Protein AF-A0A853R6V6-F1 (afdb_monomer_lite)

InterPro domains:
  IPR026988 YaaC-like protein [PF14175] (21-367)

Radius of gyration: 23.26 Å; chains: 1; bounding box: 57×56×74 Å

Secondary structure (DSSP, 8-state):
--EEEE-SSHHHHHHHHHHHTTSHHHHHHHHHHHHHHHT----HHHHHHHHHHHHHHHHHHHHHHHS--SSHHHHHHHHHHHHHHHHHHHHHT-TT----HHHHHHHHHT--SEEEE-TT-SSGGG-EEEEBSSHHHHHHHHHTT--GGGT-BSS--SSHHHHHTS-EEEHHHHHHT-GGGHHHHHHHHS---SEEEEEE-THHHHHHHHHHHHHHHTT----PPPP-SEEEEEEEPBTTB---HHHHHHTT-S-EEEEE---TT--S--EEEEEEE--TTS-GGGTS--B--SS--SEEEPPBTTTB--HHHHHHHHHHHHHHHHHH-HHHHHHHHHSTTHHHHHHHHHHHHHHHHHHHHHHHHHHHT--EEEE-TTSGGG--

Organism: NCBI:txid617133

pLDDT: mean 91.26, std 8.51, range [48.91, 98.5]

Structure (mmCIF, N/CA/C/O backbone):
data_AF-A0A853R6V6-F1
#
_entry.id   AF-A0A853R6V6-F1
#
loop_
_atom_site.group_PDB
_atom_site.id
_atom_site.type_symbol
_atom_site.label_atom_id
_atom_site.label_alt_id
_atom_site.label_comp_id
_atom_site.label_asym_id
_atom_site.label_entity_id
_atom_site.label_seq_id
_atom_site.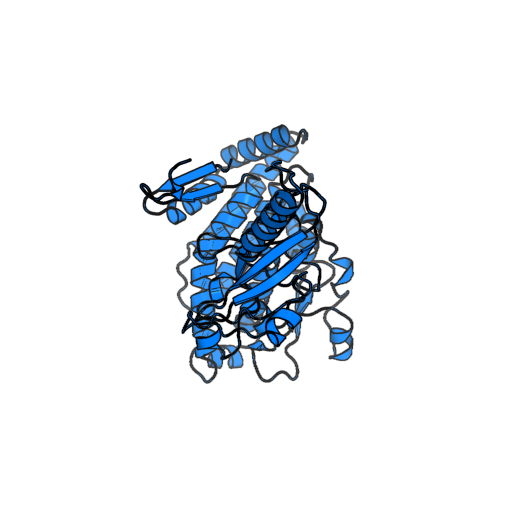pdbx_PDB_ins_code
_atom_site.Cartn_x
_atom_site.Cartn_y
_atom_site.Cartn_z
_atom_site.occupancy
_atom_site.B_iso_or_equiv
_atom_site.auth_seq_id
_atom_site.auth_comp_id
_atom_site.auth_asym_id
_atom_site.auth_atom_id
_atom_site.pdbx_PDB_model_num
ATOM 1 N N . MET A 1 1 ? -11.314 15.607 -12.400 1.00 48.91 1 MET A N 1
ATOM 2 C CA . MET A 1 1 ? -10.173 16.456 -11.990 1.00 48.91 1 MET A CA 1
ATOM 3 C C . MET A 1 1 ? -10.008 16.297 -10.484 1.00 48.91 1 MET A C 1
ATOM 5 O O . MET A 1 1 ? -11.024 16.246 -9.803 1.00 48.91 1 MET A O 1
ATOM 9 N N . GLY A 1 2 ? -8.790 16.054 -9.990 1.00 61.69 2 GLY A N 1
ATOM 10 C CA . GLY A 1 2 ? -8.551 15.787 -8.561 1.00 61.69 2 GLY A CA 1
ATOM 11 C C . GLY A 1 2 ? -8.633 17.059 -7.714 1.00 61.69 2 GLY A C 1
ATOM 12 O O . GLY A 1 2 ? -8.493 18.149 -8.255 1.00 61.69 2 GLY A O 1
ATOM 13 N N . ASN A 1 3 ? -8.841 16.922 -6.404 1.00 76.44 3 ASN A N 1
ATOM 14 C CA . ASN A 1 3 ? -8.821 18.046 -5.465 1.00 76.44 3 ASN A CA 1
ATOM 15 C C . ASN A 1 3 ? -7.365 18.422 -5.140 1.00 76.44 3 ASN A C 1
ATOM 17 O O . ASN A 1 3 ? -6.680 17.628 -4.484 1.00 76.44 3 ASN A O 1
ATOM 21 N N . PRO A 1 4 ? -6.864 19.586 -5.583 1.00 81.12 4 PRO A N 1
ATOM 22 C CA . PRO A 1 4 ? -5.471 19.947 -5.370 1.00 81.12 4 PRO A CA 1
ATOM 23 C C . PRO A 1 4 ? -5.212 20.328 -3.902 1.00 81.12 4 PRO A C 1
ATOM 25 O O . PRO A 1 4 ? -5.979 21.060 -3.276 1.00 81.12 4 PRO A O 1
ATOM 28 N N . ILE A 1 5 ? -4.101 19.838 -3.363 1.00 84.25 5 ILE A N 1
ATOM 29 C CA . ILE A 1 5 ? -3.521 20.170 -2.063 1.00 84.25 5 ILE A CA 1
ATOM 30 C C . ILE A 1 5 ? -2.207 20.891 -2.365 1.00 84.25 5 ILE A C 1
ATOM 32 O O . ILE A 1 5 ? -1.178 20.257 -2.598 1.00 84.25 5 ILE A O 1
ATOM 36 N N . ILE A 1 6 ? -2.271 22.224 -2.417 1.00 85.00 6 ILE A N 1
ATOM 37 C CA . ILE A 1 6 ? -1.128 23.078 -2.754 1.00 85.00 6 ILE A CA 1
ATOM 38 C C . ILE A 1 6 ? -0.589 23.715 -1.476 1.00 85.00 6 ILE A C 1
ATOM 40 O O . ILE A 1 6 ? -1.288 24.494 -0.829 1.00 85.00 6 ILE A O 1
ATOM 44 N N . ALA A 1 7 ? 0.644 23.378 -1.107 1.00 85.06 7 ALA A N 1
ATOM 45 C CA . ALA A 1 7 ? 1.329 23.938 0.056 1.00 85.06 7 ALA A CA 1
ATOM 46 C C . ALA A 1 7 ? 2.850 23.795 -0.084 1.00 85.06 7 ALA A C 1
ATOM 48 O O . ALA A 1 7 ? 3.324 22.916 -0.798 1.00 85.06 7 ALA A O 1
ATOM 49 N N . ASN A 1 8 ? 3.623 24.622 0.629 1.00 83.56 8 ASN A N 1
ATOM 50 C CA . ASN A 1 8 ? 5.085 24.462 0.700 1.00 83.56 8 ASN A CA 1
ATOM 51 C C . ASN A 1 8 ? 5.475 23.074 1.239 1.00 83.56 8 ASN A C 1
ATOM 53 O O . ASN A 1 8 ? 6.447 22.476 0.786 1.00 83.56 8 ASN A O 1
ATOM 57 N N . ASP A 1 9 ? 4.667 22.559 2.167 1.00 87.81 9 ASP A N 1
ATOM 58 C CA . ASP A 1 9 ? 4.737 21.199 2.690 1.00 87.81 9 ASP A CA 1
ATOM 59 C C . ASP A 1 9 ? 3.366 20.523 2.490 1.00 87.81 9 ASP A C 1
ATOM 61 O O . ASP A 1 9 ? 2.462 20.679 3.325 1.00 87.81 9 ASP A O 1
ATOM 65 N N . PRO A 1 10 ? 3.153 19.847 1.344 1.00 86.50 10 PRO A N 1
ATOM 66 C CA . PRO A 1 10 ? 1.879 19.202 1.040 1.00 86.50 10 PRO A CA 1
ATOM 67 C C . PRO A 1 10 ? 1.504 18.109 2.044 1.00 86.50 10 PRO A C 1
ATOM 69 O O . PRO A 1 10 ? 0.322 17.954 2.352 1.00 86.50 10 PRO A O 1
ATOM 72 N N . ASN A 1 11 ? 2.489 17.401 2.603 1.00 86.25 11 ASN A N 1
ATOM 73 C CA . ASN A 1 11 ? 2.259 16.274 3.506 1.00 86.25 11 ASN A CA 1
ATOM 74 C C . ASN A 1 11 ? 1.709 16.757 4.848 1.00 86.25 11 ASN A C 1
ATOM 76 O O . ASN A 1 11 ? 0.721 16.208 5.342 1.00 86.25 11 ASN A O 1
ATOM 80 N N . LYS A 1 12 ? 2.206 17.883 5.379 1.00 88.12 12 LYS A N 1
ATOM 81 C CA . LYS A 1 12 ? 1.560 18.550 6.526 1.00 88.12 12 LYS A CA 1
ATOM 82 C C . LYS A 1 12 ? 0.093 18.885 6.263 1.00 88.12 12 LYS A C 1
ATOM 84 O O . LYS A 1 12 ? -0.739 18.748 7.160 1.00 88.12 12 LYS A O 1
ATOM 89 N N . LEU A 1 13 ? -0.252 19.323 5.052 1.00 91.00 13 LEU A N 1
ATOM 90 C CA . LEU A 1 13 ? -1.637 19.658 4.729 1.00 91.00 13 LEU A CA 1
ATOM 91 C C . LEU A 1 13 ? -2.515 18.404 4.597 1.00 91.00 13 LEU A C 1
ATOM 93 O O . LEU A 1 13 ? -3.654 18.430 5.062 1.00 91.00 13 LEU A O 1
ATOM 97 N N . VAL A 1 14 ? -1.993 17.298 4.054 1.00 92.56 14 VAL A N 1
ATOM 98 C CA . VAL A 1 14 ? -2.664 15.983 4.075 1.00 92.56 14 VAL A CA 1
ATOM 99 C C . VAL A 1 14 ? -2.978 15.564 5.513 1.00 92.56 14 VAL A C 1
ATOM 101 O O . VAL A 1 14 ? -4.120 15.218 5.821 1.00 92.56 14 VAL A O 1
ATOM 104 N N . TRP A 1 15 ? -2.011 15.699 6.421 1.00 90.94 15 TRP A N 1
ATOM 105 C CA . TRP A 1 15 ? -2.209 15.420 7.843 1.00 90.94 15 TRP A CA 1
ATOM 106 C C . TRP A 1 15 ? -3.284 16.289 8.484 1.00 90.94 15 TRP A C 1
ATOM 108 O O . TRP A 1 15 ? -4.129 15.784 9.221 1.00 90.94 15 TRP A O 1
ATOM 118 N N . LEU A 1 16 ? -3.306 17.587 8.180 1.00 92.38 16 LEU A N 1
ATOM 119 C CA . LEU A 1 16 ? -4.358 18.482 8.662 1.00 92.38 16 LEU A CA 1
ATOM 120 C C . LEU A 1 16 ? -5.740 18.077 8.136 1.00 92.38 16 LEU A C 1
ATOM 122 O O . LEU A 1 16 ? -6.715 18.167 8.880 1.00 92.38 16 LEU A O 1
ATOM 126 N N . ARG A 1 17 ? -5.839 17.602 6.889 1.00 93.62 17 ARG A N 1
ATOM 127 C CA . ARG A 1 17 ? -7.097 17.092 6.318 1.00 93.62 17 ARG A CA 1
ATOM 128 C C . ARG A 1 17 ? -7.568 15.819 7.010 1.00 93.62 17 ARG A C 1
ATOM 130 O O . ARG A 1 17 ? -8.747 15.734 7.332 1.00 93.62 17 ARG A O 1
ATOM 137 N N . LEU A 1 18 ? -6.670 14.877 7.297 1.00 95.12 18 LEU A N 1
ATOM 138 C CA . LEU A 1 18 ? -7.009 13.711 8.117 1.00 95.12 18 LEU A CA 1
ATOM 139 C C . LEU A 1 18 ? -7.442 14.138 9.523 1.00 95.12 18 LEU A C 1
ATOM 141 O O . LEU A 1 18 ? -8.484 13.705 9.995 1.00 95.12 18 LEU A O 1
ATOM 145 N N . LYS A 1 19 ? -6.714 15.063 10.158 1.00 96.25 19 LYS A N 1
ATOM 146 C CA . LYS A 1 19 ? -7.048 15.585 11.491 1.00 96.25 19 LYS A CA 1
ATOM 147 C C . LYS A 1 19 ? -8.410 16.275 11.546 1.00 96.25 19 LYS A C 1
ATOM 149 O O . LYS A 1 19 ? -9.085 16.181 12.559 1.00 96.25 19 LYS A O 1
ATOM 154 N N . GLN A 1 20 ? -8.859 16.930 10.476 1.00 96.69 20 GLN A N 1
ATOM 155 C CA . GLN A 1 20 ? -10.217 17.493 10.419 1.00 96.69 20 GLN A CA 1
ATOM 156 C C . GLN A 1 20 ? -11.303 16.422 10.591 1.00 96.69 20 GLN A C 1
ATOM 158 O O . GLN A 1 20 ? -12.382 16.728 11.100 1.00 96.69 20 GLN A O 1
ATOM 163 N N . LEU A 1 21 ? -11.017 15.173 10.214 1.00 97.75 21 LEU A N 1
ATOM 164 C CA . LEU A 1 21 ? -11.935 14.050 10.368 1.00 97.75 21 LEU A CA 1
ATOM 165 C C . LEU A 1 21 ? -12.018 13.526 11.809 1.00 97.75 21 LEU A C 1
ATOM 167 O O . LEU A 1 21 ? -12.761 12.589 12.040 1.00 97.75 21 LEU A O 1
ATOM 171 N N . THR A 1 22 ? -11.347 14.129 12.798 1.00 97.69 22 THR A N 1
ATOM 172 C CA . THR A 1 22 ? -11.671 13.872 14.216 1.00 97.69 22 THR A CA 1
ATOM 173 C C . THR A 1 22 ? -12.928 14.622 14.671 1.00 97.69 22 THR A C 1
ATOM 175 O O . THR A 1 22 ? -13.475 14.346 15.736 1.00 97.69 22 THR A O 1
ATOM 178 N N . SER A 1 23 ? -13.432 15.566 13.866 1.00 98.31 23 SER A N 1
ATOM 179 C CA . SER A 1 23 ? -14.704 16.239 14.124 1.00 98.31 23 SER A CA 1
ATOM 180 C C . SER A 1 23 ? -15.877 15.395 13.628 1.00 98.31 23 SER A C 1
ATOM 182 O O . SER A 1 23 ? -16.005 15.126 12.430 1.00 98.31 23 SER A O 1
ATOM 184 N N . VAL A 1 24 ? -16.781 15.035 14.546 1.00 98.38 24 VAL A N 1
ATOM 185 C CA . VAL A 1 24 ? -18.024 14.304 14.238 1.00 98.38 24 VAL A CA 1
ATOM 186 C C . VAL A 1 24 ? -18.868 15.056 13.208 1.00 98.38 24 VAL A C 1
ATOM 188 O O . VAL A 1 24 ? -19.393 14.445 12.282 1.00 98.38 24 VAL A O 1
ATOM 191 N N . GLU A 1 25 ? -18.949 16.383 13.312 1.00 98.19 25 GLU A N 1
ATOM 192 C CA . GLU A 1 25 ? -19.730 17.204 12.381 1.00 98.19 25 GLU A CA 1
ATOM 193 C C . GLU A 1 25 ? -19.126 17.195 10.969 1.00 98.19 25 GLU A C 1
ATOM 195 O O . GLU A 1 25 ? -19.835 17.066 9.971 1.00 98.19 25 GLU A O 1
ATOM 200 N N . VAL A 1 26 ? -17.794 17.254 10.857 1.00 98.06 26 VAL A N 1
ATOM 201 C CA . VAL A 1 26 ? -17.113 17.128 9.557 1.00 98.06 26 VAL A CA 1
ATOM 202 C C . VAL A 1 26 ? -17.355 15.738 8.961 1.00 98.06 26 VAL A C 1
ATOM 204 O O . VAL A 1 26 ? -17.654 15.626 7.771 1.00 98.06 26 VAL A O 1
ATOM 207 N N . CYS A 1 27 ? -17.298 14.686 9.781 1.00 98.44 27 CYS A N 1
ATOM 208 C CA . CYS A 1 27 ? -17.592 13.316 9.359 1.00 98.44 27 CYS A CA 1
ATOM 209 C C . CYS A 1 27 ? -19.038 13.144 8.878 1.00 98.44 27 CYS A C 1
ATOM 211 O O . CYS A 1 27 ? -19.262 12.518 7.840 1.00 98.44 27 CYS A O 1
ATOM 213 N N . ARG A 1 28 ? -20.009 13.749 9.573 1.00 98.25 28 ARG A N 1
ATOM 214 C CA . ARG A 1 28 ? -21.426 13.749 9.179 1.00 98.25 28 ARG A CA 1
ATOM 215 C C . ARG A 1 28 ? -21.613 14.357 7.801 1.00 98.25 28 ARG A C 1
ATOM 217 O O . ARG A 1 28 ? -22.232 13.746 6.928 1.00 98.25 28 ARG A O 1
ATOM 224 N N . ASN A 1 29 ? -21.022 15.529 7.583 1.00 97.88 29 ASN A N 1
ATOM 225 C CA . ASN A 1 29 ? -21.066 16.219 6.298 1.00 97.88 29 ASN A CA 1
ATOM 226 C C . ASN A 1 29 ? -20.377 15.412 5.189 1.00 97.88 29 ASN A C 1
ATOM 228 O O . ASN A 1 29 ? -20.903 15.321 4.079 1.00 97.88 29 ASN A O 1
ATOM 232 N N . LEU A 1 30 ? -19.252 14.758 5.493 1.00 97.81 30 LEU A N 1
ATOM 233 C CA . LEU A 1 30 ? -18.569 13.872 4.553 1.00 97.81 30 LEU A CA 1
ATOM 234 C C . LEU A 1 30 ? -19.438 12.674 4.143 1.00 97.81 30 LEU A C 1
ATOM 236 O O . LEU A 1 30 ? -19.533 12.369 2.955 1.00 97.81 30 LEU A O 1
ATOM 240 N N . ILE A 1 31 ? -20.063 11.982 5.098 1.00 97.50 31 ILE A N 1
ATOM 241 C CA . ILE A 1 31 ? -20.894 10.803 4.813 1.00 97.50 31 ILE A CA 1
ATOM 242 C C . ILE A 1 31 ? -22.122 11.204 3.990 1.00 97.50 31 ILE A C 1
ATOM 244 O O . ILE A 1 31 ? -22.439 10.527 3.010 1.00 97.50 31 ILE A O 1
ATOM 248 N N . LYS A 1 32 ? -22.768 12.330 4.322 1.00 97.12 32 LYS A N 1
ATOM 249 C CA . LYS A 1 32 ? -23.874 12.889 3.527 1.00 97.12 32 LYS A CA 1
ATOM 250 C C . LYS A 1 32 ? -23.439 13.219 2.098 1.00 97.12 32 LYS A C 1
ATOM 252 O O . LYS A 1 32 ? -24.104 12.804 1.155 1.00 97.12 32 LYS A O 1
ATOM 257 N N . ASP A 1 33 ? -22.294 13.883 1.925 1.00 96.44 33 ASP A N 1
ATOM 258 C CA . ASP A 1 33 ? -21.708 14.160 0.604 1.00 96.44 33 ASP A CA 1
ATOM 259 C C . ASP A 1 33 ? -21.444 12.870 -0.191 1.00 96.44 33 ASP A C 1
ATOM 261 O O . ASP A 1 33 ? -21.767 12.798 -1.378 1.00 96.44 33 ASP A O 1
ATOM 265 N N . LYS A 1 34 ? -20.905 11.824 0.451 1.00 95.88 34 LYS A N 1
ATOM 266 C CA . LYS A 1 34 ? -20.697 10.511 -0.185 1.00 95.88 34 LYS A CA 1
ATOM 267 C C . LYS A 1 34 ? -22.018 9.867 -0.611 1.00 95.88 34 LYS A C 1
ATOM 269 O O . LYS A 1 34 ? -22.091 9.378 -1.736 1.00 95.88 34 LYS A O 1
ATOM 274 N N . CYS A 1 35 ? -23.045 9.897 0.241 1.00 95.81 35 CYS A N 1
ATOM 275 C CA . CYS A 1 35 ? -24.381 9.391 -0.088 1.00 95.81 35 CYS A CA 1
ATOM 276 C C . CYS A 1 35 ? -24.946 10.102 -1.325 1.00 95.81 35 CYS A C 1
ATOM 278 O O . CYS A 1 35 ? -25.310 9.442 -2.295 1.00 95.81 35 CYS A O 1
ATOM 280 N N . THR A 1 36 ? -24.906 11.438 -1.346 1.00 95.50 36 THR A N 1
ATOM 281 C CA . THR A 1 36 ? -25.370 12.245 -2.484 1.00 95.50 36 THR A CA 1
ATOM 282 C C . THR A 1 36 ? -24.610 11.916 -3.769 1.00 95.50 36 THR A C 1
ATOM 284 O O . THR A 1 36 ? -25.229 11.645 -4.795 1.00 95.50 36 THR A O 1
ATOM 287 N N . ARG A 1 37 ? -23.268 11.879 -3.732 1.00 94.31 37 ARG A N 1
ATOM 288 C CA . ARG A 1 37 ? -22.442 11.579 -4.918 1.00 94.31 37 ARG A CA 1
ATOM 289 C C . ARG A 1 37 ? -22.667 10.178 -5.478 1.00 94.31 37 ARG A C 1
ATOM 291 O O . ARG A 1 37 ? -22.504 9.983 -6.677 1.00 94.31 37 ARG A O 1
ATOM 298 N N . GLN A 1 38 ? -23.008 9.216 -4.625 1.00 93.44 38 GLN A N 1
ATOM 299 C CA . GLN A 1 38 ? -23.247 7.826 -5.020 1.00 93.44 38 GLN A CA 1
ATOM 300 C C . GLN A 1 38 ? -24.735 7.520 -5.250 1.00 93.44 38 GLN A C 1
ATOM 302 O O . GLN A 1 38 ? -25.070 6.385 -5.565 1.00 93.44 38 GLN A O 1
ATOM 307 N N . SER A 1 39 ? -25.624 8.517 -5.135 1.00 94.12 39 SER A N 1
ATOM 308 C CA . SER A 1 39 ? -27.084 8.334 -5.211 1.00 94.12 39 SER A CA 1
ATOM 309 C C . SER A 1 39 ? -27.611 7.266 -4.240 1.00 94.12 39 SER A C 1
ATOM 311 O O . SER A 1 39 ? -28.512 6.495 -4.563 1.00 94.12 39 SER A O 1
ATOM 313 N N . LEU A 1 40 ? -27.037 7.225 -3.038 1.00 93.75 40 LEU A N 1
ATOM 314 C CA . LEU A 1 40 ? -27.418 6.322 -1.956 1.00 93.75 40 LEU A CA 1
ATOM 315 C C . LEU A 1 40 ? -28.113 7.099 -0.840 1.00 93.75 40 LEU A C 1
ATOM 317 O O . LEU A 1 40 ? -27.911 8.301 -0.674 1.00 93.75 40 LEU A O 1
ATOM 321 N N . SER A 1 41 ? -28.910 6.397 -0.040 1.00 91.62 41 SER A N 1
ATOM 322 C CA . SER A 1 41 ? -29.550 6.954 1.149 1.00 91.62 41 SER A CA 1
ATOM 323 C C . SER A 1 41 ? -29.265 6.062 2.350 1.00 91.62 41 SER A C 1
ATOM 325 O O . SER A 1 41 ? -29.417 4.842 2.280 1.00 91.62 41 SER A O 1
ATOM 327 N N . LEU A 1 42 ? -28.847 6.682 3.450 1.00 93.94 42 LEU A N 1
ATOM 328 C CA . LEU A 1 42 ? -28.712 6.039 4.749 1.00 93.94 42 LEU A CA 1
ATOM 329 C C . LEU A 1 42 ? -29.683 6.700 5.733 1.00 93.94 42 LEU A C 1
ATOM 331 O O . LEU A 1 42 ? -29.871 7.917 5.662 1.00 93.94 42 LEU A O 1
ATOM 335 N N . PRO A 1 43 ? -30.271 5.939 6.674 1.00 95.62 43 PRO A N 1
ATOM 336 C CA . PRO A 1 43 ? -31.042 6.525 7.762 1.00 95.62 43 PRO A CA 1
ATOM 337 C C . PRO A 1 43 ? -30.189 7.511 8.562 1.00 95.62 43 PRO A C 1
ATOM 339 O O . PRO A 1 43 ? -29.019 7.237 8.835 1.00 95.62 43 PRO A O 1
ATOM 342 N N . GLU A 1 44 ? -30.781 8.621 9.000 1.00 95.38 44 GLU A N 1
ATOM 343 C CA . GLU A 1 44 ? -30.037 9.685 9.687 1.00 95.38 44 GLU A CA 1
ATOM 344 C C . GLU A 1 44 ? -29.366 9.191 10.980 1.00 95.38 44 GLU A C 1
ATOM 346 O O . GLU A 1 44 ? -28.221 9.530 11.261 1.00 95.38 44 GLU A O 1
ATOM 351 N N . GLU A 1 45 ? -30.011 8.271 11.700 1.00 95.56 45 GLU A N 1
ATOM 352 C CA . GLU A 1 45 ? -29.431 7.603 12.871 1.00 95.56 45 GLU A CA 1
ATOM 353 C C . GLU A 1 45 ? -28.169 6.785 12.523 1.00 95.56 45 GLU A C 1
ATOM 355 O O . GLU A 1 45 ? -27.210 6.727 13.291 1.00 95.56 45 GLU A O 1
ATOM 360 N N . THR A 1 46 ? -28.140 6.165 11.337 1.00 95.88 46 THR A N 1
ATOM 361 C CA . THR A 1 46 ? -26.964 5.423 10.852 1.00 95.88 46 THR A CA 1
ATOM 362 C C . THR A 1 46 ? -25.837 6.381 10.495 1.00 95.88 46 THR A C 1
ATOM 364 O O . THR A 1 46 ? -24.682 6.108 10.817 1.00 95.88 46 THR A O 1
ATOM 367 N N . ILE A 1 47 ? -26.161 7.517 9.871 1.00 97.06 47 ILE A N 1
ATOM 368 C CA . ILE A 1 47 ? -25.189 8.576 9.592 1.00 97.06 47 ILE A CA 1
ATOM 369 C C . ILE A 1 47 ? -24.574 9.073 10.906 1.00 97.06 47 ILE A C 1
ATOM 371 O O . ILE A 1 47 ? -23.353 9.201 10.982 1.00 97.06 47 ILE A O 1
ATOM 375 N N . ASP A 1 48 ? -25.370 9.262 11.956 1.00 96.94 48 ASP A N 1
ATOM 376 C CA . ASP A 1 48 ? -24.886 9.735 13.258 1.00 96.94 48 ASP A CA 1
ATOM 377 C C . ASP A 1 48 ? -23.931 8.748 13.922 1.00 96.94 48 ASP A C 1
ATOM 379 O O . ASP A 1 48 ? -22.802 9.114 14.266 1.00 96.94 48 ASP A O 1
ATOM 383 N N . ARG A 1 49 ? -24.317 7.469 14.004 1.00 97.38 49 ARG A N 1
ATOM 384 C CA . ARG A 1 49 ? -23.434 6.420 14.540 1.00 97.38 49 ARG A CA 1
ATOM 385 C C . ARG A 1 49 ? -22.142 6.292 13.737 1.00 97.38 49 ARG A C 1
ATOM 387 O O . ARG A 1 49 ? -21.060 6.208 14.320 1.00 97.38 49 ARG A O 1
ATOM 394 N N . LYS A 1 50 ? -22.225 6.321 12.403 1.00 97.88 50 LYS A N 1
ATOM 395 C CA . LYS A 1 50 ? -21.045 6.268 11.529 1.00 97.88 50 LYS A CA 1
ATOM 396 C C . LYS A 1 50 ? -20.143 7.483 11.679 1.00 97.88 50 LYS A C 1
ATOM 398 O O . LYS A 1 50 ? -18.931 7.326 11.640 1.00 97.88 50 LYS A O 1
ATOM 403 N N . SER A 1 51 ? -20.702 8.671 11.875 1.00 98.06 51 SER A N 1
ATOM 404 C CA . SER A 1 51 ? -19.923 9.904 12.030 1.00 98.06 51 SER A CA 1
ATOM 405 C C . SER A 1 51 ? -19.101 9.890 13.315 1.00 98.06 51 SER A C 1
ATOM 407 O O . SER A 1 51 ? -17.922 10.236 13.290 1.00 98.06 51 SER A O 1
ATOM 409 N N . ILE A 1 52 ? -19.698 9.425 14.417 1.00 98.19 52 ILE A N 1
ATOM 410 C CA . ILE A 1 52 ? -19.000 9.215 15.694 1.00 98.19 52 ILE A CA 1
ATOM 411 C C . ILE A 1 52 ? -17.918 8.144 15.531 1.00 98.19 52 ILE A C 1
ATOM 413 O O . ILE A 1 52 ? -16.770 8.350 15.922 1.00 98.19 52 ILE A O 1
ATOM 417 N N . GLY A 1 53 ? -18.275 7.016 14.911 1.00 97.75 53 GLY A N 1
ATOM 418 C CA . GLY A 1 53 ? -17.357 5.909 14.673 1.00 97.75 53 GLY A CA 1
ATOM 419 C C . GLY A 1 53 ? -16.157 6.290 13.803 1.00 97.75 53 GLY A C 1
ATOM 420 O O . GLY A 1 53 ? -15.027 5.928 14.117 1.00 97.75 53 GLY A O 1
ATOM 421 N N . LEU A 1 54 ? -16.392 7.060 12.738 1.00 98.25 54 LEU A N 1
ATOM 422 C CA . LEU A 1 54 ? -15.349 7.560 11.851 1.00 98.25 54 LEU A CA 1
ATOM 423 C C . LEU A 1 54 ? -14.411 8.500 12.606 1.00 98.25 54 LEU A C 1
ATOM 425 O O . LEU A 1 54 ? -13.202 8.289 12.580 1.00 98.25 54 LEU A O 1
ATOM 429 N N . ALA A 1 55 ? -14.962 9.481 13.324 1.00 98.44 55 ALA A N 1
ATOM 430 C CA . ALA A 1 55 ? -14.169 10.422 14.104 1.00 98.44 55 ALA A CA 1
ATOM 431 C C . ALA A 1 55 ? -13.275 9.720 15.134 1.00 98.44 55 ALA A C 1
ATOM 433 O O . ALA A 1 55 ? -12.088 10.022 15.227 1.00 98.44 55 ALA A O 1
ATOM 434 N N . SER A 1 56 ? -13.822 8.731 15.845 1.00 98.06 56 SER A N 1
ATOM 435 C CA . SER A 1 56 ? -13.083 7.940 16.832 1.00 98.06 56 SER A CA 1
ATOM 436 C C . SER A 1 56 ? -11.985 7.068 16.208 1.00 98.06 56 SER A C 1
ATOM 438 O O . SER A 1 56 ? -10.881 6.997 16.751 1.00 98.06 56 SER A O 1
ATOM 440 N N . ALA A 1 57 ? -12.249 6.433 15.061 1.00 97.75 57 ALA A N 1
ATOM 441 C CA . ALA A 1 57 ? -11.248 5.630 14.356 1.00 97.75 57 ALA A CA 1
ATOM 442 C C . ALA A 1 57 ? -10.091 6.497 13.833 1.00 97.75 57 ALA A C 1
ATOM 444 O O . ALA A 1 57 ? -8.927 6.121 13.964 1.00 97.75 57 ALA A O 1
ATOM 445 N N . ILE A 1 58 ? -10.392 7.685 13.293 1.00 98.12 58 ILE A N 1
ATOM 446 C CA . ILE A 1 58 ? -9.368 8.646 12.865 1.00 98.12 58 ILE A CA 1
ATOM 447 C C . ILE A 1 58 ? -8.551 9.144 14.055 1.00 98.12 58 ILE A C 1
ATOM 449 O O . ILE A 1 58 ? -7.326 9.169 13.970 1.00 98.12 58 ILE A O 1
ATOM 453 N N . ASP A 1 59 ? -9.198 9.515 15.159 1.00 97.44 59 ASP A N 1
ATOM 454 C CA . ASP A 1 59 ? -8.505 9.967 16.368 1.00 97.44 59 ASP A CA 1
ATOM 455 C C . ASP A 1 59 ? -7.551 8.887 16.902 1.00 97.44 59 ASP A C 1
ATOM 457 O O . ASP A 1 59 ? -6.374 9.153 17.142 1.00 97.44 59 ASP A O 1
ATOM 461 N N . SER A 1 60 ? -8.010 7.633 16.938 1.00 96.50 60 SER A N 1
ATOM 462 C CA . SER A 1 60 ? -7.185 6.479 17.317 1.00 96.50 60 SER A CA 1
ATOM 463 C C . SER A 1 60 ? -5.998 6.279 16.370 1.00 96.50 60 SER A C 1
ATOM 465 O O . SER A 1 60 ? -4.873 6.070 16.822 1.00 96.50 60 SER A O 1
ATOM 467 N N . ALA A 1 61 ? -6.222 6.368 15.054 1.00 96.94 61 ALA A N 1
ATOM 468 C CA . ALA A 1 61 ? -5.151 6.272 14.065 1.00 96.94 61 ALA A CA 1
ATOM 469 C C . ALA A 1 61 ? -4.090 7.364 14.269 1.00 96.94 61 ALA A C 1
ATOM 471 O O . ALA A 1 61 ? -2.895 7.077 14.245 1.00 96.94 61 ALA A O 1
ATOM 472 N N . LEU A 1 62 ? -4.523 8.608 14.499 1.00 95.50 62 LEU A N 1
ATOM 473 C CA . LEU A 1 62 ? -3.634 9.743 14.736 1.00 95.50 62 LEU A CA 1
ATOM 474 C C . LEU A 1 62 ? -2.881 9.630 16.058 1.00 95.50 62 LEU A C 1
ATOM 476 O O . LEU A 1 62 ? -1.715 10.012 16.091 1.00 95.50 62 LEU A O 1
ATOM 480 N N . GLY A 1 63 ? -3.503 9.083 17.105 1.00 94.44 63 GLY A N 1
ATOM 481 C CA . GLY A 1 63 ? -2.844 8.802 18.381 1.00 94.44 63 GLY A CA 1
ATOM 482 C C . GLY A 1 63 ? -1.629 7.895 18.194 1.00 94.44 63 GLY A C 1
ATOM 483 O O . GLY A 1 63 ? -0.517 8.274 18.550 1.00 94.44 63 GLY A O 1
ATOM 484 N N . TYR A 1 64 ? -1.807 6.758 17.513 1.00 94.25 64 TYR A N 1
ATOM 485 C CA . TYR A 1 64 ? -0.685 5.877 17.173 1.00 94.25 64 TYR A CA 1
ATOM 486 C C . TYR A 1 64 ? 0.344 6.542 16.248 1.00 94.25 64 TYR A C 1
ATOM 488 O O . TYR A 1 64 ? 1.531 6.224 16.302 1.00 94.25 64 TYR A O 1
ATOM 496 N N . TRP A 1 65 ? -0.082 7.455 15.376 1.00 90.50 65 TRP A N 1
ATOM 497 C CA . TRP A 1 65 ? 0.828 8.069 14.414 1.00 90.50 65 TRP A CA 1
ATOM 498 C C . TRP A 1 65 ? 1.706 9.175 15.011 1.00 90.50 65 TRP A C 1
ATOM 500 O O . TRP A 1 65 ? 2.909 9.222 14.752 1.00 90.50 65 TRP A O 1
ATOM 510 N N . GLN A 1 66 ? 1.103 10.073 15.793 1.00 84.31 66 GLN A N 1
ATOM 511 C CA . GLN A 1 66 ? 1.741 11.285 16.319 1.00 84.31 66 GLN A CA 1
ATOM 512 C C . GLN A 1 66 ? 2.699 11.011 17.475 1.00 84.31 66 GLN A C 1
ATOM 514 O O . GLN A 1 66 ? 3.597 11.820 17.720 1.00 84.31 66 GLN A O 1
ATOM 519 N N . GLU A 1 67 ? 2.538 9.891 18.180 1.00 79.75 67 GLU A N 1
ATOM 520 C CA . GLU A 1 67 ? 3.523 9.453 19.160 1.00 79.75 67 GLU A CA 1
ATOM 521 C C . GLU A 1 67 ? 4.867 9.225 18.463 1.00 79.75 67 GLU A C 1
ATOM 523 O O . GLU A 1 67 ? 5.028 8.301 17.661 1.00 79.75 67 GLU A O 1
ATOM 528 N N . LYS A 1 68 ? 5.840 10.100 18.758 1.00 80.25 68 LYS A N 1
ATOM 529 C CA . LYS A 1 68 ? 7.199 9.957 18.241 1.00 80.25 68 LYS A CA 1
ATOM 530 C C . LYS A 1 68 ? 7.759 8.632 18.767 1.00 80.25 68 LYS A C 1
ATOM 532 O O . LYS A 1 68 ? 7.920 8.499 19.984 1.00 80.25 68 LYS A O 1
ATOM 537 N N . PRO A 1 69 ? 8.064 7.664 17.891 1.00 84.56 69 PRO A N 1
ATOM 538 C CA . PRO A 1 69 ? 8.543 6.372 18.341 1.00 84.56 69 PRO A CA 1
ATOM 539 C C . PRO A 1 69 ? 9.901 6.537 19.027 1.00 84.56 69 PRO A C 1
ATOM 541 O O . PRO A 1 69 ? 10.777 7.258 18.549 1.00 84.56 69 PRO A O 1
ATOM 544 N N . SER A 1 70 ? 10.074 5.872 20.166 1.00 87.00 70 SER A N 1
ATOM 545 C CA . SER A 1 70 ? 11.330 5.866 20.927 1.00 87.00 70 SER A CA 1
ATOM 546 C C . SER A 1 70 ? 12.317 4.809 20.425 1.00 87.00 70 SER A C 1
ATOM 548 O O . SER A 1 70 ? 13.490 4.826 20.787 1.00 87.00 70 SER A O 1
ATOM 550 N N . SER A 1 71 ? 11.834 3.867 19.615 1.00 93.19 71 SER A N 1
ATOM 551 C CA . SER A 1 71 ? 12.594 2.754 19.047 1.00 93.19 71 SER A CA 1
ATOM 552 C C . SER A 1 71 ? 11.914 2.208 17.792 1.00 93.19 71 SER A C 1
ATOM 554 O O . SER A 1 71 ? 10.698 2.366 17.624 1.00 93.19 71 SER A O 1
ATOM 556 N N . LEU A 1 72 ? 12.663 1.462 16.974 1.00 94.44 72 LEU A N 1
ATOM 557 C CA . LEU A 1 72 ? 12.121 0.747 15.816 1.00 94.44 72 LEU A CA 1
ATOM 558 C C . LEU A 1 72 ? 10.950 -0.180 16.193 1.00 94.44 72 LEU A C 1
ATOM 560 O O . LEU A 1 72 ? 9.950 -0.236 15.484 1.00 94.44 72 LEU A O 1
ATOM 564 N N . ASN A 1 73 ? 11.017 -0.831 17.363 1.00 94.62 73 ASN A N 1
ATOM 565 C CA . ASN A 1 73 ? 9.933 -1.663 17.898 1.00 94.62 73 ASN A CA 1
ATOM 566 C C . ASN A 1 73 ? 8.619 -0.873 18.002 1.00 94.62 73 ASN A C 1
ATOM 568 O O . ASN A 1 73 ? 7.585 -1.288 17.481 1.00 94.62 73 ASN A O 1
ATOM 572 N N . SER A 1 74 ? 8.666 0.268 18.700 1.00 95.06 74 SER A N 1
ATOM 573 C CA . SER A 1 74 ? 7.493 1.124 18.890 1.00 95.06 74 SER A CA 1
ATOM 574 C C . SER A 1 74 ? 7.003 1.716 17.573 1.00 95.06 74 SER A C 1
ATOM 576 O O . SER A 1 74 ? 5.801 1.889 17.406 1.00 95.06 74 SER A O 1
ATOM 578 N N . TRP A 1 75 ? 7.915 1.965 16.629 1.00 96.75 75 TRP A N 1
ATOM 579 C CA . TRP A 1 75 ? 7.593 2.518 15.321 1.00 96.75 75 TRP A CA 1
ATOM 580 C C . TRP A 1 75 ? 6.780 1.536 14.474 1.00 96.75 75 TRP A C 1
ATOM 582 O O . TRP A 1 75 ? 5.679 1.864 14.038 1.00 96.75 75 TRP A O 1
ATOM 592 N N . VAL A 1 76 ? 7.256 0.298 14.320 1.00 97.38 76 VAL A N 1
ATOM 593 C CA . VAL A 1 76 ? 6.530 -0.753 13.588 1.00 97.38 76 VAL A CA 1
ATOM 594 C C . VAL A 1 76 ? 5.142 -0.976 14.188 1.00 97.38 76 VAL A C 1
ATOM 596 O O . VAL A 1 76 ? 4.144 -1.008 13.465 1.00 97.38 76 VAL A O 1
ATOM 599 N N . LEU A 1 77 ? 5.064 -1.128 15.514 1.00 96.56 77 LEU A N 1
ATOM 600 C CA . LEU A 1 77 ? 3.803 -1.423 16.191 1.00 96.56 77 LEU A CA 1
ATOM 601 C C . LEU A 1 77 ? 2.803 -0.280 16.051 1.00 96.56 77 LEU A C 1
ATOM 603 O O . LEU A 1 77 ? 1.639 -0.530 15.736 1.00 96.56 77 LEU A O 1
ATOM 607 N N . SER A 1 78 ? 3.242 0.962 16.247 1.00 96.88 78 SER A N 1
ATOM 608 C CA . SER A 1 78 ? 2.353 2.112 16.151 1.00 96.88 78 SER A CA 1
ATOM 609 C C . SER A 1 78 ? 1.826 2.290 14.726 1.00 96.88 78 SER A C 1
ATOM 611 O O . SER A 1 78 ? 0.622 2.447 14.546 1.00 96.88 78 SER A O 1
ATOM 613 N N . ARG A 1 79 ? 2.665 2.142 13.690 1.00 97.44 79 ARG A N 1
ATOM 614 C CA . ARG A 1 79 ? 2.213 2.226 12.287 1.00 97.44 79 ARG A CA 1
ATOM 615 C C . ARG A 1 79 ? 1.297 1.082 11.886 1.00 97.44 79 ARG A C 1
ATOM 617 O O . ARG A 1 79 ? 0.323 1.319 11.174 1.00 97.44 79 ARG A O 1
ATOM 624 N N . TYR A 1 80 ? 1.536 -0.125 12.396 1.00 97.56 80 TYR A N 1
ATOM 625 C CA . TYR A 1 80 ? 0.617 -1.242 12.202 1.00 97.56 80 TYR A CA 1
ATOM 626 C C . TYR A 1 80 ? -0.784 -0.933 12.753 1.00 97.56 80 TYR A C 1
ATOM 628 O O . TYR A 1 80 ? -1.779 -1.054 12.036 1.00 97.56 80 TYR A O 1
ATOM 636 N N . TYR A 1 81 ? -0.871 -0.496 14.013 1.00 96.56 81 TYR A N 1
ATOM 637 C CA . TYR A 1 81 ? -2.158 -0.172 14.629 1.00 96.56 81 TYR A CA 1
ATOM 638 C C . TYR A 1 81 ? -2.808 1.068 14.016 1.00 96.56 81 TYR A C 1
ATOM 640 O O . TYR A 1 81 ? -4.029 1.099 13.863 1.00 96.56 81 TYR A O 1
ATOM 648 N N . ALA A 1 82 ? -2.021 2.054 13.590 1.00 97.25 82 ALA A N 1
ATOM 649 C CA . ALA A 1 82 ? -2.554 3.211 12.894 1.00 97.25 82 ALA A CA 1
ATOM 650 C C . ALA A 1 82 ? -3.171 2.825 11.541 1.00 97.25 82 ALA A C 1
ATOM 652 O O . ALA A 1 82 ? -4.294 3.231 11.247 1.00 97.25 82 ALA A O 1
ATOM 653 N N . LEU A 1 83 ? -2.498 1.978 10.750 1.00 97.94 83 LEU A N 1
ATOM 654 C CA . LEU A 1 83 ? -3.050 1.462 9.496 1.00 97.94 83 LEU A CA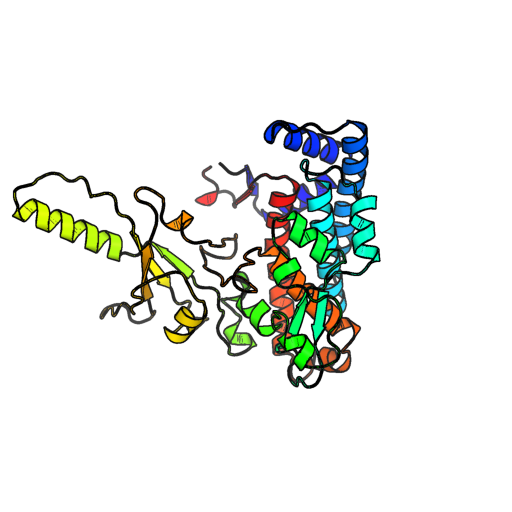 1
ATOM 655 C C . LEU A 1 83 ? -4.334 0.665 9.731 1.00 97.94 83 LEU A C 1
ATOM 657 O O . LEU A 1 83 ? -5.320 0.872 9.025 1.00 97.94 83 LEU A O 1
ATOM 661 N N . LEU A 1 84 ? -4.352 -0.201 10.749 1.00 97.44 84 LEU A N 1
ATOM 662 C CA . LEU A 1 84 ? -5.552 -0.934 11.147 1.00 97.44 84 LEU A CA 1
ATOM 663 C C . LEU A 1 84 ? -6.725 0.031 11.389 1.00 97.44 84 LEU A C 1
ATOM 665 O O . LEU A 1 84 ? -7.788 -0.143 10.794 1.00 97.44 84 LEU A O 1
ATOM 669 N N . GLN A 1 85 ? -6.521 1.086 12.181 1.00 97.38 85 GLN A N 1
ATOM 670 C CA . GLN A 1 85 ? -7.555 2.090 12.446 1.00 97.38 85 GLN A CA 1
ATOM 671 C C . GLN A 1 85 ? -7.975 2.864 11.186 1.00 97.38 85 GLN A C 1
ATOM 673 O O . GLN A 1 85 ? -9.164 3.114 10.993 1.00 97.38 85 GLN A O 1
ATOM 678 N N . LEU A 1 86 ? -7.047 3.172 10.273 1.00 98.12 86 LEU A N 1
ATOM 679 C CA . LEU A 1 86 ? -7.381 3.804 8.991 1.00 98.12 86 LEU A CA 1
ATOM 680 C C . LEU A 1 86 ? -8.250 2.896 8.108 1.00 98.12 86 LEU A C 1
ATOM 682 O O . LEU A 1 86 ? -9.187 3.382 7.475 1.00 98.12 86 LEU A O 1
ATOM 686 N N . THR A 1 87 ? -7.999 1.583 8.080 1.00 97.75 87 THR A N 1
ATOM 687 C CA . THR A 1 87 ? -8.860 0.646 7.329 1.00 97.75 87 THR A CA 1
ATOM 688 C C . THR A 1 87 ? -10.259 0.520 7.940 1.00 97.75 87 THR A C 1
ATOM 690 O O . THR A 1 87 ? -11.245 0.441 7.207 1.00 97.75 87 THR A O 1
ATOM 693 N N . ILE A 1 88 ? -10.376 0.589 9.273 1.00 97.31 88 ILE A N 1
ATOM 694 C CA . ILE A 1 88 ? -11.672 0.671 9.966 1.00 97.31 88 ILE A CA 1
ATOM 695 C C . ILE A 1 88 ? -12.390 1.969 9.576 1.00 97.31 88 ILE A C 1
ATOM 697 O O . ILE A 1 88 ? -13.557 1.931 9.184 1.00 97.31 88 ILE A O 1
ATOM 701 N N . ALA A 1 89 ? -11.695 3.109 9.628 1.00 97.94 89 ALA A N 1
ATOM 702 C CA . ALA A 1 89 ? -12.237 4.407 9.236 1.00 97.94 89 ALA A CA 1
ATOM 703 C C . ALA A 1 89 ? -12.762 4.391 7.790 1.00 97.94 89 ALA A C 1
ATOM 705 O O . ALA A 1 89 ? -13.859 4.882 7.517 1.00 97.94 89 ALA A O 1
ATOM 706 N N . GLU A 1 90 ? -12.030 3.765 6.866 1.00 97.94 90 GLU A N 1
ATOM 707 C CA . GLU A 1 90 ? -12.476 3.593 5.486 1.00 97.94 90 GLU A CA 1
ATOM 708 C C . GLU A 1 90 ? -13.811 2.835 5.408 1.00 97.94 90 GLU A C 1
ATOM 710 O O . GLU A 1 90 ? -14.756 3.340 4.795 1.00 97.94 90 GLU A O 1
ATOM 715 N N . GLN A 1 91 ? -13.927 1.684 6.078 1.00 96.88 91 GLN A N 1
ATOM 716 C CA . GLN A 1 91 ? -15.155 0.881 6.087 1.00 96.88 91 GLN A CA 1
ATOM 717 C C . GLN A 1 91 ? -16.343 1.627 6.708 1.00 96.88 91 GLN A C 1
ATOM 719 O O . GLN A 1 91 ? -17.430 1.639 6.118 1.00 96.88 91 GLN A O 1
ATOM 724 N N . VAL A 1 92 ? -16.138 2.280 7.862 1.00 97.06 92 VAL A N 1
ATOM 725 C CA . VAL A 1 92 ? -17.175 3.060 8.563 1.00 97.06 92 VAL A CA 1
ATOM 726 C C . VAL A 1 92 ? -17.670 4.209 7.681 1.00 97.06 92 VAL A C 1
ATOM 728 O O . VAL A 1 92 ? -18.872 4.462 7.597 1.00 97.06 92 VAL A O 1
ATOM 731 N N . SER A 1 93 ? -16.757 4.884 6.974 1.00 96.44 93 SER A N 1
ATOM 732 C CA . SER A 1 93 ? -17.081 6.025 6.109 1.00 96.44 93 SER A CA 1
ATOM 733 C C . SER A 1 93 ? -17.865 5.655 4.844 1.00 96.44 93 SER A C 1
ATOM 735 O O . SER A 1 93 ? -18.281 6.542 4.093 1.00 96.44 93 SER A O 1
ATOM 737 N N . SER A 1 94 ? -17.991 4.368 4.516 1.00 95.25 94 SER A N 1
ATOM 738 C CA . SER A 1 94 ? -18.589 3.933 3.256 1.00 95.25 94 SER A CA 1
ATOM 739 C C . SER A 1 94 ? -20.115 4.022 3.295 1.00 95.25 94 SER A C 1
ATOM 741 O O . SER A 1 94 ? -20.716 3.488 4.223 1.00 95.25 94 SER A O 1
ATOM 743 N N . PRO A 1 95 ? -20.783 4.629 2.301 1.00 93.31 95 PRO A N 1
ATOM 744 C CA . PRO A 1 95 ? -22.245 4.641 2.240 1.00 93.31 95 PRO A CA 1
ATOM 745 C C . PRO A 1 95 ? -22.845 3.300 1.772 1.00 93.31 95 PRO A C 1
ATOM 747 O O . PRO A 1 95 ? -24.043 3.089 1.922 1.00 93.31 95 PRO A O 1
ATOM 750 N N . ASN A 1 96 ? -22.027 2.378 1.246 1.00 90.06 96 ASN A N 1
ATOM 751 C CA . ASN A 1 96 ? -22.466 1.097 0.665 1.00 90.06 96 ASN A CA 1
ATOM 752 C C . ASN A 1 96 ? -22.863 0.030 1.696 1.00 90.06 96 ASN A C 1
ATOM 754 O O . ASN A 1 96 ? -23.298 -1.060 1.335 1.00 90.06 96 ASN A O 1
ATOM 758 N N . ASN A 1 97 ? -22.678 0.307 2.983 1.00 88.19 97 ASN A N 1
ATOM 759 C CA . ASN A 1 97 ? -23.072 -0.581 4.068 1.00 88.19 97 ASN A CA 1
ATOM 760 C C . ASN A 1 97 ? -23.726 0.235 5.190 1.00 88.19 97 ASN A C 1
ATOM 762 O O . ASN A 1 97 ? -23.585 1.457 5.251 1.00 88.19 97 ASN A O 1
ATOM 766 N N . GLN A 1 98 ? -24.413 -0.440 6.108 1.00 88.25 98 GLN A N 1
ATOM 767 C CA . GLN A 1 98 ? -24.958 0.182 7.323 1.00 88.25 98 GLN A CA 1
ATOM 768 C C . GLN A 1 98 ? -24.050 -0.020 8.548 1.00 88.25 98 GLN A C 1
ATOM 770 O O . GLN A 1 98 ? -24.390 0.412 9.646 1.00 88.25 98 GLN A O 1
ATOM 775 N N . SER A 1 99 ? -22.895 -0.661 8.360 1.00 88.50 99 SER A N 1
ATOM 776 C CA . SER A 1 99 ? -21.967 -1.052 9.417 1.00 88.50 99 SER A CA 1
ATOM 777 C C . SER A 1 99 ? -21.309 0.162 10.071 1.00 88.50 99 SER A C 1
ATOM 779 O O . SER A 1 99 ? -20.565 0.901 9.429 1.00 88.50 99 SER A O 1
ATOM 781 N N . ASP A 1 100 ? -21.577 0.371 11.356 1.00 88.69 100 ASP A N 1
ATOM 782 C CA . ASP A 1 100 ? -20.887 1.354 12.189 1.00 88.69 100 ASP A CA 1
ATOM 783 C C . ASP A 1 100 ? -19.600 0.781 12.809 1.00 88.69 100 ASP A C 1
ATOM 785 O O . ASP A 1 100 ? -19.235 -0.379 12.589 1.00 88.69 100 ASP A O 1
ATOM 789 N N . LEU A 1 101 ? -18.905 1.601 13.602 1.00 91.50 101 LEU A N 1
ATOM 790 C CA . LEU A 1 101 ? -17.655 1.210 14.253 1.00 91.50 101 LEU A CA 1
ATOM 791 C C . LEU A 1 101 ? -17.812 -0.052 15.109 1.00 91.50 101 LEU A C 1
ATOM 793 O O . LEU A 1 101 ? -16.990 -0.956 14.993 1.00 91.50 101 LEU A O 1
ATOM 797 N N . ALA A 1 102 ? -18.877 -0.149 15.908 1.00 89.56 102 ALA A N 1
ATOM 798 C CA . ALA A 1 102 ? -19.108 -1.299 16.777 1.00 89.56 102 ALA A CA 1
ATOM 799 C C . ALA A 1 102 ? -19.271 -2.590 15.963 1.00 89.56 102 ALA A C 1
ATOM 801 O O . ALA A 1 102 ? -18.724 -3.632 16.317 1.00 89.56 102 ALA A O 1
ATOM 802 N N . SER A 1 103 ? -19.993 -2.532 14.841 1.00 88.56 103 SER A N 1
ATOM 803 C CA . SER A 1 103 ? -20.152 -3.693 13.964 1.00 88.56 103 SER A CA 1
ATOM 804 C C . SER A 1 103 ? -18.840 -4.134 13.302 1.00 88.56 103 SER A C 1
ATOM 806 O O . SER A 1 103 ? -18.594 -5.334 13.196 1.00 88.56 103 SER A O 1
ATOM 808 N N . ILE A 1 104 ? -17.977 -3.189 12.913 1.00 88.69 104 ILE A N 1
ATOM 809 C CA . ILE A 1 104 ? -16.681 -3.483 12.287 1.00 88.69 104 ILE A CA 1
ATOM 810 C C . ILE A 1 104 ? -15.680 -4.001 13.328 1.00 88.69 104 ILE A C 1
ATOM 812 O O . ILE A 1 104 ? -14.978 -4.980 13.075 1.00 88.69 104 ILE A O 1
ATOM 816 N N . GLN A 1 105 ? -15.663 -3.424 14.532 1.00 87.56 105 GLN A N 1
ATOM 817 C CA . GLN A 1 105 ? -14.773 -3.840 15.619 1.00 87.56 105 GLN A CA 1
ATOM 818 C C . GLN A 1 105 ? -15.028 -5.275 16.096 1.00 87.56 105 GLN A C 1
ATOM 820 O O . GLN A 1 105 ? -14.070 -5.958 16.457 1.00 87.56 105 GLN A O 1
ATOM 825 N N . LYS A 1 106 ? -16.250 -5.809 15.975 1.00 87.75 106 LYS A N 1
ATOM 826 C CA . LYS A 1 106 ? -16.508 -7.244 16.219 1.00 87.75 106 LYS A CA 1
ATOM 827 C C . LYS A 1 106 ? -15.601 -8.162 15.397 1.00 87.75 106 LYS A C 1
ATOM 829 O O . LYS A 1 106 ? -15.251 -9.248 15.847 1.00 87.75 106 LYS A O 1
ATOM 834 N N . HIS A 1 107 ? -15.188 -7.743 14.198 1.00 83.56 107 HIS A N 1
ATOM 835 C CA . HIS A 1 107 ? -14.222 -8.506 13.410 1.00 83.56 107 HIS A CA 1
ATOM 836 C C . HIS A 1 107 ? -12.808 -8.414 13.982 1.00 83.56 107 HIS A C 1
ATOM 838 O O . HIS A 1 107 ? -12.088 -9.402 13.941 1.00 83.56 107 HIS A O 1
ATOM 844 N N . THR A 1 108 ? -12.407 -7.274 14.548 1.00 81.12 108 THR A N 1
ATOM 845 C CA . THR A 1 108 ? -11.101 -7.145 15.220 1.00 81.12 108 THR A CA 1
ATOM 846 C C . THR A 1 108 ? -11.011 -8.009 16.481 1.00 81.12 108 THR A C 1
ATOM 848 O O . THR A 1 108 ? -9.963 -8.600 16.734 1.00 81.12 108 THR A O 1
ATOM 851 N N . GLU A 1 109 ? -12.116 -8.168 17.218 1.00 80.44 109 GLU A N 1
ATOM 852 C CA . GLU A 1 109 ? -12.207 -9.033 18.407 1.00 80.44 109 GLU A CA 1
ATOM 853 C C . GLU A 1 109 ? -11.991 -10.518 18.076 1.00 80.44 109 GLU A C 1
ATOM 855 O O . GLU A 1 109 ? -11.453 -11.272 18.883 1.00 80.44 109 GLU A O 1
ATOM 860 N N . GLN A 1 110 ? -12.350 -10.939 16.859 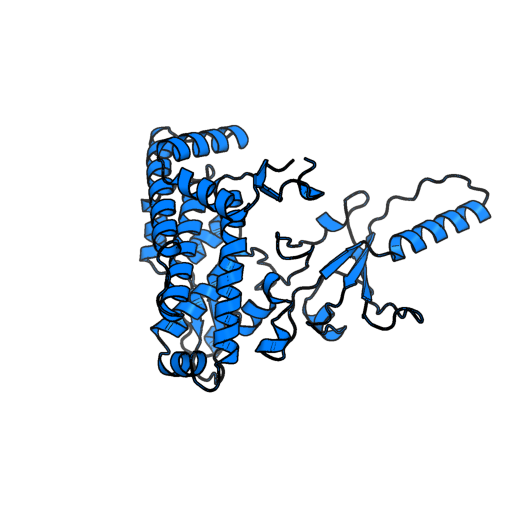1.00 74.50 110 GLN A N 1
ATOM 861 C CA . GLN A 1 110 ? -12.109 -12.294 16.344 1.00 74.50 110 GLN A CA 1
ATOM 862 C C . GLN A 1 110 ? -10.652 -12.517 15.893 1.00 74.50 110 GLN A C 1
ATOM 864 O O . GLN A 1 110 ? -10.298 -13.602 15.432 1.00 74.50 110 GLN A O 1
ATOM 869 N N . GLY A 1 111 ? -9.802 -11.496 16.014 1.00 85.69 111 GLY A N 1
ATOM 870 C CA . GLY A 1 111 ? -8.421 -11.480 15.556 1.00 85.69 111 GLY A CA 1
ATOM 871 C C . GLY A 1 111 ? -8.227 -10.630 14.301 1.00 85.69 111 GLY A C 1
ATOM 872 O O . GLY A 1 111 ? -9.157 -10.111 13.689 1.00 85.69 111 GLY A O 1
ATOM 873 N N . HIS A 1 112 ? -6.973 -10.470 13.886 1.00 92.12 112 HIS A N 1
ATOM 874 C CA . HIS A 1 112 ? -6.645 -9.553 12.790 1.00 92.12 112 HIS A CA 1
ATOM 875 C C . HIS A 1 112 ? -6.851 -10.163 11.395 1.00 92.12 112 HIS A C 1
ATOM 877 O O . HIS A 1 112 ? -6.815 -9.423 10.424 1.00 92.12 112 HIS A O 1
ATOM 883 N N . GLY A 1 113 ? -7.110 -11.473 11.283 1.00 94.62 113 GLY A N 1
ATOM 884 C CA . GLY A 1 113 ? -7.399 -12.151 10.008 1.00 94.62 113 GLY A CA 1
ATOM 885 C C . GLY A 1 113 ? -6.174 -12.515 9.163 1.00 94.62 113 GLY A C 1
ATOM 886 O O . GLY A 1 113 ? -6.305 -12.826 7.982 1.00 94.62 113 GLY A O 1
ATOM 887 N N . LEU A 1 114 ? -4.987 -12.490 9.769 1.00 96.88 114 LEU A N 1
ATOM 888 C CA . LEU A 1 114 ? -3.716 -12.885 9.165 1.00 96.88 114 LEU A CA 1
ATOM 889 C C . LEU A 1 114 ? -2.983 -13.864 10.087 1.00 96.88 114 LEU A C 1
ATOM 891 O O . LEU A 1 114 ? -3.244 -13.920 11.296 1.00 96.88 114 LEU A O 1
ATOM 895 N N . ALA A 1 115 ? -2.064 -14.624 9.507 1.00 96.31 115 ALA A N 1
ATOM 896 C CA . ALA A 1 115 ? -1.119 -15.474 10.211 1.00 96.31 115 ALA A CA 1
ATOM 897 C C . ALA A 1 115 ? 0.248 -15.426 9.531 1.00 96.31 115 ALA A C 1
ATOM 899 O O . ALA A 1 115 ? 0.367 -15.034 8.373 1.00 96.31 115 ALA A O 1
ATOM 900 N N . ILE A 1 116 ? 1.274 -15.828 10.275 1.00 95.62 116 ILE A N 1
ATOM 901 C CA . ILE A 1 116 ? 2.645 -15.920 9.785 1.00 95.62 116 ILE A CA 1
ATOM 902 C C . ILE A 1 116 ? 3.210 -17.300 10.107 1.00 95.62 116 ILE A C 1
ATOM 904 O O . ILE A 1 116 ? 2.943 -17.867 11.172 1.00 95.62 116 ILE A O 1
ATOM 908 N N . TRP A 1 117 ? 3.957 -17.845 9.160 1.00 95.25 117 TRP A N 1
ATOM 909 C CA . TRP A 1 117 ? 4.688 -19.088 9.269 1.00 95.25 117 TRP A CA 1
ATOM 910 C C . TRP A 1 117 ? 6.175 -18.788 9.451 1.00 95.25 117 TRP A C 1
ATOM 912 O O . TRP A 1 117 ? 6.792 -18.142 8.608 1.00 95.25 117 TRP A O 1
ATOM 922 N N . LEU A 1 118 ? 6.722 -19.256 10.574 1.00 92.00 118 LEU A N 1
ATOM 923 C CA . LEU A 1 118 ? 8.088 -18.962 11.026 1.00 92.00 118 LEU A CA 1
ATOM 924 C C . LEU A 1 118 ? 8.967 -20.221 11.132 1.00 92.00 118 LEU A C 1
ATOM 926 O O . LEU A 1 118 ? 10.165 -20.124 11.368 1.00 92.00 118 LEU A O 1
ATOM 930 N N . LYS A 1 119 ? 8.375 -21.423 11.069 1.00 85.62 119 LYS A N 1
ATOM 931 C CA . LYS A 1 119 ? 9.071 -22.665 11.440 1.00 85.62 119 LYS A CA 1
ATOM 932 C C . LYS A 1 119 ? 10.009 -23.126 10.328 1.00 85.62 119 LYS A C 1
ATOM 934 O O . LYS A 1 119 ? 9.562 -23.282 9.196 1.00 85.62 119 LYS A O 1
ATOM 939 N N . GLY A 1 120 ? 11.247 -23.458 10.703 1.00 80.88 120 GLY A N 1
ATOM 940 C CA . GLY A 1 120 ? 12.244 -24.023 9.789 1.00 80.88 120 GLY A CA 1
ATOM 941 C C . GLY A 1 120 ? 12.755 -23.025 8.751 1.00 80.88 120 GLY A C 1
ATOM 942 O O . GLY A 1 120 ? 13.152 -23.444 7.672 1.00 80.88 120 GLY A O 1
ATOM 943 N N . ILE A 1 121 ? 12.680 -21.727 9.057 1.00 82.69 121 ILE A N 1
ATOM 944 C CA . ILE A 1 121 ? 13.131 -20.649 8.181 1.00 82.69 121 ILE A CA 1
ATOM 945 C C . ILE A 1 121 ? 14.283 -19.919 8.868 1.00 82.69 121 ILE A C 1
ATOM 947 O O . ILE A 1 121 ? 14.119 -19.427 9.987 1.00 82.69 121 ILE A O 1
ATOM 951 N N . ASP A 1 122 ? 15.416 -19.840 8.175 1.00 85.38 122 ASP A N 1
ATOM 952 C CA . ASP A 1 122 ? 16.652 -19.270 8.713 1.00 85.38 122 ASP A CA 1
ATOM 953 C C . ASP A 1 122 ? 16.656 -17.736 8.661 1.00 85.38 122 ASP A C 1
ATOM 955 O O . ASP A 1 122 ? 17.092 -17.087 9.608 1.00 85.38 122 ASP A O 1
ATOM 959 N N . SER A 1 123 ? 16.129 -17.144 7.583 1.00 92.81 123 SER A N 1
ATOM 960 C CA . SER A 1 123 ? 16.109 -15.691 7.380 1.00 92.81 123 SER A CA 1
ATOM 961 C C . SER A 1 123 ? 14.753 -15.068 7.735 1.00 92.81 123 SER A C 1
ATOM 963 O O . SER A 1 123 ? 13.716 -15.561 7.282 1.00 92.81 123 SER A O 1
ATOM 965 N N . PRO A 1 124 ? 14.713 -13.926 8.450 1.00 93.94 124 PRO A N 1
ATOM 966 C CA . PRO A 1 124 ? 13.462 -13.213 8.713 1.00 93.94 124 PRO A CA 1
ATOM 967 C C . PRO A 1 124 ? 12.747 -12.719 7.450 1.00 93.94 124 PRO A C 1
ATOM 969 O O . PRO A 1 124 ? 11.535 -12.508 7.482 1.00 93.94 124 PRO A O 1
ATOM 972 N N . LEU A 1 125 ? 13.469 -12.534 6.340 1.00 95.94 125 LEU A N 1
ATOM 973 C CA . LEU A 1 125 ? 12.874 -12.124 5.066 1.00 95.94 125 LEU A CA 1
ATOM 974 C C . LEU A 1 125 ? 12.022 -13.231 4.434 1.00 95.94 125 LEU A C 1
ATOM 976 O O . LEU A 1 125 ? 11.056 -12.932 3.736 1.00 95.94 125 LEU A O 1
ATOM 980 N N . ASP A 1 126 ? 12.315 -14.495 4.726 1.00 95.75 126 ASP A N 1
ATOM 981 C CA . ASP A 1 126 ? 11.621 -15.632 4.120 1.00 95.75 126 ASP A CA 1
ATOM 982 C C . ASP A 1 126 ? 10.379 -16.062 4.924 1.00 95.75 126 ASP A C 1
ATOM 984 O O . ASP A 1 126 ? 9.665 -16.992 4.544 1.00 95.75 126 ASP A O 1
ATOM 988 N N . TYR A 1 127 ? 10.068 -15.374 6.032 1.00 96.12 127 TYR A N 1
ATOM 989 C CA . TYR A 1 127 ? 8.851 -15.626 6.801 1.00 96.12 127 TYR A CA 1
ATOM 990 C C . TYR A 1 127 ? 7.602 -15.355 5.966 1.00 96.12 127 TYR A C 1
ATOM 992 O O . TYR A 1 127 ? 7.414 -14.268 5.421 1.00 96.12 127 TYR A O 1
ATOM 1000 N N . ASN A 1 128 ? 6.720 -16.353 5.909 1.00 96.50 128 ASN A N 1
ATOM 1001 C CA . ASN A 1 128 ? 5.556 -16.352 5.032 1.00 96.50 128 ASN A CA 1
ATOM 1002 C C . ASN A 1 128 ? 4.301 -15.877 5.761 1.00 96.50 128 ASN A C 1
ATOM 1004 O O . ASN A 1 128 ? 3.937 -16.417 6.803 1.00 96.50 128 ASN A O 1
ATOM 1008 N N . ILE A 1 129 ? 3.595 -14.908 5.191 1.00 97.50 129 ILE A N 1
ATOM 1009 C CA . ILE A 1 129 ? 2.342 -14.361 5.714 1.00 97.50 129 ILE A CA 1
ATOM 1010 C C . ILE A 1 129 ? 1.194 -14.825 4.819 1.00 97.50 129 ILE A C 1
ATOM 1012 O O . ILE A 1 129 ? 1.312 -14.852 3.595 1.00 97.50 129 ILE A O 1
ATOM 1016 N N . TYR A 1 130 ? 0.069 -15.191 5.426 1.00 97.06 130 TYR A N 1
ATOM 1017 C CA . TYR A 1 130 ? -1.112 -15.674 4.711 1.00 97.06 130 TYR A CA 1
ATOM 1018 C C . TYR A 1 130 ? -2.410 -15.241 5.399 1.00 97.06 130 TYR A C 1
ATOM 1020 O O . TYR A 1 130 ? -2.447 -14.893 6.585 1.00 97.06 130 TYR A O 1
ATOM 1028 N N . GLY A 1 131 ? -3.492 -15.239 4.620 1.00 96.75 131 GLY A N 1
ATOM 1029 C CA . GLY A 1 131 ? -4.829 -14.871 5.077 1.00 96.75 131 GLY A CA 1
ATOM 1030 C C . GLY A 1 131 ? -5.501 -15.955 5.910 1.00 96.75 131 GLY A C 1
ATOM 1031 O O . GLY A 1 131 ? -5.355 -17.140 5.623 1.00 96.75 131 GLY A O 1
ATOM 1032 N N . LEU A 1 132 ? -6.310 -15.549 6.890 1.00 96.81 132 LEU A N 1
ATOM 1033 C CA . LEU A 1 132 ? -7.227 -16.434 7.610 1.00 96.81 132 LEU A CA 1
ATOM 1034 C C . LEU A 1 132 ? -8.682 -16.081 7.294 1.00 96.81 132 LEU A C 1
ATOM 1036 O O . LEU A 1 132 ? -9.022 -14.914 7.100 1.00 96.81 132 LEU A O 1
ATOM 1040 N N . LYS A 1 133 ? -9.565 -17.081 7.268 1.00 94.12 133 LYS A N 1
ATOM 1041 C CA . LYS A 1 133 ? -11.008 -16.857 7.195 1.00 94.12 133 LYS A CA 1
ATOM 1042 C C . LYS A 1 133 ? -11.484 -16.303 8.534 1.00 94.12 133 LYS A C 1
ATOM 1044 O O . LYS A 1 133 ? -11.474 -16.991 9.550 1.00 94.12 133 LYS A O 1
ATOM 1049 N N . GLY A 1 134 ? -11.911 -15.046 8.515 1.00 91.69 134 GLY A N 1
ATOM 1050 C CA . GLY A 1 134 ? -12.346 -14.312 9.700 1.00 91.69 134 GLY A CA 1
ATOM 1051 C C . GLY A 1 134 ? -11.354 -13.235 10.125 1.00 91.69 134 GLY A C 1
ATOM 1052 O O . GLY A 1 134 ? -10.318 -13.021 9.500 1.00 91.69 134 GLY A O 1
ATOM 1053 N N . GLY A 1 135 ? -11.706 -12.518 11.186 1.00 94.31 135 GLY A N 1
ATOM 1054 C CA . GLY A 1 135 ? -10.947 -11.357 11.624 1.00 94.31 135 GLY A CA 1
ATOM 1055 C C . GLY A 1 135 ? -11.147 -10.117 10.744 1.00 94.31 135 GLY A C 1
ATOM 1056 O O . GLY A 1 135 ? -11.834 -10.144 9.716 1.00 94.31 135 GLY A O 1
ATOM 1057 N N . HIS A 1 136 ? -10.530 -9.012 11.159 1.00 95.38 136 HIS A N 1
ATOM 1058 C CA . HIS A 1 136 ? -10.664 -7.717 10.481 1.00 95.38 136 HIS A CA 1
ATOM 1059 C C . HIS A 1 136 ? -10.192 -7.741 9.029 1.00 95.38 136 HIS A C 1
ATOM 1061 O O . HIS A 1 136 ? -10.928 -7.322 8.140 1.00 95.38 136 HIS A O 1
ATOM 1067 N N . PHE A 1 137 ? -8.996 -8.275 8.770 1.00 95.94 137 PHE A N 1
ATOM 1068 C CA . PHE A 1 137 ? -8.404 -8.259 7.437 1.00 95.94 137 PHE A CA 1
ATOM 1069 C C . PHE A 1 137 ? -9.281 -8.959 6.385 1.00 95.94 137 PHE A C 1
ATOM 1071 O O . PHE A 1 137 ? -9.505 -8.419 5.304 1.00 95.94 137 PHE A O 1
ATOM 1078 N N . TYR A 1 138 ? -9.856 -10.117 6.719 1.00 96.19 138 TYR A N 1
ATOM 1079 C CA . TYR A 1 138 ? -10.775 -10.835 5.834 1.00 96.19 138 TYR A CA 1
ATOM 1080 C C . TYR A 1 138 ? -12.042 -10.019 5.525 1.00 96.19 138 TYR A C 1
ATOM 1082 O O . TYR A 1 138 ? -12.502 -9.985 4.382 1.00 96.19 138 TYR A O 1
ATOM 1090 N N . SER A 1 139 ? -12.601 -9.338 6.533 1.00 95.44 139 SER A N 1
ATOM 1091 C CA . SER A 1 139 ? -13.754 -8.443 6.361 1.00 95.44 139 SER A CA 1
ATOM 1092 C C . SER A 1 139 ? -13.405 -7.231 5.489 1.00 95.44 139 SER A C 1
ATOM 1094 O O . SER A 1 139 ? -14.152 -6.881 4.575 1.00 95.44 139 SER A O 1
ATOM 1096 N N . TYR A 1 140 ? -12.233 -6.635 5.711 1.00 96.69 140 TYR A N 1
ATOM 1097 C CA . TYR A 1 140 ? -11.732 -5.511 4.927 1.00 96.69 140 TYR A CA 1
ATOM 1098 C C . TYR A 1 140 ? -11.476 -5.888 3.461 1.00 96.69 140 TYR A C 1
ATOM 1100 O O . TYR A 1 140 ? -11.920 -5.178 2.563 1.00 96.69 140 TYR A O 1
ATOM 1108 N N . ALA A 1 141 ? -10.869 -7.048 3.195 1.00 96.50 141 ALA A N 1
ATOM 1109 C CA . ALA A 1 141 ? -10.674 -7.540 1.832 1.00 96.50 141 ALA A CA 1
ATOM 1110 C C . ALA A 1 141 ? -12.011 -7.716 1.087 1.00 96.50 141 ALA A C 1
ATOM 1112 O O . ALA A 1 141 ? -12.140 -7.265 -0.049 1.00 96.50 141 ALA A O 1
ATOM 1113 N N . LYS A 1 142 ? -13.038 -8.286 1.738 1.00 95.69 142 LYS A N 1
ATOM 1114 C CA . LYS A 1 142 ? -14.395 -8.360 1.160 1.00 95.69 142 LYS A CA 1
ATOM 1115 C C . LYS A 1 142 ? -14.988 -6.984 0.883 1.00 95.69 142 LYS A C 1
ATOM 1117 O O . LYS A 1 142 ? -15.623 -6.787 -0.146 1.00 95.69 142 LYS A O 1
ATOM 1122 N N . TYR A 1 143 ? -14.795 -6.039 1.801 1.00 95.12 143 TYR A N 1
ATOM 1123 C CA . TYR A 1 143 ? -15.258 -4.664 1.634 1.00 95.12 143 TYR A CA 1
ATOM 1124 C C . TYR A 1 143 ? -14.648 -3.991 0.393 1.00 95.12 143 TYR A C 1
ATOM 1126 O O . TYR A 1 143 ? -15.354 -3.273 -0.311 1.00 95.12 143 TYR A O 1
ATOM 1134 N N . LEU A 1 144 ? -13.377 -4.269 0.092 1.00 95.56 144 LEU A N 1
ATOM 1135 C CA . LEU A 1 144 ? -12.700 -3.788 -1.116 1.00 95.56 144 LEU A CA 1
ATOM 1136 C C . LEU A 1 144 ? -13.176 -4.481 -2.409 1.00 95.56 144 LEU A C 1
ATOM 1138 O O . LEU A 1 144 ? -12.687 -4.153 -3.485 1.00 95.56 144 LEU A O 1
ATOM 1142 N N . GLY A 1 145 ? -14.112 -5.433 -2.325 1.00 95.31 145 GLY A N 1
ATOM 1143 C CA . GLY A 1 145 ? -14.575 -6.223 -3.467 1.00 95.31 145 GLY A CA 1
ATOM 1144 C C . GLY A 1 145 ? -13.622 -7.353 -3.863 1.00 95.31 145 GLY A C 1
ATOM 1145 O O . GLY A 1 145 ? -13.757 -7.909 -4.948 1.00 95.31 145 GLY A O 1
ATOM 1146 N N . LEU A 1 146 ? -12.659 -7.699 -3.003 1.00 95.56 146 LEU A N 1
ATOM 1147 C CA . LEU A 1 146 ? -11.790 -8.854 -3.212 1.00 95.56 146 LEU A CA 1
ATOM 1148 C C . LEU A 1 146 ? -12.506 -10.142 -2.785 1.00 95.56 146 LEU A C 1
ATOM 1150 O O . LEU A 1 146 ? -13.416 -10.129 -1.954 1.00 95.56 146 LEU A O 1
ATOM 1154 N N . GLU A 1 147 ? -12.023 -11.279 -3.289 1.00 95.06 147 GLU A N 1
ATOM 1155 C CA . GLU A 1 147 ? -12.542 -12.618 -2.977 1.00 95.06 147 GLU A CA 1
ATOM 1156 C C . GLU A 1 147 ? -11.600 -13.385 -2.026 1.00 95.06 147 GLU A C 1
ATOM 1158 O O . GLU A 1 147 ? -10.941 -14.347 -2.433 1.00 95.06 147 GLU A O 1
ATOM 1163 N N . PRO A 1 148 ? -11.510 -13.015 -0.727 1.00 94.50 148 PRO A N 1
ATOM 1164 C CA . PRO A 1 148 ? -10.568 -13.636 0.201 1.00 94.50 148 PRO A CA 1
ATOM 1165 C C . PRO A 1 148 ? -10.838 -15.112 0.467 1.00 94.50 148 PRO A C 1
ATOM 1167 O O . PRO A 1 148 ? -9.955 -15.828 0.919 1.00 94.50 148 PRO A O 1
ATOM 1170 N N . LYS A 1 149 ? -12.037 -15.610 0.151 1.00 93.94 149 LYS A N 1
ATOM 1171 C CA . LYS A 1 149 ? -12.357 -17.043 0.225 1.00 93.94 149 LYS A CA 1
ATOM 1172 C C . LYS A 1 149 ? -11.432 -17.912 -0.641 1.00 93.94 149 LYS A C 1
ATOM 1174 O O . LYS A 1 149 ? -11.286 -19.088 -0.341 1.00 93.94 149 LYS A O 1
ATOM 1179 N N . GLU A 1 150 ? -10.846 -17.341 -1.695 1.00 92.62 150 GLU A N 1
ATOM 1180 C CA . GLU A 1 150 ? -10.020 -18.058 -2.670 1.00 92.62 150 GLU A CA 1
ATOM 1181 C C . GLU A 1 150 ? -8.547 -18.167 -2.257 1.00 92.62 150 GLU A C 1
ATOM 1183 O O . GLU A 1 150 ? -7.797 -18.890 -2.901 1.00 92.62 150 GLU A O 1
ATOM 1188 N N . TRP A 1 151 ? -8.114 -17.436 -1.227 1.00 93.38 151 TRP A N 1
ATOM 1189 C CA . TRP A 1 151 ? -6.717 -17.444 -0.770 1.00 93.38 151 TRP A CA 1
ATOM 1190 C C . TRP A 1 151 ? -6.550 -17.492 0.754 1.00 93.38 151 TRP A C 1
ATOM 1192 O O . TRP A 1 151 ? -5.448 -17.727 1.234 1.00 93.38 151 TRP A O 1
ATOM 1202 N N . ALA A 1 152 ? -7.613 -17.302 1.536 1.00 94.75 152 ALA A N 1
ATOM 1203 C CA . ALA A 1 152 ? -7.550 -17.384 2.990 1.00 94.75 152 ALA A CA 1
ATOM 1204 C C . ALA A 1 152 ? -7.750 -18.820 3.501 1.00 94.75 152 ALA A C 1
ATOM 1206 O O . ALA A 1 152 ? -8.696 -19.512 3.111 1.00 94.75 152 ALA A O 1
ATOM 1207 N N . ALA A 1 153 ? -6.904 -19.224 4.445 1.00 95.44 153 ALA A N 1
ATOM 1208 C CA . ALA A 1 153 ? -6.975 -20.507 5.130 1.00 95.44 153 ALA A CA 1
ATOM 1209 C C . ALA A 1 153 ? -8.066 -20.516 6.213 1.00 95.44 153 ALA A C 1
ATOM 1211 O O . ALA A 1 153 ? -8.316 -19.507 6.871 1.00 95.44 153 ALA A O 1
ATOM 1212 N N . ASP A 1 154 ? -8.701 -21.663 6.461 1.00 93.38 154 ASP A N 1
ATOM 1213 C CA . ASP A 1 154 ? -9.709 -21.801 7.528 1.00 93.38 154 ASP A CA 1
ATOM 1214 C C . ASP A 1 154 ? -9.120 -21.640 8.938 1.00 93.38 154 ASP A C 1
ATOM 1216 O O . ASP A 1 154 ? -9.810 -21.247 9.878 1.00 93.38 154 ASP A O 1
ATOM 1220 N N . ARG A 1 155 ? -7.835 -21.964 9.099 1.00 93.38 155 ARG A N 1
ATOM 1221 C CA . ARG A 1 155 ? -7.115 -21.918 10.371 1.00 93.38 155 ARG A CA 1
ATOM 1222 C C . ARG A 1 155 ? -5.629 -21.686 10.137 1.00 93.38 155 ARG A C 1
ATOM 1224 O O . ARG A 1 155 ? -5.143 -21.796 9.017 1.00 93.38 155 ARG A O 1
ATOM 1231 N N . ARG A 1 156 ? -4.897 -21.416 11.220 1.00 94.56 156 ARG A N 1
ATOM 1232 C CA . ARG A 1 156 ? -3.430 -21.399 11.187 1.00 94.56 156 ARG A CA 1
ATOM 1233 C C . ARG A 1 156 ? -2.901 -22.782 10.808 1.00 94.56 156 ARG A C 1
ATOM 1235 O O . ARG A 1 156 ? -3.313 -23.768 11.425 1.00 94.56 156 ARG A O 1
ATOM 1242 N N . ALA A 1 157 ? -1.985 -22.817 9.848 1.00 94.31 157 ALA A N 1
ATOM 1243 C CA . ALA A 1 157 ? -1.279 -24.020 9.435 1.00 94.31 157 ALA A CA 1
ATOM 1244 C C . ALA A 1 157 ? -0.513 -24.632 10.618 1.00 94.31 157 ALA A C 1
ATOM 1246 O O . ALA A 1 157 ? 0.089 -23.917 11.431 1.00 94.31 157 ALA A O 1
ATOM 1247 N N . LYS A 1 158 ? -0.550 -25.959 10.734 1.00 93.19 158 LYS A N 1
ATOM 1248 C CA . LYS A 1 158 ? 0.171 -26.720 11.768 1.00 93.19 158 LYS A CA 1
ATOM 1249 C C . LYS A 1 158 ? 1.538 -27.206 11.289 1.00 93.19 158 LYS A C 1
ATOM 1251 O O . LYS A 1 158 ? 2.489 -27.202 12.084 1.00 93.19 158 LYS A O 1
ATOM 1256 N N . ASP A 1 159 ? 1.616 -27.560 10.012 1.00 93.00 159 ASP A N 1
ATOM 1257 C CA . ASP A 1 159 ? 2.788 -28.040 9.280 1.00 93.00 159 ASP A CA 1
ATOM 1258 C C . ASP A 1 159 ? 2.911 -27.336 7.915 1.00 93.00 159 ASP A C 1
ATOM 1260 O O . ASP A 1 159 ? 2.036 -26.562 7.522 1.00 93.00 159 ASP A O 1
ATOM 1264 N N . ILE A 1 160 ? 4.031 -27.576 7.226 1.00 91.12 160 ILE A N 1
ATOM 1265 C CA . ILE A 1 160 ? 4.341 -26.938 5.941 1.00 91.12 160 ILE A CA 1
ATOM 1266 C C . ILE A 1 160 ? 3.370 -27.360 4.831 1.00 91.12 160 ILE A C 1
ATOM 1268 O O . ILE A 1 160 ? 2.990 -26.529 4.015 1.00 91.12 160 ILE A O 1
ATOM 1272 N N . SER A 1 161 ? 2.887 -28.604 4.855 1.00 92.69 161 SER A N 1
ATOM 1273 C CA . SER A 1 161 ? 1.963 -29.119 3.840 1.00 92.69 161 SER A CA 1
ATOM 1274 C C . SER A 1 161 ? 0.626 -28.380 3.903 1.00 92.69 161 SER A C 1
ATOM 1276 O O . SER A 1 161 ? 0.039 -28.080 2.872 1.00 92.69 161 SER A O 1
ATOM 1278 N N . GLU A 1 162 ? 0.144 -28.051 5.110 1.00 93.06 162 GLU A N 1
ATOM 1279 C CA . GLU A 1 162 ? -1.044 -27.203 5.282 1.00 93.06 162 GLU A CA 1
ATOM 1280 C C . GLU A 1 162 ? -0.819 -25.762 4.788 1.00 93.06 162 GLU A C 1
ATOM 1282 O O . GLU A 1 162 ? -1.760 -25.147 4.287 1.00 93.06 162 GLU A O 1
ATOM 1287 N N . LEU A 1 163 ? 0.394 -25.208 4.928 1.00 91.81 163 LEU A N 1
ATOM 1288 C CA . LEU A 1 163 ? 0.717 -23.877 4.399 1.00 91.81 163 LEU A CA 1
ATOM 1289 C C . LEU A 1 163 ? 0.676 -23.879 2.868 1.00 91.81 163 LEU A C 1
ATOM 1291 O O . LEU A 1 163 ? 0.037 -23.012 2.287 1.00 91.81 163 LEU A O 1
ATOM 1295 N N . GLU A 1 164 ? 1.298 -24.873 2.232 1.00 92.44 164 GLU A N 1
ATOM 1296 C CA . GLU A 1 164 ? 1.396 -25.003 0.769 1.00 92.44 164 GLU A CA 1
ATOM 1297 C C . GLU A 1 164 ? 0.033 -25.162 0.070 1.00 92.44 164 GLU A C 1
ATOM 1299 O O . GLU A 1 164 ? -0.088 -24.904 -1.127 1.00 92.44 164 GLU A O 1
ATOM 1304 N N . MET A 1 165 ? -1.023 -25.532 0.805 1.00 91.88 165 MET A N 1
ATOM 1305 C CA . MET A 1 165 ? -2.399 -25.566 0.287 1.00 91.88 165 MET A CA 1
ATOM 1306 C C . MET A 1 165 ? -3.002 -24.174 0.057 1.00 91.88 165 MET A C 1
ATOM 1308 O O . MET A 1 165 ? -4.046 -24.058 -0.591 1.00 91.88 165 MET A O 1
ATOM 1312 N N . HIS A 1 166 ? -2.393 -23.122 0.605 1.00 92.62 166 HIS A N 1
ATOM 1313 C CA . HIS A 1 166 ? -2.915 -21.764 0.554 1.00 92.62 166 HIS A CA 1
ATOM 1314 C C . HIS A 1 166 ? -1.857 -20.783 0.036 1.00 92.62 166 HIS A C 1
ATOM 1316 O O . HIS A 1 166 ? -0.689 -20.885 0.401 1.00 92.62 166 HIS A O 1
ATOM 1322 N N . PRO A 1 167 ? -2.246 -19.782 -0.774 1.00 95.25 167 PRO A N 1
ATOM 1323 C CA . PRO A 1 167 ? -1.326 -18.726 -1.166 1.00 95.25 167 PRO A CA 1
ATOM 1324 C C . PRO A 1 167 ? -0.745 -18.000 0.058 1.00 95.25 167 PRO A C 1
ATOM 1326 O O . PRO A 1 167 ? -1.483 -17.481 0.901 1.00 95.25 167 PRO A O 1
ATOM 1329 N N . SER A 1 168 ? 0.581 -17.932 0.127 1.00 96.06 168 SER A N 1
ATOM 1330 C CA . SER A 1 168 ? 1.335 -17.139 1.098 1.00 96.06 168 SER A CA 1
ATOM 1331 C C . SER A 1 168 ? 2.318 -16.219 0.383 1.00 96.06 168 SER A C 1
ATOM 1333 O O . SER A 1 168 ? 2.576 -16.376 -0.809 1.00 96.06 168 SER A O 1
ATOM 1335 N N . VAL A 1 169 ? 2.832 -15.227 1.101 1.00 96.69 169 VAL A N 1
ATOM 1336 C CA . VAL A 1 169 ? 3.812 -14.271 0.579 1.00 96.69 169 VAL A CA 1
ATOM 1337 C C . VAL A 1 169 ? 4.899 -14.034 1.618 1.00 96.69 169 VAL A C 1
ATOM 1339 O O . VAL A 1 169 ? 4.594 -13.866 2.802 1.00 96.69 169 VAL A O 1
ATOM 1342 N N . SER A 1 170 ? 6.159 -14.033 1.192 1.00 97.12 170 SER A N 1
ATOM 1343 C CA . SER A 1 170 ? 7.286 -13.774 2.086 1.00 97.12 170 SER A CA 1
ATOM 1344 C C . SER A 1 170 ? 7.396 -12.285 2.438 1.00 97.12 170 SER A C 1
ATOM 1346 O O . SER A 1 170 ? 6.885 -11.414 1.728 1.00 97.12 170 SER A O 1
ATOM 1348 N N . ILE A 1 171 ? 8.082 -11.959 3.534 1.00 97.81 171 ILE A N 1
ATOM 1349 C CA . ILE A 1 171 ? 8.416 -10.563 3.861 1.00 97.81 171 ILE A CA 1
ATOM 1350 C C . ILE A 1 171 ? 9.303 -9.948 2.773 1.00 97.81 171 ILE A C 1
ATOM 1352 O O . ILE A 1 171 ? 9.109 -8.784 2.422 1.00 97.81 171 ILE A O 1
ATOM 1356 N N . LYS A 1 172 ? 10.219 -10.737 2.200 1.00 97.44 172 LYS A N 1
ATOM 1357 C CA . LYS A 1 172 ? 11.046 -10.352 1.055 1.00 97.44 172 LYS A CA 1
ATOM 1358 C C . LYS A 1 172 ? 10.194 -9.922 -0.130 1.00 97.44 172 LYS A C 1
ATOM 1360 O O . LYS A 1 172 ? 10.330 -8.792 -0.592 1.00 97.44 172 LYS A O 1
ATOM 1365 N N . ASP A 1 173 ? 9.267 -10.781 -0.554 1.00 96.69 173 ASP A N 1
ATOM 1366 C CA . ASP A 1 173 ? 8.372 -10.493 -1.674 1.00 96.69 173 ASP A CA 1
ATOM 1367 C C . ASP A 1 173 ? 7.534 -9.247 -1.384 1.00 96.69 173 ASP A C 1
ATOM 1369 O O . ASP A 1 173 ? 7.324 -8.418 -2.267 1.00 96.69 173 ASP A O 1
ATOM 1373 N N . LEU A 1 174 ? 7.062 -9.066 -0.147 1.00 97.88 174 LEU A N 1
ATOM 1374 C CA . LEU A 1 174 ? 6.322 -7.861 0.216 1.00 97.88 174 LEU A CA 1
ATOM 1375 C C . LEU A 1 174 ? 7.169 -6.599 0.034 1.00 97.88 174 LEU A C 1
ATOM 1377 O O . LEU A 1 174 ? 6.665 -5.654 -0.566 1.00 97.88 174 LEU A O 1
ATOM 1381 N N . PHE A 1 175 ? 8.430 -6.587 0.478 1.00 98.06 175 PHE A N 1
ATOM 1382 C CA . PHE A 1 175 ? 9.342 -5.462 0.243 1.00 98.06 175 PHE A CA 1
ATOM 1383 C C . PHE A 1 175 ? 9.645 -5.248 -1.246 1.00 98.06 175 PHE A C 1
ATOM 1385 O O . PHE A 1 175 ? 9.607 -4.110 -1.711 1.00 98.06 175 PHE A O 1
ATOM 1392 N N . GLN A 1 176 ? 9.869 -6.324 -2.008 1.00 96.62 176 GLN A N 1
ATOM 1393 C CA . GLN A 1 176 ? 10.132 -6.267 -3.453 1.00 96.62 176 GLN A CA 1
ATOM 1394 C C . GLN A 1 176 ? 8.992 -5.630 -4.252 1.00 96.62 176 GLN A C 1
ATOM 1396 O O . GLN A 1 176 ? 9.248 -5.064 -5.314 1.00 96.62 176 GLN A O 1
ATOM 1401 N N . HIS A 1 177 ? 7.766 -5.670 -3.729 1.00 96.31 177 HIS A N 1
ATOM 1402 C CA . HIS A 1 177 ? 6.567 -5.116 -4.357 1.00 96.31 177 HIS A CA 1
ATOM 1403 C C . HIS A 1 177 ? 6.082 -3.794 -3.740 1.00 96.31 177 HIS A C 1
ATOM 1405 O O . HIS A 1 177 ? 4.924 -3.418 -3.944 1.00 96.31 177 HIS A O 1
ATOM 1411 N N . ILE A 1 178 ? 6.920 -3.094 -2.967 1.00 96.88 178 ILE A N 1
ATOM 1412 C CA . ILE A 1 178 ? 6.646 -1.711 -2.555 1.00 96.88 178 ILE A CA 1
ATOM 1413 C C . ILE A 1 178 ? 7.369 -0.771 -3.522 1.00 96.88 178 ILE A C 1
ATOM 1415 O O . ILE A 1 178 ? 8.597 -0.699 -3.482 1.00 96.88 178 ILE A O 1
ATOM 1419 N N . PRO A 1 179 ? 6.631 -0.034 -4.372 1.00 95.06 179 PRO A N 1
ATOM 1420 C CA . PRO A 1 179 ? 7.210 0.824 -5.405 1.00 95.06 179 PRO A CA 1
ATOM 1421 C C . PRO A 1 179 ? 8.212 1.825 -4.856 1.00 95.06 179 PRO A C 1
ATOM 1423 O O . PRO A 1 179 ? 9.259 2.057 -5.444 1.00 95.06 179 PRO A O 1
ATOM 1426 N N . GLU A 1 180 ? 7.913 2.414 -3.703 1.00 95.56 180 GLU A N 1
ATOM 1427 C CA . GLU A 1 180 ? 8.758 3.445 -3.123 1.00 95.56 180 GLU A CA 1
ATOM 1428 C C . GLU A 1 180 ? 10.072 2.936 -2.517 1.00 95.56 180 GLU A C 1
ATOM 1430 O O . GLU A 1 180 ? 10.916 3.743 -2.133 1.00 95.56 180 GLU A O 1
ATOM 1435 N N . LEU A 1 181 ? 10.250 1.618 -2.413 1.00 95.38 181 LEU A N 1
ATOM 1436 C CA . LEU A 1 181 ? 11.515 1.010 -2.003 1.00 95.38 181 LEU A CA 1
ATOM 1437 C C . LEU A 1 181 ? 12.407 0.651 -3.185 1.00 95.38 181 LEU A C 1
ATOM 1439 O O . LEU A 1 181 ? 13.580 0.354 -2.973 1.00 95.38 181 LEU A O 1
ATOM 1443 N N . GLU A 1 182 ? 11.877 0.690 -4.407 1.00 94.06 182 GLU A N 1
ATOM 1444 C CA . GLU A 1 182 ? 12.591 0.282 -5.613 1.00 94.06 182 GLU A CA 1
ATOM 1445 C C . GLU A 1 182 ? 13.986 0.921 -5.755 1.00 94.06 182 GLU A C 1
ATOM 1447 O O . GLU A 1 182 ? 14.930 0.163 -5.978 1.00 94.06 182 GLU A O 1
ATOM 1452 N N . PRO A 1 183 ? 14.187 2.228 -5.481 1.00 91.12 183 PRO A N 1
ATOM 1453 C CA . PRO A 1 183 ? 15.500 2.855 -5.648 1.00 91.12 183 PRO A CA 1
ATOM 1454 C C . PRO A 1 183 ? 16.564 2.422 -4.631 1.00 91.12 183 PRO A C 1
ATOM 1456 O O . PRO A 1 183 ? 17.730 2.762 -4.790 1.00 91.12 183 PRO A O 1
ATOM 1459 N N . VAL A 1 184 ? 16.189 1.755 -3.536 1.00 93.19 184 VAL A N 1
ATOM 1460 C CA . VAL A 1 184 ? 17.122 1.443 -2.435 1.00 93.19 184 VAL A CA 1
ATOM 1461 C C . VAL A 1 184 ? 17.177 -0.037 -2.077 1.00 93.19 184 VAL A C 1
ATOM 1463 O O . VAL A 1 184 ? 18.113 -0.466 -1.403 1.00 93.19 184 VAL A O 1
ATOM 1466 N N . LEU A 1 185 ? 16.197 -0.832 -2.511 1.00 95.19 185 LEU A N 1
ATOM 1467 C CA . LEU A 1 185 ? 16.020 -2.213 -2.069 1.00 95.19 185 LEU A CA 1
ATOM 1468 C C . LEU A 1 185 ? 17.259 -3.076 -2.328 1.00 95.19 185 LEU A C 1
ATOM 1470 O O . LEU A 1 185 ? 17.725 -3.769 -1.419 1.00 95.19 185 LEU A O 1
ATOM 1474 N N . TYR A 1 186 ? 17.821 -2.986 -3.536 1.00 94.50 186 TYR A N 1
ATOM 1475 C CA . TYR A 1 186 ? 18.983 -3.778 -3.932 1.00 94.50 186 TYR A CA 1
ATOM 1476 C C . TYR A 1 186 ? 20.191 -3.497 -3.029 1.00 94.50 186 TYR A C 1
ATOM 1478 O O . TYR A 1 186 ? 20.907 -4.416 -2.639 1.00 94.50 186 TYR A O 1
ATOM 1486 N N . SER A 1 187 ? 20.373 -2.245 -2.596 1.00 93.38 187 SER A N 1
ATOM 1487 C CA . SER A 1 187 ? 21.458 -1.871 -1.681 1.00 93.38 187 SER A CA 1
ATOM 1488 C C . SER A 1 187 ? 21.329 -2.537 -0.308 1.00 93.38 187 SER A C 1
ATOM 1490 O O . SER A 1 187 ? 22.344 -2.866 0.303 1.00 93.38 187 SER A O 1
ATOM 1492 N N . PHE A 1 188 ? 20.103 -2.775 0.170 1.00 95.06 188 PHE A N 1
ATOM 1493 C CA . PHE A 1 188 ? 19.869 -3.389 1.477 1.00 95.06 188 PHE A CA 1
ATOM 1494 C C . PHE A 1 188 ? 19.942 -4.913 1.452 1.00 95.06 188 PHE A C 1
ATOM 1496 O O . PHE A 1 188 ? 20.548 -5.496 2.347 1.00 95.06 188 PHE A O 1
ATOM 1503 N N . ILE A 1 189 ? 19.317 -5.568 0.470 1.00 95.06 189 ILE A N 1
ATOM 1504 C CA . ILE A 1 189 ? 19.137 -7.032 0.489 1.00 95.06 189 ILE A CA 1
ATOM 1505 C C . ILE A 1 189 ? 19.747 -7.759 -0.714 1.00 95.06 189 ILE A C 1
ATOM 1507 O O . ILE A 1 189 ? 19.636 -8.978 -0.783 1.00 95.06 189 ILE A O 1
ATOM 1511 N N . GLN A 1 190 ? 20.406 -7.039 -1.631 1.00 93.31 190 GLN A N 1
ATOM 1512 C CA . GLN A 1 190 ? 21.036 -7.585 -2.846 1.00 93.31 190 GLN A CA 1
ATOM 1513 C C . GLN A 1 190 ? 20.073 -8.392 -3.730 1.00 93.31 190 GLN A C 1
ATOM 1515 O O . GLN A 1 190 ? 20.480 -9.291 -4.462 1.00 93.31 190 GLN A O 1
ATOM 1520 N N . GLU A 1 191 ? 18.786 -8.049 -3.674 1.00 92.88 191 GLU A N 1
ATOM 1521 C CA . GLU A 1 191 ? 17.752 -8.589 -4.545 1.00 92.88 191 GLU A CA 1
ATOM 1522 C C . GLU A 1 191 ? 16.956 -7.447 -5.187 1.00 92.88 191 GLU A C 1
ATOM 1524 O O . GLU A 1 191 ? 16.692 -6.435 -4.526 1.00 92.88 191 GLU A O 1
ATOM 1529 N N . PRO A 1 192 ? 16.586 -7.578 -6.473 1.00 92.81 192 PRO A N 1
ATOM 1530 C CA . PRO A 1 192 ? 15.919 -6.513 -7.203 1.00 92.81 192 PRO A CA 1
ATOM 1531 C C . PRO A 1 192 ? 14.477 -6.333 -6.730 1.00 92.81 192 PRO A C 1
ATOM 1533 O O . PRO A 1 192 ? 13.837 -7.258 -6.219 1.00 92.81 192 PRO A O 1
ATOM 1536 N N . SER A 1 193 ? 13.943 -5.133 -6.933 1.00 94.62 193 SER A N 1
ATOM 1537 C CA . SER A 1 193 ? 12.509 -4.896 -6.815 1.00 94.62 193 SER A CA 1
ATOM 1538 C C . SER A 1 193 ? 11.772 -5.562 -7.973 1.00 94.62 193 SER A C 1
ATOM 1540 O O . SER A 1 193 ? 12.248 -5.601 -9.106 1.00 94.62 193 SER A O 1
ATOM 1542 N N . LYS A 1 194 ? 10.559 -6.031 -7.686 1.00 94.69 194 LYS A N 1
ATOM 1543 C CA . LYS A 1 194 ? 9.609 -6.571 -8.664 1.00 94.69 194 LYS A CA 1
ATOM 1544 C C . LYS A 1 194 ? 8.625 -5.509 -9.175 1.00 94.69 194 LYS A C 1
ATOM 1546 O O . LYS A 1 194 ? 7.656 -5.831 -9.860 1.00 94.69 194 LYS A O 1
ATOM 1551 N N . CYS A 1 195 ? 8.851 -4.238 -8.840 1.00 94.81 195 CYS A N 1
ATOM 1552 C CA . CYS A 1 195 ? 8.102 -3.111 -9.381 1.00 94.81 195 CYS A CA 1
ATOM 1553 C C . CYS A 1 195 ? 8.763 -2.636 -10.680 1.00 94.81 195 CYS A C 1
ATOM 1555 O O . CYS A 1 195 ? 9.940 -2.290 -10.689 1.00 94.81 195 CYS A O 1
ATOM 1557 N N . LEU A 1 196 ? 8.004 -2.579 -11.773 1.00 94.56 196 LEU A N 1
ATOM 1558 C CA . LEU A 1 196 ? 8.530 -2.230 -13.094 1.00 94.56 196 LEU A CA 1
ATOM 1559 C C . LEU A 1 196 ? 8.059 -0.842 -13.514 1.00 94.56 196 LEU A C 1
ATOM 1561 O O . LEU A 1 196 ? 6.857 -0.598 -13.622 1.00 94.56 196 LEU A O 1
ATOM 1565 N N . HIS A 1 197 ? 8.985 0.071 -13.806 1.00 93.38 197 HIS A N 1
ATOM 1566 C CA . HIS A 1 197 ? 8.639 1.353 -14.416 1.00 93.38 197 HIS A CA 1
ATOM 1567 C C . HIS A 1 197 ? 8.120 1.141 -15.832 1.00 93.38 197 HIS A C 1
ATOM 1569 O O . HIS A 1 197 ? 8.855 0.638 -16.675 1.00 93.38 197 HIS A O 1
ATOM 1575 N N . ILE A 1 198 ? 6.889 1.576 -16.106 1.00 94.19 198 ILE A N 1
ATOM 1576 C CA . ILE A 1 198 ? 6.274 1.437 -17.427 1.00 94.19 198 ILE A CA 1
ATOM 1577 C C . ILE A 1 198 ? 5.951 2.794 -18.042 1.00 94.19 198 ILE A C 1
ATOM 1579 O O . ILE A 1 198 ? 5.566 3.745 -17.357 1.00 94.19 198 ILE A O 1
ATOM 1583 N N . GLY A 1 199 ? 6.057 2.880 -19.363 1.00 93.44 199 GLY A N 1
ATOM 1584 C CA . GLY A 1 199 ? 5.690 4.080 -20.099 1.00 93.44 199 GLY A CA 1
ATOM 1585 C C . GLY A 1 199 ? 5.406 3.821 -21.566 1.00 93.44 199 GLY A C 1
ATOM 1586 O O . GLY A 1 199 ? 5.609 2.734 -22.097 1.00 93.44 199 GLY A O 1
ATOM 1587 N N . HIS A 1 200 ? 4.895 4.850 -22.230 1.00 93.19 200 HIS A N 1
ATOM 1588 C CA . HIS A 1 200 ? 4.586 4.780 -23.648 1.00 93.19 200 HIS A CA 1
ATOM 1589 C C . HIS A 1 200 ? 5.879 4.728 -24.472 1.00 93.19 200 HIS A C 1
ATOM 1591 O O . HIS A 1 200 ? 6.676 5.668 -24.430 1.00 93.19 200 HIS A O 1
ATOM 1597 N N . SER A 1 201 ? 6.065 3.659 -25.248 1.00 93.31 201 SER A N 1
ATOM 1598 C CA . SER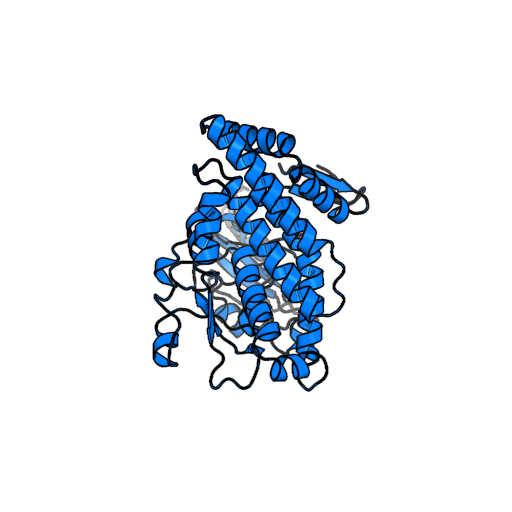 A 1 201 ? 7.294 3.455 -26.017 1.00 93.31 201 SER A CA 1
ATOM 1599 C C . SER A 1 201 ? 7.418 4.411 -27.204 1.00 93.31 201 SER A C 1
ATOM 1601 O O . SER A 1 201 ? 6.423 4.779 -27.845 1.00 93.31 201 SER A O 1
ATOM 1603 N N . SER A 1 202 ? 8.661 4.766 -27.541 1.00 90.69 202 SER A N 1
ATOM 1604 C CA . SER A 1 202 ? 8.998 5.475 -28.781 1.00 90.69 202 SER A CA 1
ATOM 1605 C C . SER A 1 202 ? 8.701 4.631 -30.032 1.00 90.69 202 SER A C 1
ATOM 1607 O O . SER A 1 202 ? 8.456 5.182 -31.109 1.00 90.69 202 SER A O 1
ATOM 1609 N N . GLU A 1 203 ? 8.608 3.303 -29.889 1.00 91.00 203 GLU A N 1
ATOM 1610 C CA . GLU A 1 203 ? 8.222 2.381 -30.960 1.00 91.00 203 GLU A CA 1
ATOM 1611 C C . GLU A 1 203 ? 6.830 2.674 -31.518 1.00 91.00 203 GLU A C 1
ATOM 1613 O O . GLU A 1 203 ? 6.592 2.480 -32.709 1.00 91.00 203 GLU A O 1
ATOM 1618 N N . ASN A 1 204 ? 5.924 3.228 -30.708 1.00 92.12 204 ASN A N 1
ATOM 1619 C CA . ASN A 1 204 ? 4.620 3.661 -31.203 1.00 92.12 204 ASN A CA 1
ATOM 1620 C C . ASN A 1 204 ? 4.754 4.723 -32.293 1.00 92.12 204 ASN A C 1
ATOM 1622 O O . ASN A 1 204 ? 4.042 4.651 -33.292 1.00 92.12 204 ASN A O 1
ATOM 1626 N N . HIS A 1 205 ? 5.677 5.674 -32.128 1.00 90.81 205 HIS A N 1
ATOM 1627 C CA . HIS A 1 205 ? 5.932 6.707 -33.127 1.00 90.81 205 HIS A CA 1
ATOM 1628 C C . HIS A 1 205 ? 6.578 6.114 -34.383 1.00 90.81 205 HIS A C 1
ATOM 1630 O O . HIS A 1 205 ? 6.109 6.371 -35.490 1.00 90.81 205 HIS A O 1
ATOM 1636 N N . ARG A 1 206 ? 7.579 5.234 -34.213 1.00 90.38 206 ARG A N 1
ATOM 1637 C CA . ARG A 1 206 ? 8.228 4.514 -35.326 1.00 90.38 206 ARG A CA 1
ATOM 1638 C C . ARG A 1 206 ? 7.207 3.719 -36.153 1.00 90.38 206 ARG A C 1
ATOM 1640 O O . ARG A 1 206 ? 7.208 3.789 -37.380 1.00 90.38 206 ARG A O 1
ATOM 1647 N N . TYR A 1 207 ? 6.292 3.023 -35.482 1.00 90.12 207 TYR A N 1
ATOM 1648 C CA . TYR A 1 207 ? 5.209 2.273 -36.113 1.00 90.12 207 TYR A CA 1
ATOM 1649 C C . TYR A 1 207 ? 4.245 3.182 -36.894 1.00 90.12 207 TYR A C 1
ATOM 1651 O O . TYR A 1 207 ? 3.877 2.887 -38.033 1.00 90.12 207 TYR A O 1
ATOM 1659 N N . GLU A 1 208 ? 3.835 4.308 -36.303 1.00 90.75 208 GLU A N 1
ATOM 1660 C CA . GLU A 1 208 ? 2.968 5.287 -36.969 1.00 90.75 208 GLU A CA 1
ATOM 1661 C C . GLU A 1 208 ? 3.611 5.871 -38.227 1.00 90.75 208 GLU A C 1
ATOM 1663 O O . GLU A 1 208 ? 2.948 6.009 -39.259 1.00 90.75 208 GLU A O 1
ATOM 1668 N N . ASP A 1 209 ? 4.899 6.192 -38.157 1.00 90.19 209 ASP A N 1
ATOM 1669 C CA . ASP A 1 209 ? 5.649 6.735 -39.283 1.00 90.19 209 ASP A CA 1
ATOM 1670 C C . ASP A 1 209 ? 5.818 5.714 -40.405 1.00 90.19 209 ASP A C 1
ATOM 1672 O O . ASP A 1 209 ? 5.695 6.069 -41.582 1.00 90.19 209 ASP A O 1
ATOM 1676 N N . GLU A 1 210 ? 5.992 4.433 -40.078 1.00 90.06 210 GLU A N 1
ATOM 1677 C CA . GLU A 1 210 ? 6.024 3.370 -41.078 1.00 90.06 210 GLU A CA 1
ATOM 1678 C C . GLU A 1 210 ? 4.680 3.236 -41.816 1.00 90.06 210 GLU A C 1
ATOM 1680 O O . GLU A 1 210 ? 4.655 3.106 -43.045 1.00 90.06 210 GLU A O 1
ATOM 1685 N N . ILE A 1 211 ? 3.551 3.335 -41.103 1.00 88.38 211 ILE A N 1
ATOM 1686 C CA . ILE A 1 211 ? 2.217 3.365 -41.725 1.00 88.38 211 ILE A CA 1
ATOM 1687 C C . ILE A 1 211 ? 2.074 4.585 -42.633 1.00 88.38 211 ILE A C 1
ATOM 1689 O O . ILE A 1 211 ? 1.635 4.454 -43.779 1.00 88.38 211 ILE A O 1
ATOM 1693 N N . ARG A 1 212 ? 2.452 5.774 -42.148 1.00 87.62 212 ARG A N 1
ATOM 1694 C CA . ARG A 1 212 ? 2.386 7.015 -42.935 1.00 87.62 212 ARG A CA 1
ATOM 1695 C C . ARG A 1 212 ? 3.233 6.903 -44.202 1.00 87.62 212 ARG A C 1
ATOM 1697 O O . ARG A 1 212 ? 2.766 7.299 -45.270 1.00 87.62 212 ARG A O 1
ATOM 1704 N N . ARG A 1 213 ? 4.434 6.321 -44.116 1.00 87.81 213 ARG A N 1
ATOM 1705 C CA . ARG A 1 213 ? 5.305 6.057 -45.271 1.00 87.81 213 ARG A CA 1
ATOM 1706 C C . ARG A 1 213 ? 4.632 5.121 -46.276 1.00 87.81 213 ARG A C 1
ATOM 1708 O O . ARG A 1 213 ? 4.518 5.484 -47.444 1.00 87.81 213 ARG A O 1
ATOM 1715 N N . LYS A 1 214 ? 4.105 3.976 -45.825 1.00 86.94 214 LYS A N 1
ATOM 1716 C CA . LYS A 1 214 ? 3.395 3.009 -46.688 1.00 86.94 214 LYS A CA 1
ATOM 1717 C C . LYS A 1 214 ? 2.159 3.616 -47.360 1.00 86.94 214 LYS A C 1
ATOM 1719 O O . LYS A 1 214 ? 1.867 3.298 -48.509 1.00 86.94 214 LYS A O 1
ATOM 1724 N N . ASN A 1 215 ? 1.429 4.495 -46.673 1.00 85.56 215 ASN A N 1
ATOM 1725 C CA . ASN A 1 215 ? 0.284 5.198 -47.257 1.00 85.56 215 ASN A CA 1
ATOM 1726 C C . ASN A 1 215 ? 0.716 6.180 -48.354 1.00 85.56 215 ASN A C 1
ATOM 1728 O O . ASN A 1 215 ? 0.109 6.184 -49.425 1.00 85.56 215 ASN A O 1
ATOM 1732 N N . ARG A 1 216 ? 1.800 6.942 -48.134 1.00 84.50 216 ARG A N 1
ATOM 1733 C CA . ARG A 1 216 ? 2.377 7.841 -49.150 1.00 84.50 216 ARG A CA 1
ATOM 1734 C C . ARG A 1 216 ? 2.825 7.082 -50.398 1.00 84.50 216 ARG A C 1
ATOM 1736 O O . ARG A 1 216 ? 2.509 7.511 -51.501 1.00 84.50 216 ARG A O 1
ATOM 1743 N N . GLU A 1 217 ? 3.490 5.938 -50.232 1.00 87.38 217 GLU A N 1
ATOM 1744 C CA . GLU A 1 217 ? 3.911 5.069 -51.346 1.00 87.38 217 GLU A CA 1
ATOM 1745 C C . GLU A 1 217 ? 2.722 4.549 -52.172 1.00 87.38 217 GLU A C 1
ATOM 1747 O O . GLU A 1 217 ? 2.847 4.341 -53.376 1.00 87.38 217 GLU A O 1
ATOM 1752 N N . LYS A 1 218 ? 1.544 4.397 -51.553 1.00 85.56 218 LYS A N 1
ATOM 1753 C CA . LYS A 1 218 ? 0.289 4.003 -52.217 1.00 85.56 218 LYS A CA 1
ATOM 1754 C C . LYS A 1 218 ? -0.517 5.184 -52.780 1.00 85.56 218 LYS A C 1
ATOM 1756 O O . LYS A 1 218 ? -1.642 4.980 -53.226 1.00 85.56 218 LYS A O 1
ATOM 1761 N N . GLY A 1 219 ? 0.011 6.409 -52.730 1.00 83.31 219 GLY A N 1
ATOM 1762 C CA . GLY A 1 219 ? -0.691 7.624 -53.164 1.00 83.31 219 GLY A CA 1
ATOM 1763 C C . GLY A 1 219 ? -1.808 8.093 -52.218 1.00 83.31 219 GLY A C 1
ATOM 1764 O O . GLY A 1 219 ? -2.551 9.012 -52.555 1.00 83.31 219 GLY A O 1
ATOM 1765 N N . ASN A 1 220 ? -1.928 7.497 -51.027 1.00 79.88 220 ASN A N 1
ATOM 1766 C CA . ASN A 1 220 ? -2.902 7.891 -50.013 1.00 79.88 220 ASN A CA 1
ATOM 1767 C C . ASN A 1 220 ? -2.301 8.959 -49.089 1.00 79.88 220 ASN A C 1
ATOM 1769 O O . ASN A 1 220 ? -1.509 8.659 -48.198 1.00 79.88 220 ASN A O 1
ATOM 1773 N N . PHE A 1 221 ? -2.742 10.207 -49.244 1.00 75.81 221 PHE A N 1
ATOM 1774 C CA . PHE A 1 221 ? -2.334 11.341 -48.398 1.00 75.81 221 PHE A CA 1
ATOM 1775 C C . PHE A 1 221 ? -3.162 11.483 -47.112 1.00 75.81 221 PHE A C 1
ATOM 1777 O O . PHE A 1 221 ? -3.135 12.526 -46.462 1.00 75.81 221 PHE A O 1
ATOM 1784 N N . ASN A 1 222 ? -3.920 10.452 -46.735 1.00 70.62 222 ASN A N 1
ATOM 1785 C CA . ASN A 1 222 ? -4.670 10.475 -45.489 1.00 70.62 222 ASN A CA 1
ATOM 1786 C C . ASN A 1 222 ? -3.716 10.298 -44.292 1.00 70.62 222 ASN A C 1
ATOM 1788 O O . ASN A 1 222 ? -3.070 9.259 -44.147 1.00 70.62 222 ASN A O 1
ATOM 1792 N N . PHE A 1 223 ? -3.642 11.321 -43.437 1.00 69.12 223 PHE A N 1
ATOM 1793 C CA . PHE A 1 223 ? -2.805 11.345 -42.233 1.00 69.12 223 PHE A CA 1
ATOM 1794 C C . PHE A 1 223 ? -3.457 10.664 -41.022 1.00 69.12 223 PHE A C 1
ATOM 1796 O O . PHE A 1 223 ? -2.807 10.526 -39.984 1.00 69.12 223 PHE A O 1
ATOM 1803 N N . SER A 1 224 ? -4.722 10.237 -41.127 1.00 74.31 224 SER A N 1
ATOM 1804 C CA . SER A 1 224 ? -5.390 9.518 -40.044 1.00 74.31 224 SER A CA 1
ATOM 1805 C C . SER A 1 224 ? -4.759 8.142 -39.853 1.00 74.31 224 SER A C 1
ATOM 1807 O O . SER A 1 224 ? -4.716 7.334 -40.785 1.00 74.31 224 SER A O 1
ATOM 1809 N N . LEU A 1 225 ? -4.314 7.859 -38.635 1.00 78.44 225 LEU A N 1
ATOM 1810 C CA . LEU A 1 225 ? -3.833 6.536 -38.266 1.00 78.44 225 LEU A CA 1
ATOM 1811 C C . LEU A 1 225 ? -5.017 5.591 -38.032 1.00 78.44 225 LEU A C 1
ATOM 1813 O O . LEU A 1 225 ? -6.036 6.021 -37.481 1.00 78.44 225 LEU A O 1
ATOM 1817 N N . PRO A 1 226 ? -4.902 4.309 -38.419 1.00 77.69 226 PRO A N 1
ATOM 1818 C CA . PRO A 1 226 ? -5.899 3.322 -38.047 1.00 77.69 226 PRO A CA 1
ATOM 1819 C C . PRO A 1 226 ? -5.962 3.226 -36.523 1.00 77.69 226 PRO A C 1
ATOM 1821 O O . PRO A 1 226 ? -4.937 3.291 -35.834 1.00 77.69 226 PRO A O 1
ATOM 1824 N N . LYS A 1 227 ? -7.175 3.065 -35.990 1.00 84.31 227 LYS A N 1
ATOM 1825 C CA . LYS A 1 227 ? -7.318 2.709 -34.581 1.00 84.31 227 LYS A CA 1
ATOM 1826 C C . LYS A 1 227 ? -6.667 1.342 -34.371 1.00 84.31 227 LYS A C 1
ATOM 1828 O O . LYS A 1 227 ? -6.849 0.445 -35.190 1.00 84.31 227 LYS A O 1
ATOM 1833 N N . ARG A 1 228 ? -5.907 1.221 -33.288 1.00 88.06 228 ARG A N 1
ATOM 1834 C CA . ARG A 1 228 ? -5.179 0.009 -32.918 1.00 88.06 228 ARG A CA 1
ATOM 1835 C C . ARG A 1 228 ? -5.808 -0.626 -31.691 1.00 88.06 228 ARG A C 1
ATOM 1837 O O . ARG A 1 228 ? -6.372 0.072 -30.849 1.00 88.06 228 ARG A O 1
ATOM 1844 N N . ASP A 1 229 ? -5.675 -1.937 -31.624 1.00 92.69 229 ASP A N 1
ATOM 1845 C CA . ASP A 1 229 ? -5.955 -2.804 -30.484 1.00 92.69 229 ASP A CA 1
ATOM 1846 C C . ASP A 1 229 ? -4.678 -3.136 -29.687 1.00 92.69 229 ASP A C 1
ATOM 1848 O O . ASP A 1 229 ? -4.635 -4.100 -28.927 1.00 92.69 229 ASP A O 1
ATOM 1852 N N . PHE A 1 230 ? -3.613 -2.350 -29.867 1.00 94.75 230 PHE A N 1
ATOM 1853 C CA . PHE A 1 230 ? -2.374 -2.500 -29.118 1.00 94.75 230 PHE A CA 1
ATOM 1854 C C . PHE A 1 230 ? -1.564 -1.206 -29.034 1.00 94.75 230 PHE A C 1
ATOM 1856 O O . PHE A 1 230 ? -1.685 -0.316 -29.882 1.00 94.75 230 PHE A O 1
ATOM 1863 N N . THR A 1 231 ? -0.674 -1.163 -28.044 1.00 95.44 231 THR A N 1
ATOM 1864 C CA . THR A 1 231 ? 0.319 -0.106 -27.826 1.00 95.44 231 THR A CA 1
ATOM 1865 C C . THR A 1 231 ? 1.643 -0.730 -27.387 1.00 95.44 231 THR A C 1
ATOM 1867 O O . THR A 1 231 ? 1.651 -1.659 -26.583 1.00 95.44 231 THR A O 1
ATOM 1870 N N . PHE A 1 232 ? 2.768 -0.224 -27.891 1.00 95.69 232 PHE A N 1
ATOM 1871 C CA . PHE A 1 232 ? 4.089 -0.603 -27.388 1.00 95.69 232 PHE A CA 1
ATOM 1872 C C . PHE A 1 232 ? 4.363 0.095 -26.050 1.00 95.69 232 PHE A C 1
ATOM 1874 O O . PHE A 1 232 ? 4.218 1.315 -25.924 1.00 95.69 232 PHE A O 1
ATOM 1881 N N . VAL A 1 233 ? 4.766 -0.666 -25.044 1.00 96.25 233 VAL A N 1
ATOM 1882 C CA . VAL A 1 233 ? 5.070 -0.192 -23.694 1.00 96.25 233 VAL A CA 1
ATOM 1883 C C . VAL A 1 233 ? 6.543 -0.457 -23.422 1.00 96.25 233 VAL A C 1
ATOM 1885 O O . VAL A 1 233 ? 7.028 -1.564 -23.645 1.00 96.25 233 VAL A O 1
ATOM 1888 N N . SER A 1 234 ? 7.246 0.570 -22.957 1.00 94.75 234 SER A N 1
ATOM 1889 C CA . SER A 1 234 ? 8.628 0.457 -22.502 1.00 94.75 234 SER A CA 1
ATOM 1890 C C . SER A 1 234 ? 8.659 0.155 -21.011 1.00 94.75 234 SER A C 1
ATOM 1892 O O . SER A 1 234 ? 7.906 0.759 -20.245 1.00 94.75 234 SER A O 1
ATOM 1894 N N . ILE A 1 235 ? 9.568 -0.728 -20.619 1.00 93.81 235 ILE A N 1
ATOM 1895 C CA . ILE A 1 235 ? 9.994 -0.973 -19.249 1.00 93.81 235 ILE A CA 1
ATOM 1896 C C . ILE A 1 235 ? 11.373 -0.341 -19.086 1.00 93.81 235 ILE A C 1
ATOM 1898 O O . ILE A 1 235 ? 12.284 -0.629 -19.869 1.00 93.81 235 ILE A O 1
ATOM 1902 N N . TYR A 1 236 ? 11.510 0.530 -18.091 1.00 88.31 236 TYR A N 1
ATOM 1903 C CA . TYR A 1 236 ? 12.744 1.267 -17.838 1.00 88.31 236 TYR A CA 1
ATOM 1904 C C . TYR A 1 236 ? 13.497 0.673 -16.654 1.00 88.31 236 TYR A C 1
ATOM 1906 O O . TYR A 1 236 ? 12.920 0.481 -15.585 1.00 88.31 236 TYR A O 1
ATOM 1914 N N . GLU A 1 237 ? 14.792 0.442 -16.841 1.00 83.19 237 GLU A N 1
ATOM 1915 C CA . GLU A 1 237 ? 15.715 0.144 -15.752 1.00 83.19 237 GLU A CA 1
ATOM 1916 C C . GLU A 1 237 ? 15.979 1.392 -14.896 1.00 83.19 237 GLU A C 1
ATOM 1918 O O . GLU A 1 237 ? 16.191 2.495 -15.422 1.00 83.19 237 GLU A O 1
ATOM 1923 N N . ASN A 1 238 ? 15.984 1.210 -13.574 1.00 78.81 238 ASN A N 1
ATOM 1924 C CA . ASN A 1 238 ? 16.556 2.166 -12.635 1.00 78.81 238 ASN A CA 1
ATOM 1925 C C . ASN A 1 238 ? 17.989 1.727 -12.304 1.00 78.81 238 ASN A C 1
ATOM 1927 O O . ASN A 1 238 ? 18.246 0.544 -12.119 1.00 78.81 238 ASN A O 1
ATOM 1931 N N . LEU A 1 239 ? 18.926 2.673 -12.217 1.00 71.81 239 LEU A N 1
ATOM 1932 C CA . LEU A 1 239 ? 20.352 2.379 -12.018 1.00 71.81 239 LEU A CA 1
ATOM 1933 C C . LEU A 1 239 ? 20.620 1.588 -10.731 1.00 71.81 239 LEU A C 1
ATOM 1935 O O . LEU A 1 239 ? 21.511 0.745 -10.702 1.00 71.81 239 LEU A O 1
ATOM 1939 N N . ASP A 1 240 ? 19.832 1.851 -9.692 1.00 81.75 240 ASP A N 1
ATOM 1940 C CA . ASP A 1 240 ? 19.986 1.228 -8.377 1.00 81.75 240 ASP A CA 1
ATOM 1941 C C . ASP A 1 240 ? 19.169 -0.071 -8.225 1.00 81.75 240 ASP A C 1
ATOM 1943 O O . ASP A 1 240 ? 19.203 -0.710 -7.173 1.00 81.75 240 ASP A O 1
ATOM 1947 N N . ASN A 1 241 ? 18.446 -0.480 -9.273 1.00 84.00 241 ASN A N 1
ATOM 1948 C CA . ASN A 1 241 ? 17.650 -1.701 -9.314 1.00 84.00 241 ASN A CA 1
ATOM 1949 C C . ASN A 1 241 ? 17.877 -2.430 -10.650 1.00 84.00 241 ASN A C 1
ATOM 1951 O O . ASN A 1 241 ? 17.164 -2.170 -11.626 1.00 84.00 241 ASN A O 1
ATOM 1955 N N . PRO A 1 242 ? 18.862 -3.342 -10.715 1.00 83.62 242 PRO A N 1
ATOM 1956 C CA . PRO A 1 242 ? 19.172 -4.044 -11.949 1.00 83.62 242 PRO A CA 1
ATOM 1957 C C . PRO A 1 242 ? 17.988 -4.922 -12.359 1.00 83.62 242 PRO A C 1
ATOM 1959 O O . PRO A 1 242 ? 17.569 -5.810 -11.612 1.00 83.62 242 PRO A O 1
ATOM 1962 N N . ILE A 1 243 ? 17.469 -4.702 -13.567 1.00 86.12 243 ILE A N 1
ATOM 1963 C CA . ILE A 1 243 ? 16.399 -5.527 -14.136 1.00 86.12 243 ILE A CA 1
ATOM 1964 C C . ILE A 1 243 ? 16.905 -6.285 -15.356 1.00 86.12 243 ILE A C 1
ATOM 1966 O O . ILE A 1 243 ? 17.669 -5.779 -16.174 1.00 86.12 243 ILE A O 1
ATOM 1970 N N . ASN A 1 244 ? 16.448 -7.522 -15.506 1.00 89.06 244 ASN A N 1
ATOM 1971 C CA . ASN A 1 244 ? 16.730 -8.341 -16.676 1.00 89.06 244 ASN A CA 1
ATOM 1972 C C . ASN A 1 244 ? 15.432 -8.952 -17.220 1.00 89.06 244 ASN A C 1
ATOM 1974 O O . ASN A 1 244 ? 14.367 -8.853 -16.607 1.00 89.06 244 ASN A O 1
ATOM 1978 N N . LEU A 1 245 ? 15.518 -9.585 -18.391 1.00 90.25 245 LEU A N 1
ATOM 1979 C CA . LEU A 1 245 ? 14.348 -10.178 -19.036 1.00 90.25 245 LEU A CA 1
ATOM 1980 C C . LEU A 1 245 ? 13.704 -11.282 -18.181 1.00 90.25 245 LEU A C 1
ATOM 1982 O O . LEU A 1 245 ? 12.485 -11.390 -18.164 1.00 90.25 245 LEU A O 1
ATOM 1986 N N . GLU A 1 246 ? 14.501 -12.077 -17.464 1.00 91.56 246 GLU A N 1
ATOM 1987 C CA . GLU A 1 246 ? 13.999 -13.151 -16.599 1.00 91.56 246 GLU A CA 1
ATOM 1988 C C . GLU A 1 246 ? 13.118 -12.597 -15.473 1.00 91.56 246 GLU A C 1
ATOM 1990 O O . GLU A 1 246 ? 11.981 -13.037 -15.317 1.00 91.56 246 GLU A O 1
ATOM 1995 N N . LEU A 1 247 ? 13.589 -11.564 -14.769 1.00 91.44 247 LEU A N 1
ATOM 1996 C CA . LEU A 1 247 ? 12.829 -10.857 -13.740 1.00 91.44 247 LEU A CA 1
ATOM 1997 C C . LEU A 1 247 ? 11.545 -10.250 -14.312 1.00 91.44 247 LEU A C 1
ATOM 1999 O O . LEU A 1 247 ? 10.479 -10.389 -13.720 1.00 91.44 247 LEU A O 1
ATOM 2003 N N . ILE A 1 248 ? 11.630 -9.589 -15.472 1.00 93.56 248 ILE A N 1
ATOM 2004 C CA . ILE A 1 248 ? 10.462 -8.982 -16.121 1.00 93.56 248 ILE A CA 1
ATOM 2005 C C . ILE A 1 248 ? 9.397 -10.044 -16.410 1.00 93.56 248 ILE A C 1
ATOM 2007 O O . ILE A 1 248 ? 8.219 -9.823 -16.126 1.00 93.56 248 ILE A O 1
ATOM 2011 N N . LEU A 1 249 ? 9.801 -11.198 -16.940 1.00 93.19 249 LEU A N 1
ATOM 2012 C CA . LEU A 1 249 ? 8.891 -12.305 -17.219 1.00 93.19 249 LEU A CA 1
ATOM 2013 C C . LEU A 1 249 ? 8.321 -12.924 -15.930 1.00 93.19 249 LEU A C 1
ATOM 2015 O O . LEU A 1 249 ? 7.139 -13.270 -15.914 1.00 93.19 249 LEU A O 1
ATOM 2019 N N . ASP A 1 250 ? 9.104 -12.999 -14.846 1.00 92.00 250 ASP A N 1
ATOM 2020 C CA . ASP A 1 250 ? 8.645 -13.479 -13.529 1.00 92.00 250 ASP A CA 1
ATOM 2021 C C . ASP A 1 250 ? 7.503 -12.621 -12.963 1.00 92.00 250 ASP A C 1
ATOM 2023 O O . ASP A 1 250 ? 6.555 -13.159 -12.394 1.00 92.00 250 ASP A O 1
ATOM 2027 N N . THR A 1 251 ? 7.514 -11.303 -13.211 1.00 92.12 251 THR A N 1
ATOM 2028 C CA . THR A 1 251 ? 6.421 -10.408 -12.776 1.00 92.12 251 THR A CA 1
ATOM 2029 C C . THR A 1 251 ? 5.081 -10.670 -13.473 1.00 92.12 251 THR A C 1
ATOM 2031 O O . THR A 1 251 ? 4.063 -10.096 -13.079 1.00 92.12 251 THR A O 1
ATOM 2034 N N . LYS A 1 252 ? 5.065 -11.495 -14.535 1.00 93.00 252 LYS A N 1
ATOM 2035 C CA . LYS A 1 252 ? 3.883 -11.787 -15.369 1.00 93.00 252 LYS A CA 1
ATOM 2036 C C . LYS A 1 252 ? 3.198 -10.519 -15.880 1.00 93.00 252 LYS A C 1
ATOM 2038 O O . LYS A 1 252 ? 1.970 -10.465 -15.992 1.00 93.00 252 LYS A O 1
ATOM 2043 N N . ILE A 1 253 ? 3.989 -9.487 -16.177 1.00 94.44 253 ILE A N 1
ATOM 2044 C CA . ILE A 1 253 ? 3.485 -8.270 -16.803 1.00 94.44 253 ILE A CA 1
ATOM 2045 C C . ILE A 1 253 ? 2.745 -8.637 -18.106 1.00 94.44 253 ILE A C 1
ATOM 2047 O O . ILE A 1 253 ? 3.248 -9.462 -18.872 1.00 94.44 253 ILE A O 1
ATOM 2051 N N . PRO A 1 254 ? 1.551 -8.074 -18.381 1.00 95.06 254 PRO A N 1
ATOM 2052 C CA . PRO A 1 254 ? 0.732 -8.465 -19.530 1.00 95.06 254 PRO A CA 1
ATOM 2053 C C . PRO A 1 254 ? 1.242 -7.831 -20.836 1.00 95.06 254 PRO A C 1
ATOM 2055 O O . PRO A 1 254 ? 0.524 -7.084 -21.499 1.00 95.06 254 PRO A O 1
ATOM 2058 N N . LEU A 1 255 ? 2.502 -8.091 -21.185 1.00 96.19 255 LEU A N 1
ATOM 2059 C CA . LEU A 1 255 ? 3.135 -7.645 -22.421 1.00 96.19 255 LEU A CA 1
ATOM 2060 C C . LEU A 1 255 ? 3.578 -8.847 -23.249 1.00 96.19 255 LEU A C 1
ATOM 2062 O O . LEU A 1 255 ? 4.266 -9.739 -22.755 1.00 96.19 255 LEU A O 1
ATOM 2066 N N . ASP A 1 256 ? 3.239 -8.818 -24.531 1.00 95.56 256 ASP A N 1
ATOM 2067 C CA . ASP A 1 256 ? 3.729 -9.775 -25.515 1.00 95.56 256 ASP A CA 1
ATOM 2068 C C . ASP A 1 256 ? 5.047 -9.290 -26.133 1.00 95.56 256 ASP A C 1
ATOM 2070 O O . ASP A 1 256 ? 5.352 -8.095 -26.125 1.00 95.56 256 ASP A O 1
ATOM 2074 N N . ASP A 1 257 ? 5.807 -10.210 -26.735 1.00 93.62 257 ASP A N 1
ATOM 2075 C CA . ASP A 1 257 ? 6.979 -9.897 -27.567 1.00 93.62 257 ASP A CA 1
ATOM 2076 C C . ASP A 1 257 ? 8.019 -8.975 -26.893 1.00 93.62 257 ASP A C 1
ATOM 2078 O O . ASP A 1 257 ? 8.619 -8.128 -27.557 1.00 93.62 257 ASP A O 1
ATOM 2082 N N . ILE A 1 258 ? 8.253 -9.144 -25.585 1.00 94.75 258 ILE A N 1
ATOM 2083 C CA . ILE A 1 258 ? 9.199 -8.313 -24.826 1.00 94.75 258 ILE A CA 1
ATOM 2084 C C . ILE A 1 258 ? 10.623 -8.492 -25.369 1.00 94.75 258 ILE A C 1
ATOM 2086 O O . ILE A 1 258 ? 11.152 -9.606 -25.415 1.00 94.75 258 ILE A O 1
ATOM 2090 N N . ARG A 1 259 ? 11.257 -7.390 -25.775 1.00 91.62 259 ARG A N 1
ATOM 2091 C CA . ARG A 1 259 ? 12.603 -7.361 -26.365 1.00 91.62 259 ARG A CA 1
ATOM 2092 C C . ARG A 1 259 ? 13.422 -6.225 -25.780 1.00 91.62 259 ARG A C 1
ATOM 2094 O O . ARG A 1 259 ? 12.899 -5.146 -25.522 1.00 91.62 259 ARG A O 1
ATOM 2101 N N . LEU A 1 260 ? 14.717 -6.464 -25.609 1.00 89.88 260 LEU A N 1
ATOM 2102 C CA . LEU A 1 260 ? 15.671 -5.418 -25.260 1.00 89.88 260 LEU A CA 1
ATOM 2103 C C . LEU A 1 260 ? 15.870 -4.485 -26.463 1.00 89.88 260 LEU A C 1
ATOM 2105 O O . LEU A 1 260 ? 16.176 -4.947 -27.563 1.00 89.88 260 LEU A O 1
ATOM 2109 N N . GLU A 1 261 ? 15.721 -3.181 -26.253 1.00 83.88 261 GLU A N 1
ATOM 2110 C CA . GLU A 1 261 ? 16.097 -2.163 -27.227 1.00 83.88 261 GLU A CA 1
ATOM 2111 C C . GLU A 1 261 ? 17.618 -1.988 -27.195 1.00 83.88 261 GLU A C 1
ATOM 2113 O O . GLU A 1 261 ? 18.182 -1.366 -26.297 1.00 83.88 261 GLU A O 1
ATOM 2118 N N . THR A 1 262 ? 18.304 -2.551 -28.186 1.00 66.06 262 THR A N 1
ATOM 2119 C CA . THR A 1 262 ? 19.720 -2.266 -28.430 1.00 66.06 262 THR A CA 1
ATOM 2120 C C . THR A 1 262 ? 19.842 -0.904 -29.103 1.00 66.06 262 THR A C 1
ATOM 2122 O O . THR A 1 262 ? 19.684 -0.799 -30.319 1.00 66.06 262 THR A O 1
ATOM 2125 N N . ASN A 1 263 ? 20.109 0.142 -28.325 1.00 58.91 263 ASN A N 1
ATOM 2126 C CA . ASN A 1 263 ? 20.581 1.418 -28.859 1.00 58.91 263 ASN A CA 1
ATOM 2127 C C . ASN A 1 263 ? 22.111 1.424 -28.828 1.00 58.91 263 ASN A C 1
ATOM 2129 O O . ASN A 1 263 ? 22.707 1.383 -27.755 1.00 58.91 263 ASN A O 1
ATOM 2133 N N . GLU A 1 264 ? 22.744 1.510 -29.999 1.00 51.66 264 GLU A N 1
ATOM 2134 C CA . GLU A 1 264 ? 24.204 1.658 -30.124 1.00 51.66 264 GLU A CA 1
ATOM 2135 C C . GLU A 1 264 ? 24.716 2.973 -29.490 1.00 51.66 264 GLU A C 1
ATOM 2137 O O . GLU A 1 264 ? 25.883 3.054 -29.118 1.00 51.66 264 GLU A O 1
ATOM 2142 N N . ASP A 1 265 ? 23.832 3.963 -29.296 1.00 52.97 265 ASP A N 1
ATOM 2143 C CA . ASP A 1 265 ? 24.152 5.308 -28.788 1.00 52.97 265 ASP A CA 1
ATOM 2144 C C . ASP A 1 265 ? 23.815 5.550 -27.299 1.00 52.97 265 ASP A C 1
ATOM 2146 O O . ASP A 1 265 ? 24.156 6.604 -26.759 1.00 52.97 265 ASP A O 1
ATOM 2150 N N . SER A 1 266 ? 23.139 4.626 -26.600 1.00 52.22 266 SER A N 1
ATOM 2151 C CA . SER A 1 266 ? 22.760 4.828 -25.190 1.00 52.22 266 SER A CA 1
ATOM 2152 C C . SER A 1 266 ? 23.636 3.993 -24.265 1.00 52.22 266 SER A C 1
ATOM 2154 O O . SER A 1 266 ? 23.377 2.815 -24.033 1.00 52.22 266 SER A O 1
ATOM 2156 N N . SER A 1 267 ? 24.670 4.613 -23.714 1.00 50.62 267 SER A N 1
ATOM 2157 C CA . SER A 1 267 ? 25.717 3.934 -22.955 1.00 50.62 267 SER A CA 1
ATOM 2158 C C . SER A 1 267 ? 25.337 3.438 -21.553 1.00 50.62 267 SER A C 1
ATOM 2160 O O . SER A 1 267 ? 26.233 2.958 -20.870 1.00 50.62 267 SER A O 1
ATOM 2162 N N . GLU A 1 268 ? 24.091 3.548 -21.065 1.00 57.78 268 GLU A N 1
ATOM 2163 C CA . GLU A 1 268 ? 23.866 3.353 -19.614 1.00 57.78 268 GLU A CA 1
ATOM 2164 C C . GLU A 1 268 ? 22.577 2.655 -19.152 1.00 57.78 268 GLU A C 1
ATOM 2166 O O . GLU A 1 268 ? 22.491 2.374 -17.960 1.00 57.78 268 GLU A O 1
ATOM 2171 N N . ARG A 1 269 ? 21.566 2.363 -19.992 1.00 70.69 269 ARG A N 1
ATOM 2172 C CA . ARG A 1 269 ? 20.300 1.780 -19.482 1.00 70.69 269 ARG A CA 1
ATOM 2173 C C . ARG A 1 269 ? 19.659 0.768 -20.415 1.00 70.69 269 ARG A C 1
ATOM 2175 O O . ARG A 1 269 ? 19.469 1.051 -21.597 1.00 70.69 269 ARG A O 1
ATOM 2182 N N . SER A 1 270 ? 19.240 -0.360 -19.849 1.00 80.50 270 SER A N 1
ATOM 2183 C CA . SER A 1 270 ? 18.415 -1.345 -20.538 1.00 80.50 270 SER A CA 1
ATOM 2184 C C . SER A 1 270 ? 16.979 -0.830 -20.636 1.00 80.50 270 SER A C 1
ATOM 2186 O O . SER A 1 270 ? 16.338 -0.516 -19.632 1.00 80.50 270 SER A O 1
ATOM 2188 N N . ILE A 1 271 ? 16.457 -0.738 -21.858 1.00 89.31 271 ILE A N 1
ATOM 2189 C CA . ILE A 1 271 ? 15.039 -0.463 -22.107 1.00 89.31 271 ILE A CA 1
ATOM 2190 C C . ILE A 1 271 ? 14.453 -1.711 -22.746 1.00 89.31 271 ILE A C 1
ATOM 2192 O O . ILE A 1 271 ? 14.946 -2.166 -23.774 1.00 89.31 271 ILE A O 1
ATOM 2196 N N . PHE A 1 272 ? 13.397 -2.262 -22.157 1.00 92.88 272 PHE A N 1
ATOM 2197 C CA . PHE A 1 272 ? 12.676 -3.386 -22.748 1.00 92.88 272 PHE A CA 1
ATOM 2198 C C . PHE A 1 272 ? 11.368 -2.882 -23.347 1.00 92.88 272 PHE A C 1
ATOM 2200 O O . PHE A 1 272 ? 10.604 -2.210 -22.665 1.00 92.88 272 PHE A O 1
ATOM 2207 N N . ASN A 1 273 ? 11.086 -3.200 -24.604 1.00 94.62 273 ASN A N 1
ATOM 2208 C CA . ASN A 1 273 ? 9.819 -2.872 -25.249 1.00 94.62 273 ASN A CA 1
ATOM 2209 C C . ASN A 1 273 ? 8.975 -4.135 -25.387 1.00 94.62 273 ASN A C 1
ATOM 2211 O O . ASN A 1 273 ? 9.473 -5.171 -25.819 1.00 94.62 273 ASN A O 1
ATOM 2215 N N . GLY A 1 274 ? 7.699 -4.042 -25.029 1.00 95.69 274 GLY A N 1
ATOM 2216 C CA . GLY A 1 274 ? 6.714 -5.100 -25.220 1.00 95.69 274 GLY A CA 1
ATOM 2217 C C . GLY A 1 274 ? 5.406 -4.543 -25.766 1.00 95.69 274 GLY A C 1
ATOM 2218 O O . GLY A 1 274 ? 5.159 -3.336 -25.746 1.00 95.69 274 GLY A O 1
ATOM 2219 N N . LYS A 1 275 ? 4.547 -5.420 -26.271 1.00 96.81 275 LYS A N 1
ATOM 2220 C CA . LYS A 1 275 ? 3.254 -5.067 -26.852 1.00 96.81 275 LYS A CA 1
ATOM 2221 C C . LYS A 1 275 ? 2.139 -5.311 -25.837 1.00 96.81 275 LYS A C 1
ATOM 2223 O O . LYS A 1 275 ? 1.911 -6.442 -25.427 1.00 96.81 275 LYS A O 1
ATOM 2228 N N . LEU A 1 276 ? 1.407 -4.260 -25.474 1.00 97.12 276 LEU A N 1
ATOM 2229 C CA . LEU A 1 276 ? 0.191 -4.350 -24.668 1.00 97.12 276 LEU A CA 1
ATOM 2230 C C . LEU A 1 276 ? -1.027 -4.369 -25.588 1.00 97.12 276 LEU A C 1
ATOM 2232 O O . LEU A 1 276 ? -1.287 -3.379 -26.277 1.00 97.12 276 LEU A O 1
ATOM 2236 N N . ASN A 1 277 ? -1.796 -5.455 -25.577 1.00 96.38 277 ASN A N 1
ATOM 2237 C CA . ASN A 1 277 ? -3.073 -5.505 -26.288 1.00 96.38 277 ASN A CA 1
ATOM 2238 C C . ASN A 1 277 ? -4.175 -4.826 -25.460 1.00 96.38 277 ASN A C 1
ATOM 2240 O O . ASN A 1 277 ? -4.222 -4.950 -24.237 1.00 96.38 277 ASN A O 1
ATOM 2244 N N . HIS A 1 278 ? -5.076 -4.111 -26.126 1.00 94.62 278 HIS A N 1
ATOM 2245 C CA . HIS A 1 278 ? -6.203 -3.424 -25.504 1.00 94.6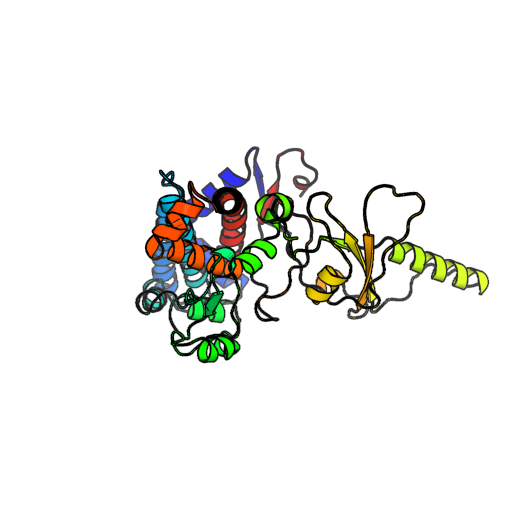2 278 HIS A CA 1
ATOM 2246 C C . HIS A 1 278 ? -7.358 -3.253 -26.496 1.00 94.62 278 HIS A C 1
ATOM 2248 O O . HIS A 1 278 ? -7.181 -3.344 -27.708 1.00 94.62 278 HIS A O 1
ATOM 2254 N N . GLU A 1 279 ? -8.562 -2.956 -26.009 1.00 92.81 279 GLU A N 1
ATOM 2255 C CA . GLU A 1 279 ? -9.691 -2.681 -26.900 1.00 92.81 279 GLU A CA 1
ATOM 2256 C C . GLU A 1 279 ? -9.413 -1.483 -27.823 1.00 92.81 279 GLU A C 1
ATOM 2258 O O . GLU A 1 279 ? -8.794 -0.481 -27.439 1.00 92.81 279 GLU A O 1
ATOM 2263 N N . THR A 1 280 ? -9.899 -1.572 -29.062 1.00 90.94 280 THR A N 1
ATOM 2264 C CA . THR A 1 280 ? -9.679 -0.541 -30.074 1.00 90.94 280 THR A CA 1
ATOM 2265 C C . THR A 1 280 ? -10.261 0.805 -29.646 1.00 90.94 280 THR A C 1
ATOM 2267 O O . THR A 1 280 ? -11.469 0.964 -29.486 1.00 90.94 280 THR A O 1
ATOM 2270 N N . GLY A 1 281 ? -9.402 1.822 -29.550 1.00 83.00 281 GLY A N 1
ATOM 2271 C CA . GLY A 1 281 ? -9.803 3.182 -29.177 1.00 83.00 281 GLY A CA 1
ATOM 2272 C C . GLY A 1 281 ? -9.861 3.451 -27.672 1.00 83.00 281 GLY A C 1
ATOM 2273 O O . GLY A 1 281 ? -10.174 4.580 -27.300 1.00 83.00 281 GLY A O 1
ATOM 2274 N N . GLN A 1 282 ? -9.532 2.467 -26.830 1.00 88.12 282 GLN A N 1
ATOM 2275 C CA . GLN A 1 282 ? -9.249 2.700 -25.416 1.00 88.12 282 GLN A CA 1
ATOM 2276 C C . GLN A 1 282 ? -7.814 3.202 -25.216 1.00 88.12 282 GLN A C 1
ATOM 2278 O O . GLN A 1 282 ? -6.941 3.026 -26.069 1.00 88.12 282 GLN A O 1
ATOM 2283 N N . LEU A 1 283 ? -7.581 3.851 -24.078 1.00 89.69 283 LEU A N 1
ATOM 2284 C CA . LEU A 1 283 ? -6.255 4.310 -23.670 1.00 89.69 283 LEU A CA 1
ATOM 2285 C C . LEU A 1 283 ? -5.443 3.113 -23.163 1.00 89.69 283 LEU A C 1
ATOM 2287 O O . LEU A 1 283 ? -5.938 2.338 -22.356 1.00 89.69 283 LEU A O 1
ATOM 2291 N N . TRP A 1 284 ? -4.186 2.965 -23.579 1.00 91.44 284 TRP A N 1
ATOM 2292 C CA . TRP A 1 284 ? -3.394 1.779 -23.216 1.00 91.44 284 TRP A CA 1
ATOM 2293 C C . TRP A 1 284 ? -3.250 1.593 -21.699 1.00 91.44 284 TRP A C 1
ATOM 2295 O O . TRP A 1 284 ? -3.335 0.479 -21.194 1.00 91.44 284 TRP A O 1
ATOM 2305 N N . TRP A 1 285 ? -3.114 2.693 -20.952 1.00 90.25 285 TRP A N 1
ATOM 2306 C CA . TRP A 1 285 ? -2.960 2.661 -19.497 1.00 90.25 285 TRP A CA 1
ATOM 2307 C C . TRP A 1 285 ? -4.238 2.254 -18.752 1.00 90.25 285 TRP A C 1
ATOM 2309 O O . TRP A 1 285 ? -4.195 2.106 -17.537 1.00 90.25 285 TRP A O 1
ATOM 2319 N N . SER A 1 286 ? -5.379 2.080 -19.434 1.00 90.81 286 SER A N 1
ATOM 2320 C CA . SER A 1 286 ? -6.559 1.443 -18.835 1.00 90.81 286 SER A CA 1
ATOM 2321 C C . SER A 1 286 ? -6.557 -0.081 -18.970 1.00 90.81 286 SER A C 1
ATOM 2323 O O . SER A 1 286 ? -7.358 -0.730 -18.309 1.00 90.81 286 SER A O 1
ATOM 2325 N N . ALA A 1 287 ? -5.695 -0.651 -19.820 1.00 92.56 287 ALA A N 1
ATOM 2326 C CA . ALA A 1 287 ? -5.567 -2.098 -20.017 1.00 92.56 287 ALA A CA 1
ATOM 2327 C C . ALA A 1 287 ? -4.500 -2.743 -19.117 1.00 92.56 287 ALA A C 1
ATOM 2329 O O . ALA A 1 287 ? -4.427 -3.965 -19.030 1.00 92.56 287 ALA A O 1
ATOM 2330 N N . ILE A 1 288 ? -3.690 -1.929 -18.438 1.00 92.31 288 ILE A N 1
ATOM 2331 C CA . ILE A 1 288 ? -2.696 -2.377 -17.467 1.00 92.31 288 ILE A CA 1
ATOM 2332 C C . ILE A 1 288 ? -2.888 -1.623 -16.156 1.00 92.31 288 ILE A C 1
ATOM 2334 O O . ILE A 1 288 ? -2.851 -0.388 -16.105 1.00 92.31 288 ILE A O 1
ATOM 2338 N N . GLU A 1 289 ? -3.116 -2.376 -15.083 1.00 91.38 289 GLU A N 1
ATOM 2339 C CA . GLU A 1 289 ? -3.176 -1.794 -13.752 1.00 91.38 289 GLU A CA 1
ATOM 2340 C C . GLU A 1 289 ? -1.783 -1.308 -13.356 1.00 91.38 289 GLU A C 1
ATOM 2342 O O . GLU A 1 289 ? -0.785 -2.012 -13.501 1.00 91.38 289 GLU A O 1
ATOM 2347 N N . HIS A 1 290 ? -1.721 -0.064 -12.902 1.00 91.50 290 HIS A N 1
ATOM 2348 C CA . HIS A 1 290 ? -0.478 0.587 -12.546 1.00 91.50 290 HIS A CA 1
ATOM 2349 C C . HIS A 1 290 ? -0.685 1.437 -11.306 1.00 91.50 290 HIS A C 1
ATOM 2351 O O . HIS A 1 290 ? -1.756 1.998 -11.056 1.00 91.50 290 HIS A O 1
ATOM 2357 N N . TYR A 1 291 ? 0.384 1.547 -10.540 1.00 93.31 291 TYR A N 1
ATOM 2358 C CA . TYR A 1 291 ? 0.451 2.366 -9.355 1.00 93.31 291 TYR A CA 1
ATOM 2359 C C . TYR A 1 291 ? 1.273 3.621 -9.628 1.00 93.31 291 TYR A C 1
ATOM 2361 O O . TYR A 1 291 ? 2.186 3.630 -10.455 1.00 93.31 291 TYR A O 1
ATOM 2369 N N . LYS A 1 292 ? 0.923 4.695 -8.926 1.00 90.62 292 LYS A N 1
ATOM 2370 C CA . LYS A 1 292 ? 1.665 5.948 -8.930 1.00 90.62 292 LYS A CA 1
ATOM 2371 C C . LYS A 1 292 ? 1.474 6.649 -7.594 1.00 90.62 292 LYS A C 1
ATOM 2373 O O . LYS A 1 292 ? 0.341 6.762 -7.119 1.00 90.62 292 LYS A O 1
ATOM 2378 N N . SER A 1 293 ? 2.551 7.207 -7.057 1.00 88.25 293 SER A N 1
ATOM 2379 C CA . SER A 1 293 ? 2.511 8.091 -5.891 1.00 88.25 293 SER A CA 1
ATOM 2380 C C . SER A 1 293 ? 3.299 9.377 -6.134 1.00 88.25 293 SER A C 1
ATOM 2382 O O . SER A 1 293 ? 3.759 9.647 -7.243 1.00 88.25 293 SER A O 1
ATOM 2384 N N . SER A 1 294 ? 3.429 10.216 -5.106 1.00 81.19 294 SER A N 1
ATOM 2385 C CA . SER A 1 294 ? 4.309 11.391 -5.153 1.00 81.19 294 SER A CA 1
ATOM 2386 C C . SER A 1 294 ? 5.798 11.019 -5.146 1.00 81.19 294 SER A C 1
ATOM 2388 O O . SER A 1 294 ? 6.623 11.877 -5.444 1.00 81.19 294 SER A O 1
ATOM 2390 N N . PHE A 1 295 ? 6.131 9.764 -4.827 1.00 84.00 295 PHE A N 1
ATOM 2391 C CA . PHE A 1 295 ? 7.501 9.255 -4.723 1.00 84.00 295 PHE A CA 1
ATOM 2392 C C . PHE A 1 295 ? 7.924 8.425 -5.936 1.00 84.00 295 PHE A C 1
ATOM 2394 O O . PHE A 1 295 ? 9.114 8.234 -6.155 1.00 84.00 295 PHE A O 1
ATOM 2401 N N . THR A 1 296 ? 6.970 7.942 -6.736 1.00 88.25 296 THR A N 1
ATOM 2402 C CA . THR A 1 296 ? 7.242 7.026 -7.851 1.00 88.25 296 THR A CA 1
ATOM 2403 C C . THR A 1 296 ? 6.539 7.445 -9.136 1.00 88.25 296 THR A C 1
ATOM 2405 O O . THR A 1 296 ? 5.491 8.098 -9.141 1.00 88.25 296 THR A O 1
ATOM 2408 N N . GLY A 1 297 ? 7.139 7.059 -10.265 1.00 87.25 297 GLY A N 1
ATOM 2409 C CA . GLY A 1 297 ? 6.503 7.129 -11.578 1.00 87.25 297 GLY A CA 1
ATOM 2410 C C . GLY A 1 297 ? 5.327 6.154 -11.712 1.00 87.25 297 GLY A C 1
ATOM 2411 O O . GLY A 1 297 ? 4.870 5.563 -10.742 1.00 87.25 297 GLY A O 1
ATOM 2412 N N . SER A 1 298 ? 4.817 5.983 -12.935 1.00 91.81 298 SER A N 1
ATOM 2413 C CA . SER A 1 298 ? 3.847 4.906 -13.192 1.00 91.81 298 SER A CA 1
ATOM 2414 C C . SER A 1 298 ? 4.584 3.573 -13.199 1.00 91.81 298 SER A C 1
ATOM 2416 O O . SER A 1 298 ? 5.528 3.397 -13.970 1.00 91.81 298 SER A O 1
ATOM 2418 N N . MET A 1 299 ? 4.181 2.668 -12.314 1.00 94.31 299 MET A N 1
ATOM 2419 C CA . MET A 1 299 ? 4.821 1.370 -12.143 1.00 94.31 299 MET A CA 1
ATOM 2420 C C . MET A 1 299 ? 3.792 0.251 -12.230 1.00 94.31 299 MET A C 1
ATOM 2422 O O . MET A 1 299 ? 2.687 0.368 -11.699 1.00 94.31 299 MET A O 1
ATOM 2426 N N . PHE A 1 300 ? 4.169 -0.837 -12.889 1.00 95.62 300 PHE A N 1
ATOM 2427 C CA . PHE A 1 300 ? 3.492 -2.116 -12.770 1.00 95.62 300 PHE A CA 1
ATOM 2428 C C . PHE A 1 300 ? 3.994 -2.835 -11.514 1.00 95.62 300 PHE A C 1
ATOM 2430 O O . PHE A 1 300 ? 5.182 -2.789 -11.193 1.00 95.62 300 PHE A O 1
ATOM 2437 N N . ILE A 1 301 ? 3.080 -3.491 -10.808 1.00 95.62 301 ILE A N 1
ATOM 2438 C CA . ILE A 1 301 ? 3.367 -4.303 -9.626 1.00 95.62 301 ILE A CA 1
ATOM 2439 C C . ILE A 1 301 ? 2.649 -5.630 -9.839 1.00 95.62 301 ILE A C 1
ATOM 2441 O O . ILE A 1 301 ? 1.451 -5.617 -10.125 1.00 95.62 301 ILE A O 1
ATOM 2445 N N . GLU A 1 302 ? 3.343 -6.758 -9.674 1.00 94.06 302 GLU A N 1
ATOM 2446 C CA . GLU A 1 302 ? 2.683 -8.063 -9.757 1.00 94.06 302 GLU A CA 1
ATOM 2447 C C . GLU A 1 302 ? 1.562 -8.159 -8.695 1.00 94.06 302 GLU A C 1
ATOM 2449 O O . GLU A 1 302 ? 1.790 -7.887 -7.501 1.00 94.06 302 GLU A O 1
ATOM 2454 N N . PRO A 1 303 ? 0.343 -8.568 -9.092 1.00 93.69 303 PRO A N 1
ATOM 2455 C CA . PRO A 1 303 ? -0.742 -8.807 -8.155 1.00 93.69 303 PRO A CA 1
ATOM 2456 C C . PRO A 1 303 ? -0.385 -9.868 -7.112 1.00 93.69 303 PRO A C 1
ATOM 2458 O O . PRO A 1 303 ? -0.048 -11.006 -7.439 1.00 93.69 303 PRO A O 1
ATOM 2461 N N . MET A 1 304 ? -0.562 -9.546 -5.829 1.00 93.88 304 MET A N 1
ATOM 2462 C CA . MET A 1 304 ? -0.401 -10.528 -4.758 1.00 93.88 304 MET A CA 1
ATOM 2463 C C . MET A 1 304 ? -1.433 -11.654 -4.938 1.00 93.88 304 MET A C 1
ATOM 2465 O O . MET A 1 304 ? -2.605 -11.407 -5.234 1.00 93.88 304 MET A O 1
ATOM 2469 N N . PHE A 1 305 ? -0.996 -12.909 -4.812 1.00 93.00 305 PHE A N 1
ATOM 2470 C CA . PHE A 1 305 ? -1.819 -14.098 -5.094 1.00 93.00 305 PHE A CA 1
ATOM 2471 C C . PHE A 1 305 ? -2.428 -14.115 -6.513 1.00 93.00 305 PHE A C 1
ATOM 2473 O O . PHE A 1 305 ? -3.503 -14.681 -6.723 1.00 93.00 305 PHE A O 1
ATOM 2480 N N . GLY A 1 306 ? -1.777 -13.445 -7.472 1.00 89.81 306 GLY A N 1
ATOM 2481 C CA . GLY A 1 306 ? -2.186 -13.371 -8.877 1.00 89.81 306 GLY A CA 1
ATOM 2482 C C . GLY A 1 306 ? -3.407 -12.491 -9.163 1.00 89.81 306 GLY A C 1
ATOM 2483 O O . GLY A 1 306 ? -3.825 -12.408 -10.313 1.00 89.81 306 GLY A O 1
ATOM 2484 N N . LYS A 1 307 ? -3.996 -11.834 -8.151 1.00 90.19 307 LYS A N 1
ATOM 2485 C CA . LYS A 1 307 ? -5.217 -11.019 -8.331 1.00 90.19 307 LYS A CA 1
ATOM 2486 C C . LYS A 1 307 ? -5.398 -9.836 -7.380 1.00 90.19 307 LYS A C 1
ATOM 2488 O O . LYS A 1 307 ? -6.327 -9.057 -7.559 1.00 90.19 307 LYS A O 1
ATOM 2493 N N . VAL A 1 308 ? -4.576 -9.703 -6.340 1.00 93.81 308 VAL A N 1
ATOM 2494 C CA . VAL A 1 308 ? -4.731 -8.655 -5.322 1.00 93.81 308 VAL A CA 1
ATOM 2495 C C . VAL A 1 308 ? -3.737 -7.522 -5.584 1.00 93.81 308 VAL A C 1
ATOM 2497 O O . VAL A 1 308 ? -2.575 -7.603 -5.193 1.00 93.81 308 VAL A O 1
ATOM 2500 N N . ASN A 1 309 ? -4.217 -6.453 -6.221 1.00 92.25 309 ASN A N 1
ATOM 2501 C CA . ASN A 1 309 ? -3.421 -5.266 -6.571 1.00 92.25 309 ASN A CA 1
ATOM 2502 C C . ASN A 1 309 ? -3.519 -4.109 -5.568 1.00 92.25 309 ASN A C 1
ATOM 2504 O O . ASN A 1 309 ? -2.865 -3.079 -5.721 1.00 92.25 309 ASN A O 1
ATOM 2508 N N . ASP A 1 310 ? -4.314 -4.263 -4.510 1.00 95.38 310 ASP A N 1
ATOM 2509 C CA . ASP A 1 310 ? -4.518 -3.189 -3.548 1.00 95.38 310 ASP A CA 1
ATOM 2510 C C . ASP A 1 310 ? -3.252 -2.925 -2.705 1.00 95.38 310 ASP A C 1
ATOM 2512 O O . ASP A 1 310 ? -2.838 -3.741 -1.880 1.00 95.38 310 ASP A O 1
ATOM 2516 N N . ILE A 1 311 ? -2.644 -1.749 -2.886 1.00 95.00 311 ILE A N 1
ATOM 2517 C CA . ILE A 1 311 ? -1.389 -1.386 -2.211 1.00 95.00 311 ILE A CA 1
ATOM 2518 C C . ILE A 1 311 ? -1.530 -1.305 -0.681 1.00 95.00 311 ILE A C 1
ATOM 2520 O O . ILE A 1 311 ? -0.621 -1.687 0.052 1.00 95.00 311 ILE A O 1
ATOM 2524 N N . VAL A 1 312 ? -2.691 -0.880 -0.169 1.00 97.06 312 VAL A N 1
ATOM 2525 C CA . VAL A 1 312 ? -2.944 -0.787 1.279 1.00 97.06 312 VAL A CA 1
ATOM 2526 C C . VAL A 1 312 ? -3.023 -2.182 1.882 1.00 97.06 312 VAL A C 1
ATOM 2528 O O . VAL A 1 312 ? -2.486 -2.406 2.964 1.00 97.06 312 VAL A O 1
ATOM 2531 N N . VAL A 1 313 ? -3.625 -3.139 1.169 1.00 97.06 313 VAL A N 1
ATOM 2532 C CA . VAL A 1 313 ? -3.618 -4.556 1.559 1.00 97.06 313 VAL A CA 1
ATOM 2533 C C . VAL A 1 313 ? -2.183 -5.072 1.676 1.00 97.06 313 VAL A C 1
ATOM 2535 O O . VAL A 1 313 ? -1.855 -5.719 2.670 1.00 97.06 313 VAL A O 1
ATOM 2538 N N . ARG A 1 314 ? -1.304 -4.741 0.724 1.00 97.06 314 ARG A N 1
ATOM 2539 C CA . ARG A 1 314 ? 0.112 -5.138 0.766 1.00 97.06 314 ARG A CA 1
ATOM 2540 C C . ARG A 1 314 ? 0.845 -4.554 1.978 1.00 97.06 314 ARG A C 1
ATOM 2542 O O . ARG A 1 314 ? 1.492 -5.296 2.716 1.00 97.06 314 ARG A O 1
ATOM 2549 N N . HIS A 1 315 ? 0.678 -3.257 2.248 1.00 98.00 315 HIS A N 1
ATOM 2550 C CA . HIS A 1 315 ? 1.229 -2.627 3.454 1.00 98.00 315 HIS A CA 1
ATOM 2551 C C . HIS A 1 315 ? 0.668 -3.231 4.743 1.00 98.00 315 HIS A C 1
ATOM 2553 O O . HIS A 1 315 ? 1.399 -3.372 5.723 1.00 98.00 315 HIS A O 1
ATOM 2559 N N . PHE A 1 316 ? -0.610 -3.622 4.746 1.00 98.00 316 PHE A N 1
ATOM 2560 C CA . PHE A 1 316 ? -1.233 -4.299 5.879 1.00 98.00 316 PHE A CA 1
ATOM 2561 C C . PHE A 1 316 ? -0.550 -5.643 6.145 1.00 98.00 316 PHE A C 1
ATOM 2563 O O . PHE A 1 316 ? -0.173 -5.906 7.286 1.00 98.00 316 PHE A O 1
ATOM 2570 N N . PHE A 1 317 ? -0.346 -6.467 5.111 1.00 98.12 317 PHE A N 1
ATOM 2571 C CA . PHE A 1 317 ? 0.393 -7.729 5.221 1.00 98.12 317 PHE A CA 1
ATOM 2572 C C . PHE A 1 317 ? 1.795 -7.510 5.792 1.00 98.12 317 PHE A C 1
ATOM 2574 O O . PHE A 1 317 ? 2.157 -8.156 6.776 1.00 98.12 317 PHE A O 1
ATOM 2581 N N . LEU A 1 318 ? 2.552 -6.563 5.232 1.00 98.50 318 LEU A N 1
ATOM 2582 C CA . LEU A 1 318 ? 3.925 -6.302 5.660 1.00 98.50 318 LEU A CA 1
ATOM 2583 C C . LEU A 1 318 ? 3.990 -5.813 7.107 1.00 98.50 318 LEU A C 1
ATOM 2585 O O . LEU A 1 318 ? 4.696 -6.402 7.922 1.00 98.50 318 LEU A O 1
ATOM 2589 N N . LEU A 1 319 ? 3.221 -4.781 7.465 1.00 98.44 319 LEU A N 1
ATOM 2590 C CA . LEU A 1 319 ? 3.205 -4.267 8.836 1.00 98.44 319 LEU A CA 1
ATOM 2591 C C . LEU A 1 319 ? 2.672 -5.300 9.828 1.00 98.44 319 LEU A C 1
ATOM 2593 O O . LEU A 1 319 ? 3.158 -5.351 10.956 1.00 98.44 319 LEU A O 1
ATOM 2597 N N . TYR A 1 320 ? 1.720 -6.149 9.429 1.00 98.12 320 TYR A N 1
ATOM 2598 C CA . TYR A 1 320 ? 1.298 -7.275 10.257 1.00 98.12 320 TYR A CA 1
ATOM 2599 C C . TYR A 1 320 ? 2.468 -8.223 10.517 1.00 98.12 320 TYR A C 1
ATOM 2601 O O . TYR A 1 320 ? 2.751 -8.507 11.681 1.00 98.12 320 TYR A O 1
ATOM 2609 N N . GLY A 1 321 ? 3.171 -8.657 9.466 1.00 97.44 321 GLY A N 1
ATOM 2610 C CA . GLY A 1 321 ? 4.349 -9.515 9.573 1.00 97.44 321 GLY A CA 1
ATOM 2611 C C . GLY A 1 321 ? 5.399 -8.920 10.501 1.00 97.44 321 GLY A C 1
ATOM 2612 O O . GLY A 1 321 ? 5.723 -9.518 11.524 1.00 97.44 321 GLY A O 1
ATOM 2613 N N . LEU A 1 322 ? 5.828 -7.686 10.229 1.00 97.94 322 LEU A N 1
ATOM 2614 C CA . LEU A 1 322 ? 6.783 -6.959 11.067 1.00 97.94 322 LEU A CA 1
ATOM 2615 C C . LEU A 1 322 ? 6.295 -6.832 12.521 1.00 97.94 322 LEU A C 1
ATOM 2617 O O . LEU A 1 322 ? 7.069 -7.044 13.451 1.00 97.94 322 LEU A O 1
ATOM 2621 N N . SER A 1 323 ? 5.002 -6.576 12.753 1.00 97.06 323 SER A N 1
ATOM 2622 C CA . SER A 1 323 ? 4.440 -6.516 14.111 1.00 97.06 323 SER A CA 1
ATOM 2623 C C . SER A 1 323 ? 4.524 -7.851 14.857 1.00 97.06 323 SER A C 1
ATOM 2625 O O . SER A 1 323 ? 4.569 -7.859 16.090 1.00 97.06 323 SER A O 1
ATOM 2627 N N . ILE A 1 324 ? 4.491 -8.979 14.139 1.00 95.50 324 ILE A N 1
ATOM 2628 C CA . ILE A 1 324 ? 4.681 -10.302 14.728 1.00 95.50 324 ILE A CA 1
ATOM 2629 C C . ILE A 1 324 ? 6.158 -10.523 15.036 1.00 95.50 324 ILE A C 1
ATOM 2631 O O . ILE A 1 324 ? 6.448 -10.931 16.160 1.00 95.50 324 ILE A O 1
ATOM 2635 N N . LEU A 1 325 ? 7.074 -10.187 14.118 1.00 94.94 325 LEU A N 1
ATOM 2636 C CA . LEU A 1 325 ? 8.513 -10.299 14.384 1.00 94.94 325 LEU A CA 1
ATOM 2637 C C . LEU A 1 325 ? 8.909 -9.533 15.653 1.00 94.94 325 LEU A C 1
ATOM 2639 O O . LEU A 1 325 ? 9.508 -10.092 16.570 1.00 94.94 325 LEU A O 1
ATOM 2643 N N . VAL A 1 326 ? 8.481 -8.272 15.756 1.00 94.81 326 VAL A N 1
ATOM 2644 C CA . VAL A 1 326 ? 8.786 -7.409 16.909 1.00 94.81 326 VAL A CA 1
ATOM 2645 C C . VAL A 1 326 ? 8.309 -8.010 18.236 1.00 94.81 326 VAL A C 1
ATOM 2647 O O . VAL A 1 326 ? 8.950 -7.809 19.266 1.00 94.81 326 VAL A O 1
ATOM 2650 N N . ARG A 1 327 ? 7.165 -8.706 18.243 1.00 94.00 327 ARG A N 1
ATOM 2651 C CA . ARG A 1 327 ? 6.513 -9.179 19.478 1.00 94.00 327 ARG A CA 1
ATOM 2652 C C . ARG A 1 327 ? 6.864 -10.605 19.862 1.00 94.00 327 ARG A C 1
ATOM 2654 O O . ARG A 1 327 ? 6.862 -10.918 21.049 1.00 94.00 327 ARG A O 1
ATOM 2661 N N . TYR A 1 328 ? 7.088 -11.466 18.878 1.00 94.00 328 TYR A N 1
ATOM 2662 C CA . TYR A 1 328 ? 7.106 -12.912 19.082 1.00 94.00 328 TYR A CA 1
ATOM 2663 C C . TYR A 1 328 ? 8.411 -13.578 18.639 1.00 94.00 328 TYR A C 1
ATOM 2665 O O . TYR A 1 328 ? 8.585 -14.762 18.914 1.00 94.00 328 TYR A O 1
ATOM 2673 N N . THR A 1 329 ? 9.341 -12.844 18.020 1.00 92.69 329 THR A N 1
ATOM 2674 C CA . THR A 1 329 ? 10.685 -13.342 17.685 1.00 92.69 329 THR A CA 1
ATOM 2675 C C . THR A 1 329 ? 11.763 -12.393 18.229 1.00 92.69 329 THR A C 1
ATOM 2677 O O . THR A 1 329 ? 12.453 -11.741 17.446 1.00 92.69 329 THR A O 1
ATOM 2680 N N . PRO A 1 330 ? 11.901 -12.251 19.564 1.00 93.44 330 PRO A N 1
ATOM 2681 C CA . PRO A 1 330 ? 12.800 -11.264 20.170 1.00 93.44 330 PRO A CA 1
ATOM 2682 C C . PRO A 1 330 ? 14.273 -11.462 19.791 1.00 93.44 330 PRO A C 1
ATOM 2684 O O . PRO A 1 330 ? 14.964 -10.466 19.594 1.00 93.44 330 PRO A O 1
ATOM 2687 N N . ASP A 1 331 ? 14.731 -12.707 19.634 1.00 93.62 331 ASP A N 1
ATOM 2688 C CA . ASP A 1 331 ? 16.119 -13.016 19.259 1.00 93.62 331 ASP A CA 1
ATOM 2689 C C . ASP A 1 331 ? 16.416 -12.561 17.824 1.00 93.62 331 ASP A C 1
ATOM 2691 O O . ASP A 1 331 ? 17.341 -11.794 17.578 1.00 93.62 331 ASP A O 1
ATOM 2695 N N . VAL A 1 332 ? 15.547 -12.929 16.878 1.00 94.50 332 VAL A N 1
ATOM 2696 C CA . VAL A 1 332 ? 15.632 -12.488 15.475 1.00 94.50 332 VAL A CA 1
ATOM 2697 C C . VAL A 1 332 ? 15.520 -10.967 15.375 1.00 94.50 332 VAL A C 1
ATOM 2699 O O . VAL A 1 332 ? 16.235 -10.321 14.617 1.00 94.50 332 VAL A O 1
ATOM 2702 N N . TRP A 1 333 ? 14.641 -10.365 16.174 1.00 95.88 333 TRP A N 1
ATOM 2703 C CA . TRP A 1 333 ? 14.486 -8.919 16.211 1.00 95.88 333 TRP A CA 1
ATOM 2704 C C . TRP A 1 333 ? 15.708 -8.202 16.810 1.00 95.88 333 TRP A C 1
ATOM 2706 O O . TRP A 1 333 ? 15.987 -7.057 16.454 1.00 95.88 333 TRP A O 1
ATOM 2716 N N . HIS A 1 334 ? 16.451 -8.846 17.713 1.00 95.06 334 HIS A N 1
ATOM 2717 C CA . HIS A 1 334 ? 17.732 -8.330 18.186 1.00 95.06 334 HIS A CA 1
ATOM 2718 C C . HIS A 1 334 ? 18.761 -8.306 17.050 1.00 95.06 334 HIS A C 1
ATOM 2720 O O . HIS A 1 334 ? 19.370 -7.261 16.821 1.00 95.06 334 HIS A O 1
ATOM 2726 N N . GLU A 1 335 ? 18.861 -9.398 16.285 1.00 96.31 335 GLU A N 1
ATOM 2727 C CA . GLU A 1 335 ? 19.736 -9.481 15.110 1.00 96.31 335 GLU A CA 1
ATOM 2728 C C . GLU A 1 335 ? 19.398 -8.425 14.050 1.00 96.31 335 GLU A C 1
ATOM 2730 O O . GLU A 1 335 ? 20.302 -7.816 13.487 1.00 96.31 335 GLU A O 1
ATOM 2735 N N . ILE A 1 336 ? 18.110 -8.139 13.831 1.00 96.44 336 ILE A N 1
ATOM 2736 C CA . ILE A 1 336 ? 17.648 -7.084 12.908 1.00 96.44 336 ILE A CA 1
ATOM 2737 C C . ILE A 1 336 ? 18.079 -5.685 13.360 1.00 96.44 336 ILE A C 1
ATOM 2739 O O . ILE A 1 336 ? 18.312 -4.810 12.535 1.00 96.44 336 ILE A O 1
ATOM 2743 N N . LYS A 1 337 ? 18.144 -5.431 14.669 1.00 94.19 337 LYS A N 1
ATOM 2744 C CA . LYS A 1 337 ? 18.458 -4.090 15.184 1.00 94.19 337 LYS A CA 1
ATOM 2745 C C . LYS A 1 337 ? 19.945 -3.815 15.325 1.00 94.19 337 LYS A C 1
ATOM 2747 O O . LYS A 1 337 ? 20.337 -2.654 15.274 1.00 94.19 337 LYS A O 1
ATOM 2752 N N . ALA A 1 338 ? 20.728 -4.834 15.654 1.00 92.31 338 ALA A N 1
ATOM 2753 C CA . ALA A 1 338 ? 22.110 -4.641 16.086 1.00 92.31 338 ALA A CA 1
ATOM 2754 C C . ALA A 1 338 ? 23.033 -5.829 15.781 1.00 92.31 338 ALA A C 1
ATOM 2756 O O . ALA A 1 338 ? 24.173 -5.830 16.243 1.00 92.31 338 ALA A O 1
ATOM 2757 N N . GLY A 1 339 ? 22.545 -6.846 15.072 1.00 94.00 339 GLY A N 1
ATOM 2758 C CA . GLY A 1 339 ? 23.310 -8.046 14.752 1.00 94.00 339 GLY A CA 1
ATOM 2759 C C . GLY A 1 339 ? 23.478 -8.227 13.251 1.00 94.00 339 GLY A C 1
ATOM 2760 O O . GLY A 1 339 ? 23.649 -7.269 12.503 1.00 94.00 339 GLY A O 1
ATOM 2761 N N . SER A 1 340 ? 23.433 -9.480 12.816 1.00 94.62 340 SER A N 1
ATOM 2762 C CA . SER A 1 340 ? 23.717 -9.895 11.436 1.00 94.62 340 SER A CA 1
ATOM 2763 C C . SER A 1 340 ? 22.680 -9.458 10.391 1.00 94.62 340 SER A C 1
ATOM 2765 O O . SER A 1 340 ? 22.936 -9.595 9.196 1.00 94.62 340 SER A O 1
ATOM 2767 N N . TYR A 1 341 ? 21.533 -8.930 10.826 1.00 96.12 341 TYR A N 1
ATOM 2768 C CA . TYR A 1 341 ? 20.428 -8.482 9.975 1.00 96.12 341 TYR A CA 1
ATOM 2769 C C . TYR A 1 341 ? 20.187 -6.962 10.070 1.00 96.12 341 TYR A C 1
ATOM 2771 O O . TYR A 1 341 ? 19.078 -6.488 9.811 1.00 96.12 341 TYR A O 1
ATOM 2779 N N . ASP A 1 342 ? 21.198 -6.180 10.455 1.00 95.44 342 ASP A N 1
ATOM 2780 C CA . ASP A 1 342 ? 21.111 -4.717 10.603 1.00 95.44 342 ASP A CA 1
ATOM 2781 C C . ASP A 1 342 ? 20.718 -3.979 9.304 1.00 95.44 342 ASP A C 1
ATOM 2783 O O . ASP A 1 342 ? 20.000 -2.972 9.330 1.00 95.44 342 ASP A O 1
ATOM 2787 N N . ASN A 1 343 ? 21.100 -4.530 8.153 1.00 96.31 343 ASN A N 1
ATOM 2788 C CA . ASN A 1 343 ? 20.663 -4.109 6.827 1.00 96.31 343 ASN A CA 1
ATOM 2789 C C . ASN A 1 343 ? 19.132 -4.178 6.674 1.00 96.31 343 ASN A C 1
ATOM 2791 O O . ASN A 1 343 ? 18.523 -3.264 6.115 1.00 96.31 343 ASN A O 1
ATOM 2795 N N . ILE A 1 344 ? 18.490 -5.216 7.221 1.00 97.12 344 ILE A N 1
ATOM 2796 C CA . ILE A 1 344 ? 17.027 -5.359 7.233 1.00 97.12 344 ILE A CA 1
ATOM 2797 C C . ILE A 1 344 ? 16.408 -4.337 8.189 1.00 97.12 344 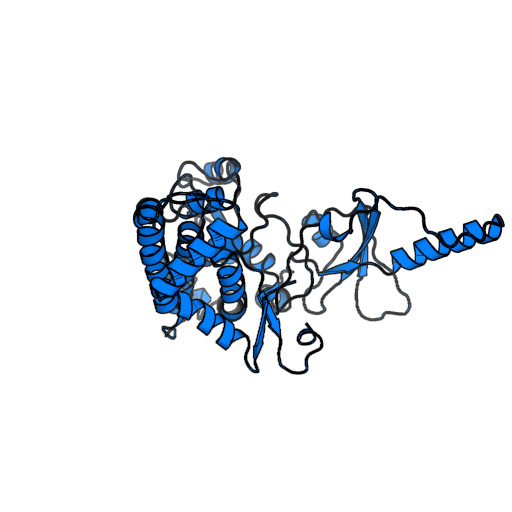ILE A C 1
ATOM 2799 O O . ILE A 1 344 ? 15.378 -3.748 7.863 1.00 97.12 344 ILE A O 1
ATOM 2803 N N . GLY A 1 345 ? 17.035 -4.075 9.340 1.00 97.06 345 GLY A N 1
ATOM 2804 C CA . GLY A 1 345 ? 16.607 -3.011 10.254 1.00 97.06 345 GLY A CA 1
ATOM 2805 C C . GLY A 1 345 ? 16.577 -1.644 9.570 1.00 97.06 345 GLY A C 1
ATOM 2806 O O . GLY A 1 345 ? 15.567 -0.941 9.628 1.00 97.06 345 GLY A O 1
ATOM 2807 N N . SER A 1 346 ? 17.637 -1.323 8.830 1.00 96.75 346 SER A N 1
ATOM 2808 C CA . SER A 1 346 ? 17.741 -0.087 8.048 1.00 96.75 346 SER A CA 1
ATOM 2809 C C . SER A 1 346 ? 16.704 -0.016 6.917 1.00 96.75 346 SER A C 1
ATOM 2811 O O . SER A 1 346 ? 16.086 1.029 6.707 1.00 96.75 346 SER A O 1
ATOM 2813 N N . LEU A 1 347 ? 16.439 -1.136 6.231 1.00 97.88 347 LEU A N 1
ATOM 2814 C CA . LEU A 1 347 ? 15.368 -1.225 5.233 1.00 97.88 347 LEU A CA 1
ATOM 2815 C C . LEU A 1 347 ? 13.988 -0.966 5.856 1.00 97.88 347 LEU A C 1
ATOM 2817 O O . LEU A 1 347 ? 13.176 -0.250 5.271 1.00 97.88 347 LEU A O 1
ATOM 2821 N N . ILE A 1 348 ? 13.715 -1.515 7.045 1.00 98.25 348 ILE A N 1
ATOM 2822 C CA . ILE A 1 348 ? 12.456 -1.283 7.766 1.00 98.25 348 ILE A CA 1
ATOM 2823 C C . ILE A 1 348 ? 12.315 0.199 8.137 1.00 98.25 348 ILE A C 1
ATOM 2825 O O . ILE A 1 348 ? 11.229 0.753 7.981 1.00 98.25 348 ILE A O 1
ATOM 2829 N N . GLU A 1 349 ? 13.377 0.859 8.599 1.00 96.81 349 GLU A N 1
ATOM 2830 C CA . GLU A 1 349 ? 13.353 2.298 8.903 1.00 96.81 349 GLU A CA 1
ATOM 2831 C C . GLU A 1 349 ? 13.068 3.152 7.662 1.00 96.81 349 GLU A C 1
ATOM 2833 O O . GLU A 1 349 ? 12.215 4.048 7.705 1.00 96.81 349 GLU A O 1
ATOM 2838 N N . TYR A 1 350 ? 13.721 2.841 6.539 1.00 96.75 350 TYR A N 1
ATOM 2839 C CA . TYR A 1 350 ? 13.448 3.505 5.265 1.00 96.75 350 TYR A CA 1
ATOM 2840 C C . TYR A 1 350 ? 11.990 3.288 4.843 1.00 96.75 350 TYR A C 1
ATOM 2842 O O . TYR A 1 350 ? 11.273 4.240 4.535 1.00 96.75 350 TYR A O 1
ATOM 2850 N N . TYR A 1 351 ? 11.515 2.041 4.910 1.00 97.88 351 TYR A N 1
ATOM 2851 C CA . TYR A 1 351 ? 10.129 1.689 4.627 1.00 97.88 351 TYR A CA 1
ATOM 2852 C C . TYR A 1 351 ? 9.135 2.468 5.483 1.00 97.88 351 TYR A C 1
ATOM 2854 O O . TYR A 1 351 ? 8.182 3.019 4.939 1.00 97.88 351 TYR A O 1
ATOM 2862 N N . LEU A 1 352 ? 9.336 2.538 6.799 1.00 97.25 352 LEU A N 1
ATOM 2863 C CA . LEU A 1 352 ? 8.431 3.258 7.693 1.00 97.25 352 LEU A CA 1
ATOM 2864 C C . LEU A 1 352 ? 8.420 4.757 7.392 1.00 97.25 352 LEU A C 1
ATOM 2866 O O . LEU A 1 352 ? 7.353 5.364 7.404 1.00 97.25 352 LEU A O 1
ATOM 2870 N N . THR A 1 353 ? 9.574 5.332 7.054 1.00 94.62 353 THR A N 1
ATOM 2871 C CA . THR A 1 353 ? 9.670 6.733 6.628 1.00 94.62 353 THR A CA 1
ATOM 2872 C C . THR A 1 353 ? 8.836 6.976 5.373 1.00 94.62 353 THR A C 1
ATOM 2874 O O . THR A 1 353 ? 8.011 7.884 5.345 1.00 94.62 353 THR A O 1
ATOM 2877 N N . THR A 1 354 ? 8.968 6.133 4.349 1.00 93.62 354 THR A N 1
ATOM 2878 C CA . THR A 1 354 ? 8.214 6.337 3.108 1.00 93.62 354 THR A CA 1
ATOM 2879 C C . THR A 1 354 ? 6.732 5.988 3.245 1.00 93.62 354 THR A C 1
ATOM 2881 O O . THR A 1 354 ? 5.868 6.688 2.712 1.00 93.62 354 THR A O 1
ATOM 2884 N N . PHE A 1 355 ? 6.411 4.953 4.024 1.00 95.25 355 PHE A N 1
ATOM 2885 C CA . PHE A 1 355 ? 5.047 4.629 4.437 1.00 95.25 355 PHE A CA 1
ATOM 2886 C C . PHE A 1 355 ? 4.363 5.857 5.044 1.00 95.25 355 PHE A C 1
ATOM 2888 O O . PHE A 1 355 ? 3.199 6.129 4.736 1.00 95.25 355 PHE A O 1
ATOM 2895 N N . GLU A 1 356 ? 5.093 6.623 5.862 1.00 92.81 356 GLU A N 1
ATOM 2896 C CA . GLU A 1 356 ? 4.552 7.803 6.520 1.00 92.81 356 GLU A CA 1
ATOM 2897 C C . GLU A 1 356 ? 4.163 8.942 5.585 1.00 92.81 356 GLU A C 1
ATOM 2899 O O . GLU A 1 356 ? 3.271 9.725 5.910 1.00 92.81 356 GLU A O 1
ATOM 2904 N N . GLU A 1 357 ? 4.787 9.005 4.418 1.00 90.50 357 GLU A N 1
ATOM 2905 C CA . GLU A 1 357 ? 4.543 10.050 3.434 1.00 90.50 357 GLU A CA 1
ATOM 2906 C C . GLU A 1 357 ? 3.476 9.643 2.405 1.00 90.50 357 GLU A C 1
ATOM 2908 O O . GLU A 1 357 ? 2.730 10.481 1.896 1.00 90.50 357 GLU A O 1
ATOM 2913 N N . VAL A 1 358 ? 3.363 8.346 2.110 1.00 93.06 358 VAL A N 1
ATOM 2914 C CA . VAL A 1 358 ? 2.488 7.820 1.050 1.00 93.06 358 VAL A CA 1
ATOM 2915 C C . VAL A 1 358 ? 1.088 7.490 1.564 1.00 93.06 358 VAL A C 1
ATOM 2917 O O . VAL A 1 358 ? 0.072 7.891 0.983 1.00 93.06 358 VAL A O 1
ATOM 2920 N N . ILE A 1 359 ? 1.008 6.745 2.664 1.00 95.38 359 ILE A N 1
ATOM 2921 C CA . ILE A 1 359 ? -0.242 6.134 3.125 1.00 95.38 359 ILE A CA 1
ATOM 2922 C C . ILE A 1 359 ? -1.286 7.140 3.607 1.00 95.38 359 ILE A C 1
ATOM 2924 O O . ILE A 1 359 ? -2.467 6.923 3.320 1.00 95.38 359 ILE A O 1
ATOM 2928 N N . PRO A 1 360 ? -0.930 8.262 4.261 1.00 95.00 360 PRO A N 1
ATOM 2929 C CA . PRO A 1 360 ? -1.918 9.257 4.667 1.00 95.00 360 PRO A CA 1
ATOM 2930 C C . PRO A 1 360 ? -2.745 9.798 3.499 1.00 95.00 360 PRO A C 1
ATOM 2932 O O . PRO A 1 360 ? -3.966 9.910 3.615 1.00 95.00 360 PRO A O 1
ATOM 2935 N N . LEU A 1 361 ? -2.111 10.088 2.358 1.00 94.62 361 LEU A N 1
ATOM 2936 C CA . LEU A 1 361 ? -2.809 10.585 1.171 1.00 94.62 361 LEU A CA 1
ATOM 2937 C C . LEU A 1 361 ? -3.710 9.501 0.567 1.00 94.62 361 LEU A C 1
ATOM 2939 O O . LEU A 1 361 ? -4.874 9.771 0.268 1.00 94.62 361 LEU A O 1
ATOM 2943 N N . LEU A 1 362 ? -3.205 8.268 0.447 1.00 95.25 362 LEU A N 1
ATOM 2944 C CA . LEU A 1 362 ? -3.987 7.131 -0.049 1.00 95.25 362 LEU A CA 1
ATOM 2945 C C . LEU A 1 362 ? -5.226 6.869 0.815 1.00 95.25 362 LEU A C 1
ATOM 2947 O O . LEU A 1 362 ? -6.326 6.683 0.290 1.00 95.25 362 LEU A O 1
ATOM 2951 N N . MET A 1 363 ? -5.072 6.889 2.139 1.00 97.12 363 MET A N 1
ATOM 2952 C CA . MET A 1 363 ? -6.182 6.659 3.060 1.00 97.12 363 MET A CA 1
ATOM 2953 C C . MET A 1 363 ? -7.150 7.840 3.096 1.00 97.12 363 MET A C 1
ATOM 2955 O O . MET A 1 363 ? -8.360 7.618 3.113 1.00 97.12 363 MET A O 1
ATOM 2959 N N . LEU A 1 364 ? -6.664 9.084 3.022 1.00 96.88 364 LEU A N 1
ATOM 2960 C CA . LEU A 1 364 ? -7.524 10.260 2.880 1.00 96.88 364 LEU A CA 1
ATOM 2961 C C . LEU A 1 364 ? -8.405 10.144 1.629 1.00 96.88 364 LEU A C 1
ATOM 2963 O O . LEU A 1 364 ? -9.615 10.378 1.701 1.00 96.88 364 LEU A O 1
ATOM 2967 N N . ASP A 1 365 ? -7.826 9.736 0.500 1.00 95.75 365 ASP A N 1
ATOM 2968 C CA . ASP A 1 365 ? -8.559 9.528 -0.747 1.00 95.75 365 ASP A CA 1
ATOM 2969 C C . ASP A 1 365 ? -9.660 8.474 -0.603 1.00 95.75 365 ASP A C 1
ATOM 2971 O O . ASP A 1 365 ? -10.800 8.692 -1.027 1.00 95.75 365 ASP A O 1
ATOM 2975 N N . ARG A 1 366 ? -9.337 7.344 0.031 1.00 96.56 366 ARG A N 1
ATOM 2976 C CA . ARG A 1 366 ? -10.263 6.226 0.254 1.00 96.56 366 ARG A CA 1
ATOM 2977 C C . ARG A 1 366 ? -11.396 6.576 1.214 1.00 96.56 366 ARG A C 1
ATOM 2979 O O . ARG A 1 366 ? -12.571 6.403 0.884 1.00 96.56 366 ARG A O 1
ATOM 2986 N N . ILE A 1 367 ? -11.063 7.147 2.370 1.00 97.62 367 ILE A N 1
ATOM 2987 C CA . ILE A 1 367 ? -12.031 7.548 3.400 1.00 97.62 367 ILE A CA 1
ATOM 2988 C C . ILE A 1 367 ? -12.983 8.611 2.843 1.00 97.62 367 ILE A C 1
ATOM 2990 O O . ILE A 1 367 ? -14.205 8.509 2.979 1.00 97.62 367 ILE A O 1
ATOM 2994 N N . THR A 1 368 ? -12.455 9.616 2.141 1.00 96.44 368 THR A N 1
ATOM 2995 C CA . THR A 1 368 ? -13.292 10.686 1.580 1.00 96.44 368 THR A CA 1
ATOM 2996 C C . THR A 1 368 ? -14.017 10.279 0.292 1.00 96.44 368 THR A C 1
ATOM 2998 O O . THR A 1 368 ? -15.032 10.879 -0.082 1.00 96.44 368 THR A O 1
ATOM 3001 N N . GLY A 1 369 ? -13.522 9.251 -0.403 1.00 94.25 369 GLY A N 1
ATOM 3002 C CA . GLY A 1 369 ? -13.964 8.882 -1.744 1.00 94.25 369 GLY A CA 1
ATOM 3003 C C . GLY A 1 369 ? -13.706 9.992 -2.767 1.00 94.25 369 GLY A C 1
ATOM 3004 O O . GLY A 1 369 ? -14.531 10.190 -3.663 1.00 94.25 369 GLY A O 1
ATOM 3005 N N . LYS A 1 370 ? -12.638 10.779 -2.587 1.00 92.94 370 LYS A N 1
ATOM 3006 C CA . LYS A 1 370 ? -12.219 11.875 -3.473 1.00 92.94 370 LYS A CA 1
ATOM 3007 C C . LYS A 1 370 ? -10.740 11.695 -3.787 1.00 92.94 370 LYS A C 1
ATOM 3009 O O . LYS A 1 370 ? -9.964 11.464 -2.877 1.00 92.94 370 LYS A O 1
ATOM 3014 N N . LYS A 1 371 ? -10.346 11.823 -5.055 1.00 90.75 371 LYS A N 1
ATOM 3015 C CA . LYS A 1 371 ? -8.930 11.778 -5.444 1.00 90.75 371 LYS A CA 1
ATOM 3016 C C . LYS A 1 371 ? -8.275 13.132 -5.195 1.00 90.75 371 LYS A C 1
ATOM 3018 O O . LYS A 1 371 ? -8.686 14.118 -5.815 1.00 90.75 371 LYS A O 1
ATOM 3023 N N . HIS A 1 372 ? -7.271 13.181 -4.331 1.00 90.25 372 HIS A N 1
ATOM 3024 C CA . HIS A 1 372 ? -6.475 14.376 -4.082 1.00 90.25 372 HIS A CA 1
ATOM 3025 C C . HIS A 1 372 ? -5.169 14.333 -4.878 1.00 90.25 372 HIS A C 1
ATOM 3027 O O . HIS A 1 372 ? -4.690 13.280 -5.293 1.00 90.25 372 HIS A O 1
ATOM 3033 N N . ARG A 1 373 ? -4.601 15.510 -5.140 1.00 84.81 373 ARG A N 1
ATOM 3034 C CA . ARG A 1 373 ? -3.270 15.652 -5.742 1.00 84.81 373 ARG A CA 1
ATOM 3035 C C . ARG A 1 373 ? -2.466 16.628 -4.912 1.00 84.81 373 ARG A C 1
ATOM 3037 O O . ARG A 1 373 ? -2.945 17.728 -4.663 1.00 84.81 373 ARG A O 1
ATOM 3044 N N . THR A 1 374 ? -1.272 16.245 -4.493 1.00 86.12 374 THR A N 1
ATOM 3045 C CA . THR A 1 374 ? -0.354 17.133 -3.780 1.00 86.12 374 THR A CA 1
ATOM 3046 C C . THR A 1 374 ? 0.559 17.840 -4.775 1.00 86.12 374 THR A C 1
ATOM 3048 O O . THR A 1 374 ? 0.997 17.244 -5.756 1.00 86.12 374 THR A O 1
ATOM 3051 N N . ALA A 1 375 ? 0.817 19.125 -4.548 1.00 84.38 375 ALA A N 1
ATOM 3052 C CA . ALA A 1 375 ? 1.765 19.896 -5.344 1.00 84.38 375 ALA A CA 1
ATOM 3053 C C . ALA A 1 375 ? 2.399 21.003 -4.498 1.00 84.38 375 ALA A C 1
ATOM 3055 O O . ALA A 1 375 ? 1.745 21.602 -3.642 1.00 84.38 375 ALA A O 1
ATOM 3056 N N . GLN A 1 376 ? 3.664 21.317 -4.769 1.00 85.81 376 GLN A N 1
ATOM 3057 C CA . GLN A 1 376 ? 4.292 22.523 -4.234 1.00 85.81 376 GLN A CA 1
ATOM 3058 C C . GLN A 1 376 ? 3.959 23.740 -5.112 1.00 85.81 376 GLN A C 1
ATOM 3060 O O . GLN A 1 376 ? 3.856 23.589 -6.338 1.00 85.81 376 GLN A O 1
ATOM 3065 N N . PRO A 1 377 ? 3.805 24.944 -4.528 1.00 84.62 377 PRO A N 1
ATOM 3066 C CA . PRO A 1 377 ? 3.626 26.176 -5.288 1.00 84.62 377 PRO A CA 1
ATOM 3067 C C . PRO A 1 377 ? 4.721 26.358 -6.345 1.00 84.62 377 PRO A C 1
ATOM 3069 O O . PRO A 1 377 ? 5.900 26.180 -6.056 1.00 84.62 377 PRO A O 1
ATOM 3072 N N . GLY A 1 378 ? 4.333 26.710 -7.573 1.00 80.00 378 GLY A N 1
ATOM 3073 C CA . GLY A 1 378 ? 5.271 26.963 -8.674 1.00 80.00 378 GLY A CA 1
ATOM 3074 C C . GLY A 1 378 ? 5.761 25.712 -9.411 1.00 80.00 378 GLY A C 1
ATOM 3075 O O . GLY A 1 378 ? 6.445 25.835 -10.422 1.00 80.00 378 GLY A O 1
ATOM 3076 N N . SER A 1 379 ? 5.388 24.509 -8.966 1.00 78.19 379 SER A N 1
ATOM 3077 C CA . SER A 1 379 ? 5.644 23.280 -9.726 1.00 78.19 379 SER A CA 1
ATOM 3078 C C . SER A 1 379 ? 4.719 23.171 -10.946 1.00 78.19 379 SER A C 1
ATOM 3080 O O . SER A 1 379 ? 3.589 23.663 -10.914 1.00 78.19 379 SER A O 1
ATOM 3082 N N . MET A 1 380 ? 5.127 22.444 -11.996 1.00 71.62 380 MET A N 1
ATOM 3083 C CA . MET A 1 380 ? 4.230 22.129 -13.128 1.00 71.62 380 MET A CA 1
ATOM 3084 C C . MET A 1 380 ? 2.938 21.424 -12.681 1.00 71.62 380 MET A C 1
ATOM 3086 O O . MET A 1 380 ? 1.906 21.552 -13.326 1.00 71.62 380 MET A O 1
ATOM 3090 N N . GLN A 1 381 ? 2.983 20.715 -11.551 1.00 65.25 381 GLN A N 1
ATOM 3091 C CA . GLN A 1 381 ? 1.842 20.015 -10.957 1.00 65.25 381 GLN A CA 1
ATOM 3092 C C . GLN A 1 381 ? 0.862 20.958 -10.234 1.00 65.25 381 GLN A C 1
ATOM 3094 O O . GLN A 1 381 ? -0.243 20.538 -9.901 1.00 65.25 381 GLN A O 1
ATOM 3099 N N . SER A 1 382 ? 1.252 22.215 -9.985 1.00 63.03 382 SER A N 1
ATOM 3100 C CA . SER A 1 382 ? 0.402 23.244 -9.363 1.00 63.03 382 SER A CA 1
ATOM 3101 C C . SER A 1 382 ? -0.472 24.015 -10.359 1.00 63.03 382 SER A C 1
ATOM 3103 O O . SER A 1 382 ? -1.354 24.766 -9.945 1.00 63.03 382 SER A O 1
ATOM 3105 N N . LEU A 1 383 ? -0.251 23.812 -11.662 1.00 58.62 383 LEU A N 1
ATOM 3106 C CA . LEU A 1 383 ? -1.101 24.310 -12.738 1.00 58.62 383 LEU A CA 1
ATOM 3107 C C . LEU A 1 383 ? -2.300 23.355 -12.857 1.00 58.62 383 LEU A C 1
ATOM 3109 O O . LEU A 1 383 ? -2.195 22.301 -13.481 1.00 58.62 383 LEU A O 1
ATOM 3113 N N . VAL A 1 384 ? -3.384 23.664 -12.141 1.00 51.72 384 VAL A N 1
ATOM 3114 C CA . VAL A 1 384 ? -4.608 22.839 -12.077 1.00 51.72 384 VAL A CA 1
ATOM 3115 C C . VAL A 1 384 ? -5.328 22.793 -13.416 1.00 51.72 384 VAL A C 1
ATOM 3117 O O . VAL A 1 384 ? -5.524 23.883 -14.001 1.00 51.72 384 VAL A O 1
#

Sequence (384 aa):
MGNPIIANDPNKLVWLRLKQLTSVEVCRNLIKDKCTRQSLSLPEETIDRKSIGLASAIDSALGYWQEKPSSLNSWVLSRYYALLQLTIAEQVSSPNNQSDLASIQKHTEQGHGLAIWLKGIDSPLDYNIYGLKGGHFYSYAKYLGLEPKEWAADRRAKDISELEMHPSVSIKDLFQHIPELEPVLYSFIQEPSKCLHIGHSSENHRYEDEIRRKNREKGNFNFSLPKRDFTFVSIYENLDNPINLELILDTKIPLDDIRLETNEDSSERSIFNGKLNHETGQLWWSAIEHYKSSFTGSMFIEPMFGKVNDIVVRHFFLLYGLSILVRYTPDVWHEIKAGSYDNIGSLIEYYLTTFEEVIPLLMLDRITGKKHRTAQPGSMQSLV

Foldseek 3Di:
DFAEQADQDSLVVLVVLLLVLLDLVVLLVLLVVQCVVVVHDDDSVLSSLLSNQLNVLSVQLVVLVVPDDPDLLSLLQSNLSSLLSLLLSLLSLHRPDSDGNVNLCVQVVVPQQKDWDDPPDDALQFIKIFGADTHNLNVSCVVVVHDNVQAHDPDDDPDPVSVVVHAIDGLNLLLLQDQLCQLPSCVLPVAHRLKWFKDFDPVQVVVLVVVCVVCVVVVHNDSDDFFFQKGKMKTWDDQSGDDDPVSPVVLVFQFAPWDWDDDPPDDGITIIITMQGHPGPDDSCVSADWDDFPNHHTIHGRARVNPHPDNSSSVSRNSVSVNCCSPPVVVSVCCCVPNVNVSNVVSSVSVSVVCSSTVSQVSSCSSSVGHYDYDYPPDPSPPD